Protein AF-0000000079721828 (afdb_homodimer)

Foldseek 3Di:
DAEEQEDCPLVSVLLLVLLCPDPVDDQLRYEYEYCDPVVQVVCVVPVRYHYDDDCLVPQLPHQEYEYDDEPVCVLVVLQRCQVRHDENRAYEYQYFQAFLVNSCVSNVYQWYKYKHWANQLNVLAIEIEMEIGPPQDPVNVVVVLSSSNSSHHYDYDDGCLVRLLCCLPRHCPVVVVVVVLVVQLVVVVVVPDDSVVSCVVSVVVVVVVVVVPVVDPDDPVRVLVVVDDVPDPSVVVVVVCVVVVVVVVSVVSSVVSSVVSNVSNVVD/DAEEQEDCPLVSVLLLVLLCPDPVDDQLRYEYEYCDPVVQVVCVVPVRYHYDDDCLVPQLPGQEYEYDDEPVCVLVVLQRCQVRHDENRAYEYQYFQAFLVNSCVSNVYQWYKYKHWANQLNVLAIEIEMEIGPPQDPVNVVVVLSSSNSSHHYDYDDGVLVRLLCCLPRHCPVVVVVVVLVVQLVVVVVVPDDSVVSNVVSVVVVVVVVVVPVVDPDDPVRVLVVVDDVPDPSVVVVVVCVVVVVVVVSVVSSVVSSVVSNVSNVVD

Organism: NCBI:txid616991

pLDDT: mean 94.75, std 5.67, range [59.34, 98.75]

Sequence (536 aa):
MKVLVIGAGNMGLTYAESMSKSKLLKKRNLMILDSSQEKTLSLKKILHFEVHENLEDCVPKADLIFIAVKPFHSEDLFKKMKDLVKEGQIVISIMAGVTIKSMQDQLGLQKIVRAMPNLPAQIGKGVTSYTASKEVSRIELLTIENLLDTTGKSILVSSEKFIDASTGISGSGPAYVFYFMQSMMEAALKMGFSGNDSKMLVSHTFEGAVELFNQSDLSPNSWMERVASKGGTTRAALDSMEDNNVKELIKEAAYSAFNRAVELGQDKMKVLVIGAGNMGLTYAESMSKSKLLKKRNLMILDSSQEKTLSLKKILHFEVHENLEDCVPKADLIFIAVKPFHSEDLFKKMKDLVKEGQIVISIMAGVTIKSMQDQLGLQKIVRAMPNLPAQIGKGVTSYTASKEVSRIELLTIENLLDTTGKSILVSSEKFIDASTGISGSGPAYVFYFMQSMMEAALKMGFSGNDSKMLVSHTFEGAVELFNQSDLSPNSWMERVASKGGTTRAALDSMEDNNVKELIKEAAYSAFNRAVELGQDK

Structure (mmCIF, N/CA/C/O backbone):
data_AF-0000000079721828-model_v1
#
loop_
_entity.id
_entity.type
_entity.pdbx_description
1 polymer 'Pyrroline-5-carboxylate reductase'
#
loop_
_atom_site.group_PDB
_atom_site.id
_atom_site.type_symbol
_atom_site.label_atom_id
_atom_site.label_alt_id
_atom_site.label_comp_id
_atom_site.label_asym_id
_atom_site.label_entity_id
_atom_site.label_seq_id
_atom_site.pdbx_PDB_ins_code
_atom_site.Cartn_x
_atom_site.Cartn_y
_atom_site.Cartn_z
_atom_site.occupancy
_atom_site.B_iso_or_equiv
_atom_site.auth_seq_id
_atom_site.auth_comp_id
_atom_site.auth_asym_id
_atom_site.auth_atom_id
_atom_site.pdbx_PDB_model_num
ATOM 1 N N . MET A 1 1 ? 0.093 37.688 -4.738 1 89.81 1 MET A N 1
ATOM 2 C CA . MET A 1 1 ? -0.012 36.938 -3.492 1 89.81 1 MET A CA 1
ATOM 3 C C . MET A 1 1 ? 1.359 36.469 -3.027 1 89.81 1 MET A C 1
ATOM 5 O O . MET A 1 1 ? 2.148 35.969 -3.828 1 89.81 1 MET A O 1
ATOM 9 N N . LYS A 1 2 ? 1.707 36.781 -1.762 1 93.19 2 LYS A N 1
ATOM 10 C CA . LYS A 1 2 ? 2.98 36.375 -1.188 1 93.19 2 LYS A CA 1
ATOM 11 C C . LYS A 1 2 ? 2.771 35.344 -0.079 1 93.19 2 LYS A C 1
ATOM 13 O O . LYS A 1 2 ? 1.957 35.562 0.822 1 93.19 2 LYS A O 1
ATOM 18 N N . VAL A 1 3 ? 3.541 34.219 -0.171 1 95.94 3 VAL A N 1
ATOM 19 C CA . VAL A 1 3 ? 3.434 33.125 0.812 1 95.94 3 VAL A CA 1
ATOM 20 C C . VAL A 1 3 ? 4.727 33.062 1.622 1 95.94 3 VAL A C 1
ATOM 22 O O . VAL A 1 3 ? 5.824 33.094 1.062 1 95.94 3 VAL A O 1
ATOM 25 N N . LEU A 1 4 ? 4.566 33.031 2.887 1 97.19 4 LEU A N 1
ATOM 26 C CA . LEU A 1 4 ? 5.691 32.812 3.791 1 97.19 4 LEU A CA 1
ATOM 27 C C . LEU A 1 4 ? 5.598 31.453 4.461 1 97.19 4 LEU A C 1
ATOM 29 O O . LEU A 1 4 ? 4.566 31.109 5.047 1 97.19 4 LEU A O 1
ATOM 33 N N . VAL A 1 5 ? 6.652 30.641 4.344 1 97.38 5 VAL A N 1
ATOM 34 C CA . VAL A 1 5 ? 6.762 29.391 5.074 1 97.38 5 VAL A CA 1
ATOM 35 C C . VAL A 1 5 ? 7.727 29.547 6.246 1 97.38 5 VAL A C 1
ATOM 37 O O . VAL A 1 5 ? 8.898 29.875 6.055 1 97.38 5 VAL A O 1
ATOM 40 N N . ILE A 1 6 ? 7.148 29.406 7.43 1 97.81 6 ILE A N 1
ATOM 41 C CA . ILE A 1 6 ? 7.977 29.484 8.625 1 97.81 6 ILE A CA 1
ATOM 42 C C . ILE A 1 6 ? 8.312 28.078 9.117 1 97.81 6 ILE A C 1
ATOM 44 O O . ILE A 1 6 ? 7.418 27.328 9.523 1 97.81 6 ILE A O 1
ATOM 48 N N . GLY A 1 7 ? 9.562 27.719 9.156 1 95.69 7 GLY A N 1
ATOM 49 C CA . GLY A 1 7 ? 10.023 26.359 9.422 1 95.69 7 GLY A CA 1
ATOM 50 C C . GLY A 1 7 ? 10.352 25.578 8.164 1 95.69 7 GLY A C 1
ATOM 51 O O . GLY A 1 7 ? 9.453 25.078 7.484 1 95.69 7 GLY A O 1
ATOM 52 N N . ALA A 1 8 ? 11.625 25.438 7.934 1 92.94 8 ALA A N 1
ATOM 53 C CA . ALA A 1 8 ? 12.07 24.734 6.73 1 92.94 8 ALA A CA 1
ATOM 54 C C . ALA A 1 8 ? 12.531 23.312 7.051 1 92.94 8 ALA A C 1
ATOM 56 O O . ALA A 1 8 ? 13.562 22.859 6.559 1 92.94 8 ALA A O 1
ATOM 57 N N . GLY A 1 9 ? 11.766 22.719 7.984 1 89.56 9 GLY A N 1
ATOM 58 C CA . GLY A 1 9 ? 11.969 21.281 8.18 1 89.56 9 GLY A CA 1
ATOM 59 C C . GLY A 1 9 ? 11.469 20.453 7.016 1 89.56 9 GLY A C 1
ATOM 60 O O . GLY A 1 9 ? 11.273 20.969 5.914 1 89.56 9 GLY A O 1
ATOM 61 N N . ASN A 1 10 ? 11.266 19.188 7.215 1 87.31 10 ASN A N 1
ATOM 62 C CA . ASN A 1 10 ? 10.867 18.281 6.145 1 87.31 10 ASN A CA 1
ATOM 63 C C . ASN A 1 10 ? 9.57 18.719 5.48 1 87.31 10 ASN A C 1
ATOM 65 O O . ASN A 1 10 ? 9.531 18.953 4.27 1 87.31 10 ASN A O 1
ATOM 69 N N . MET A 1 11 ? 8.57 18.953 6.262 1 92.25 11 MET A N 1
ATOM 70 C CA . MET A 1 11 ? 7.266 19.281 5.691 1 92.25 11 MET A CA 1
ATOM 71 C C . MET A 1 11 ? 7.238 20.719 5.172 1 92.25 11 MET A C 1
ATOM 73 O O . MET A 1 11 ? 6.688 20.984 4.102 1 92.25 11 MET A O 1
ATOM 77 N N . GLY A 1 12 ? 7.809 21.656 6.008 1 94.88 12 GLY A N 1
ATOM 78 C CA . GLY A 1 12 ? 7.859 23.047 5.547 1 94.88 12 GLY A CA 1
ATOM 79 C C . GLY A 1 12 ? 8.562 23.203 4.211 1 94.88 12 GLY A C 1
ATOM 80 O O . GLY A 1 12 ? 8.047 23.859 3.309 1 94.88 12 GLY A O 1
ATOM 81 N N . LEU A 1 13 ? 9.664 22.578 4.082 1 93.44 13 LEU A N 1
ATOM 82 C CA . LEU A 1 13 ? 10.422 22.656 2.836 1 93.44 13 LEU A CA 1
ATOM 83 C C . LEU A 1 13 ? 9.664 21.984 1.698 1 93.44 13 LEU A C 1
ATOM 85 O O . LEU A 1 13 ? 9.688 22.453 0.561 1 93.44 13 LEU A O 1
ATOM 89 N N . THR A 1 14 ? 8.992 20.875 1.955 1 94.81 14 THR A N 1
ATOM 90 C CA . THR A 1 14 ? 8.188 20.156 0.964 1 94.81 14 THR A CA 1
ATOM 91 C C . THR A 1 14 ? 7.109 21.078 0.391 1 94.81 14 THR A C 1
ATOM 93 O O . THR A 1 14 ? 6.957 21.172 -0.828 1 94.81 14 THR A O 1
ATOM 96 N N . TYR A 1 15 ? 6.434 21.719 1.247 1 95.06 15 TYR A N 1
ATOM 97 C CA . TYR A 1 15 ? 5.379 22.625 0.795 1 95.06 15 TYR A CA 1
ATOM 98 C C . TYR A 1 15 ? 5.961 23.828 0.056 1 95.06 15 TYR A C 1
ATOM 100 O O . TYR A 1 15 ? 5.438 24.234 -0.982 1 95.06 15 TYR A O 1
ATOM 108 N N . ALA A 1 16 ? 7.027 24.391 0.599 1 93.69 16 ALA A N 1
ATOM 109 C CA . ALA A 1 16 ? 7.668 25.531 -0.065 1 93.69 16 ALA A CA 1
ATOM 110 C C . ALA A 1 16 ? 8.078 25.172 -1.491 1 93.69 16 ALA A C 1
ATOM 112 O O . ALA A 1 16 ? 7.777 25.906 -2.434 1 93.69 16 ALA A O 1
ATOM 113 N N . GLU A 1 17 ? 8.719 24.031 -1.624 1 92.5 17 GLU A N 1
ATOM 114 C CA . GLU A 1 17 ? 9.172 23.578 -2.936 1 92.5 17 GLU A CA 1
ATOM 115 C C . GLU A 1 17 ? 8 23.344 -3.879 1 92.5 17 GLU A C 1
ATOM 117 O O . GLU A 1 17 ? 8.039 23.75 -5.039 1 92.5 17 GLU A O 1
ATOM 122 N N . SER A 1 18 ? 7.02 22.688 -3.406 1 93.88 18 SER A N 1
ATOM 123 C CA . SER A 1 18 ? 5.871 22.359 -4.242 1 93.88 18 SER A CA 1
ATOM 124 C C . SER A 1 18 ? 5.078 23.594 -4.621 1 93.88 18 SER A C 1
ATOM 126 O O . SER A 1 18 ? 4.664 23.75 -5.773 1 93.88 18 SER A O 1
ATOM 128 N N . MET A 1 19 ? 4.871 24.516 -3.672 1 91.81 19 MET A N 1
ATOM 129 C CA . MET A 1 19 ? 4.121 25.75 -3.928 1 91.81 19 MET A CA 1
ATOM 130 C C . MET A 1 19 ? 4.871 26.656 -4.898 1 91.81 19 MET A C 1
ATOM 132 O O . MET A 1 19 ? 4.254 27.375 -5.68 1 91.81 19 MET A O 1
ATOM 136 N N . SER A 1 20 ? 6.156 26.578 -4.812 1 89.12 20 SER A N 1
ATOM 137 C CA . S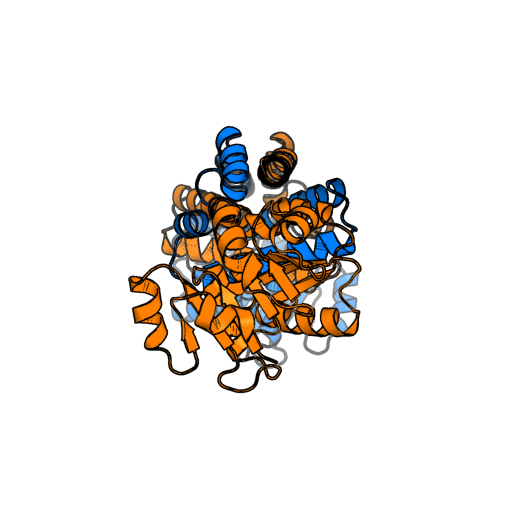ER A 1 20 ? 6.961 27.406 -5.699 1 89.12 20 SER A CA 1
ATOM 138 C C . SER A 1 20 ? 6.738 27.047 -7.16 1 89.12 20 SER A C 1
ATOM 140 O O . SER A 1 20 ? 6.957 27.859 -8.055 1 89.12 20 SER A O 1
ATOM 142 N N . LYS A 1 21 ? 6.297 25.844 -7.395 1 86.69 21 LYS A N 1
ATOM 143 C CA . LYS A 1 21 ? 6.07 25.359 -8.758 1 86.69 21 LYS A CA 1
ATOM 144 C C . LYS A 1 21 ? 4.633 25.625 -9.195 1 86.69 21 LYS A C 1
ATOM 146 O O . LYS A 1 21 ? 4.285 25.406 -10.359 1 86.69 21 LYS A O 1
ATOM 151 N N . SER A 1 22 ? 3.889 26.047 -8.258 1 84.56 22 SER A N 1
ATOM 152 C CA . SER A 1 22 ? 2.479 26.281 -8.539 1 84.56 22 SER A CA 1
ATOM 153 C C . SER A 1 22 ? 2.299 27.5 -9.438 1 84.56 22 SER A C 1
ATOM 155 O O . SER A 1 22 ? 3.033 28.484 -9.32 1 84.56 22 SER A O 1
ATOM 157 N N . LYS A 1 23 ? 1.354 27.453 -10.352 1 80.75 23 LYS A N 1
ATOM 158 C CA . LYS A 1 23 ? 1.033 28.562 -11.242 1 80.75 23 LYS A CA 1
ATOM 159 C C . LYS A 1 23 ? 0.394 29.719 -10.477 1 80.75 23 LYS A C 1
ATOM 161 O O . LYS A 1 23 ? 0.335 30.844 -10.977 1 80.75 23 LYS A O 1
ATOM 166 N N . LEU A 1 24 ? -0.032 29.391 -9.32 1 80.5 24 LEU A N 1
ATOM 167 C CA . LEU A 1 24 ? -0.723 30.391 -8.516 1 80.5 24 LEU A CA 1
ATOM 168 C C . LEU A 1 24 ? 0.261 31.422 -7.961 1 80.5 24 LEU A C 1
ATOM 170 O O . LEU A 1 24 ? -0.136 32.531 -7.574 1 80.5 24 LEU A O 1
ATOM 174 N N . LEU A 1 25 ? 1.463 30.953 -7.871 1 81.25 25 LEU A N 1
ATOM 175 C CA . LEU A 1 25 ? 2.461 31.844 -7.289 1 81.25 25 LEU A CA 1
ATOM 176 C C . LEU A 1 25 ? 3.424 32.344 -8.359 1 81.25 25 LEU A C 1
ATOM 178 O O . LEU A 1 25 ? 3.924 31.562 -9.172 1 81.25 25 LEU A O 1
ATOM 182 N N . LYS A 1 26 ? 3.428 33.656 -8.57 1 76.5 26 LYS A N 1
ATOM 183 C CA . LYS A 1 26 ? 4.449 34.219 -9.445 1 76.5 26 LYS A CA 1
ATOM 184 C C . LYS A 1 26 ? 5.848 33.969 -8.898 1 76.5 26 LYS A C 1
ATOM 186 O O . LYS A 1 26 ? 6.016 33.719 -7.703 1 76.5 26 LYS A O 1
ATOM 191 N N . LYS A 1 27 ? 6.773 34.094 -9.773 1 66.06 27 LYS A N 1
ATOM 192 C CA . LYS A 1 27 ? 8.156 33.875 -9.367 1 66.06 27 LYS A CA 1
ATOM 193 C C . LYS A 1 27 ? 8.531 34.812 -8.211 1 66.06 27 LYS A C 1
ATOM 195 O O . LYS A 1 27 ? 8.148 35.969 -8.195 1 66.06 27 LYS A O 1
ATOM 200 N N . ARG A 1 28 ? 9.18 34.406 -7.125 1 66.81 28 ARG A N 1
ATOM 201 C CA . ARG A 1 28 ? 9.727 35.125 -5.98 1 66.81 28 ARG A CA 1
ATOM 202 C C . ARG A 1 28 ? 8.625 35.5 -5.004 1 66.81 28 ARG A C 1
ATOM 204 O O . ARG A 1 28 ? 8.75 36.5 -4.277 1 66.81 28 ARG A O 1
ATOM 211 N N . ASN A 1 29 ? 7.562 34.844 -5.133 1 87.12 29 ASN A N 1
ATOM 212 C CA . ASN A 1 29 ? 6.492 35.156 -4.191 1 87.12 29 ASN A CA 1
ATOM 213 C C . ASN A 1 29 ? 6.402 34.125 -3.074 1 87.12 29 ASN A C 1
ATOM 215 O O . ASN A 1 29 ? 5.371 34 -2.416 1 87.12 29 ASN A O 1
ATOM 219 N N . LEU A 1 30 ? 7.516 33.406 -2.93 1 92.81 30 LEU A N 1
ATOM 220 C CA . LEU A 1 30 ? 7.613 32.438 -1.839 1 92.81 30 LEU A CA 1
ATOM 221 C C . LEU A 1 30 ? 8.773 32.781 -0.913 1 92.81 30 LEU A C 1
ATOM 223 O O . LEU A 1 30 ? 9.938 32.781 -1.336 1 92.81 30 LEU A O 1
ATOM 227 N N . MET A 1 31 ? 8.43 33.125 0.289 1 95 31 MET A N 1
ATOM 228 C CA . MET A 1 31 ? 9.422 33.438 1.312 1 95 31 MET A CA 1
ATOM 229 C C . MET A 1 31 ? 9.562 32.281 2.295 1 95 31 MET A C 1
ATOM 231 O O . MET A 1 31 ? 8.578 31.594 2.611 1 95 31 MET A O 1
ATOM 235 N N . ILE A 1 32 ? 10.805 32 2.713 1 96.31 32 ILE A N 1
ATOM 236 C CA . ILE A 1 32 ? 11.07 30.953 3.695 1 96.31 32 ILE A CA 1
ATOM 237 C C . ILE A 1 32 ? 11.82 31.547 4.887 1 96.31 32 ILE A C 1
ATOM 239 O O . ILE A 1 32 ? 12.75 32.344 4.711 1 96.31 32 ILE A O 1
ATOM 243 N N . LEU A 1 33 ? 11.352 31.266 6.039 1 96.75 33 LEU A N 1
ATOM 244 C CA . LEU A 1 33 ? 12.047 31.656 7.262 1 96.75 33 LEU A CA 1
ATOM 245 C C . LEU A 1 33 ? 12.375 30.422 8.109 1 96.75 33 LEU A C 1
ATOM 247 O O . LEU A 1 33 ? 11.523 29.562 8.312 1 96.75 33 LEU A O 1
ATOM 251 N N . ASP A 1 34 ? 13.578 30.281 8.523 1 95 34 ASP A N 1
ATOM 252 C CA . ASP A 1 34 ? 14.016 29.266 9.469 1 95 34 ASP A CA 1
ATOM 253 C C . ASP A 1 34 ? 15.023 29.844 10.469 1 95 34 ASP A C 1
ATOM 255 O O . ASP A 1 34 ? 15.82 30.719 10.117 1 95 34 ASP A O 1
ATOM 259 N N . SER A 1 35 ? 14.953 29.297 11.664 1 89.5 35 SER A N 1
ATOM 260 C CA . SER A 1 35 ? 15.836 29.812 12.703 1 89.5 35 SER A CA 1
ATOM 261 C C . SER A 1 35 ? 17.219 29.203 12.609 1 89.5 35 SER A C 1
ATOM 263 O O . SER A 1 35 ? 18.188 29.734 13.18 1 89.5 35 SER A O 1
ATOM 265 N N . SER A 1 36 ? 17.312 28.047 11.969 1 89.88 36 SER A N 1
ATOM 266 C CA . SER A 1 36 ? 18.594 27.359 11.82 1 89.88 36 SER A CA 1
ATOM 267 C C . SER A 1 36 ? 19.469 28.047 10.773 1 89.88 36 SER A C 1
ATOM 269 O O . SER A 1 36 ? 19.109 28.078 9.586 1 89.88 36 SER A O 1
ATOM 271 N N . GLN A 1 37 ? 20.609 28.453 11.195 1 88.81 37 GLN A N 1
ATOM 272 C CA . GLN A 1 37 ? 21.531 29.109 10.289 1 88.81 37 GLN A CA 1
ATOM 273 C C . GLN A 1 37 ? 22.016 28.172 9.203 1 88.81 37 GLN A C 1
ATOM 275 O O . GLN A 1 37 ? 22.156 28.562 8.039 1 88.81 37 GLN A O 1
ATOM 280 N N . GLU A 1 38 ? 22.25 27 9.672 1 90.38 38 GLU A N 1
ATOM 281 C CA . GLU A 1 38 ? 22.703 26 8.711 1 90.38 38 GLU A CA 1
ATOM 282 C C . GLU A 1 38 ? 21.672 25.781 7.609 1 90.38 38 GLU A C 1
ATOM 284 O O . GLU A 1 38 ? 22.016 25.719 6.426 1 90.38 38 GLU A O 1
ATOM 289 N N . LYS A 1 39 ? 20.422 25.656 7.949 1 88.88 39 LYS A N 1
ATOM 290 C CA . LYS A 1 39 ? 19.344 25.438 6.988 1 88.88 39 LYS A CA 1
ATOM 291 C C . LYS A 1 39 ? 19.172 26.641 6.066 1 88.88 39 LYS A C 1
ATOM 293 O O . LYS A 1 39 ? 19.016 26.484 4.855 1 88.88 39 LYS A O 1
ATOM 298 N N . THR A 1 40 ? 19.297 27.812 6.684 1 89.56 40 THR A N 1
ATOM 299 C CA . THR A 1 40 ? 19.094 29.016 5.895 1 89.56 40 THR A CA 1
ATOM 300 C C . THR A 1 40 ? 20.203 29.203 4.867 1 89.56 40 THR A C 1
ATOM 302 O O . THR A 1 40 ? 19.938 29.594 3.73 1 89.56 40 THR A O 1
ATOM 305 N N . LEU A 1 41 ? 21.422 28.859 5.23 1 90.06 41 LEU A N 1
ATOM 306 C CA . LEU A 1 41 ? 22.562 28.969 4.316 1 90.06 41 LEU A CA 1
ATOM 307 C C . LEU A 1 41 ? 22.406 28.016 3.139 1 90.06 41 LEU A C 1
ATOM 309 O O . LEU A 1 41 ? 22.703 28.375 1.997 1 90.06 41 LEU A O 1
ATOM 313 N N . SER A 1 42 ? 21.953 26.875 3.461 1 91.19 42 SER A N 1
ATOM 314 C CA . SER A 1 42 ? 21.766 25.891 2.408 1 91.19 42 SER A CA 1
ATOM 315 C C . SER A 1 42 ? 20.641 26.281 1.468 1 91.19 42 SER A C 1
ATOM 317 O O . SER A 1 42 ? 20.734 26.109 0.252 1 91.19 42 SER A O 1
ATOM 319 N N . LEU A 1 43 ? 19.625 26.875 1.989 1 91 43 LEU A N 1
ATOM 320 C CA . LEU A 1 43 ? 18.453 27.234 1.206 1 91 43 LEU A CA 1
ATOM 321 C C . LEU A 1 43 ? 18.703 28.469 0.357 1 91 43 LEU A C 1
ATOM 323 O O . LEU A 1 43 ? 18.094 28.625 -0.707 1 91 43 LEU A O 1
ATOM 327 N N . LYS A 1 44 ? 19.562 29.328 0.844 1 90.44 44 LYS A N 1
ATOM 328 C CA . LYS A 1 44 ? 19.891 30.547 0.113 1 90.44 44 LYS A CA 1
ATOM 329 C C . LYS A 1 44 ? 20.547 30.219 -1.224 1 90.44 44 LYS A C 1
ATOM 331 O O . LYS A 1 44 ? 20.562 31.062 -2.133 1 90.44 44 LYS A O 1
ATOM 336 N N . LYS A 1 45 ? 21.016 28.984 -1.282 1 89.38 45 LYS A N 1
ATOM 337 C CA . LYS A 1 45 ? 21.672 28.562 -2.518 1 89.38 45 LYS A CA 1
ATOM 338 C C . LYS A 1 45 ? 20.641 28.219 -3.592 1 89.38 45 LYS A C 1
ATOM 340 O O . LYS A 1 45 ? 20.984 28.109 -4.77 1 89.38 45 LYS A O 1
ATOM 345 N N . ILE A 1 46 ? 19.453 28.141 -3.152 1 83.44 46 ILE A N 1
ATOM 346 C CA . ILE A 1 46 ? 18.391 27.812 -4.094 1 83.44 46 ILE A CA 1
ATOM 347 C C . ILE A 1 46 ? 17.781 29.109 -4.629 1 83.44 46 ILE A C 1
ATOM 349 O O . ILE A 1 46 ? 17.203 29.891 -3.871 1 83.44 46 ILE A O 1
ATOM 353 N N . LEU A 1 47 ? 17.781 29.344 -5.844 1 78 47 LEU A N 1
ATOM 354 C CA . LEU A 1 47 ? 17.547 30.625 -6.488 1 78 47 LEU A CA 1
ATOM 355 C C . LEU A 1 47 ? 16.078 31.031 -6.359 1 78 47 LEU A C 1
ATOM 357 O O . LEU A 1 47 ? 15.758 32.219 -6.281 1 78 47 LEU A O 1
ATOM 361 N N . HIS A 1 48 ? 15.234 30.094 -6.324 1 80.19 48 HIS A N 1
ATOM 362 C CA . HIS A 1 48 ? 13.836 30.484 -6.387 1 80.19 48 HIS A CA 1
ATOM 363 C C . HIS A 1 48 ? 13.258 30.688 -4.988 1 80.19 48 HIS A C 1
ATOM 365 O O . HIS A 1 48 ? 12.062 30.969 -4.836 1 80.19 48 HIS A O 1
ATOM 371 N N . PHE A 1 49 ? 14.086 30.594 -4.016 1 85.88 49 PHE A N 1
ATOM 372 C CA . PHE A 1 49 ? 13.648 30.844 -2.646 1 85.88 49 PHE A CA 1
ATOM 373 C C . PHE A 1 49 ? 14.141 32.188 -2.146 1 85.88 49 PHE A C 1
ATOM 375 O O . PHE A 1 49 ? 15.281 32.562 -2.412 1 85.88 49 PHE A O 1
ATOM 382 N N . GLU A 1 50 ? 13.258 33 -1.619 1 92.56 50 GLU A N 1
ATOM 383 C CA . GLU A 1 50 ? 13.648 34.156 -0.801 1 92.56 50 GLU A CA 1
ATOM 384 C C . GLU A 1 50 ? 13.742 33.781 0.673 1 92.56 50 GLU A C 1
ATOM 386 O O . GLU A 1 50 ? 12.719 33.594 1.34 1 92.56 50 GLU A O 1
ATOM 391 N N . VAL A 1 51 ? 14.961 33.688 1.209 1 94.62 51 VAL A N 1
ATOM 392 C CA . VAL A 1 51 ? 15.172 33.125 2.535 1 94.62 51 VAL A CA 1
ATOM 393 C C . VAL A 1 51 ? 15.438 34.25 3.539 1 94.62 51 VAL A C 1
ATOM 395 O O . VAL A 1 51 ? 16.234 35.156 3.275 1 94.62 51 VAL A O 1
ATOM 398 N N . HIS A 1 52 ? 14.727 34.25 4.613 1 94 52 HIS A N 1
ATOM 399 C CA . HIS A 1 52 ? 14.852 35.25 5.668 1 94 52 HIS A CA 1
ATOM 400 C C . HIS A 1 52 ? 15.266 34.594 6.988 1 94 52 HIS A C 1
ATOM 402 O O . HIS A 1 52 ? 15.055 33.406 7.195 1 94 52 HIS A O 1
ATOM 408 N N . GLU A 1 53 ? 15.812 35.406 7.879 1 92.69 53 GLU A N 1
ATOM 409 C CA . GLU A 1 53 ? 16.219 34.938 9.195 1 92.69 53 GLU A CA 1
ATOM 410 C C . GLU A 1 53 ? 15.461 35.688 10.305 1 92.69 53 GLU A C 1
ATOM 412 O O . GLU A 1 53 ? 15.469 35.25 11.453 1 92.69 53 GLU A O 1
ATOM 417 N N . ASN A 1 54 ? 14.844 36.75 9.875 1 94.44 54 ASN A N 1
ATOM 418 C CA . ASN A 1 54 ? 14.109 37.562 10.852 1 94.44 54 ASN A CA 1
ATOM 419 C C . ASN A 1 54 ? 12.648 37.719 10.461 1 94.44 54 ASN A C 1
ATOM 421 O O . ASN A 1 54 ? 12.328 37.938 9.289 1 94.44 54 ASN A O 1
ATOM 425 N N . LEU A 1 55 ? 11.805 37.625 11.445 1 97.38 55 LEU A N 1
ATOM 426 C CA . LEU A 1 55 ? 10.367 37.688 11.242 1 97.38 55 LEU A CA 1
ATOM 427 C C . LEU A 1 55 ? 9.953 39.062 10.695 1 97.38 55 LEU A C 1
ATOM 429 O O . LEU A 1 55 ? 9.062 39.125 9.844 1 97.38 55 LEU A O 1
ATOM 433 N N . GLU A 1 56 ? 10.648 40.094 11.102 1 97.12 56 GLU A N 1
ATOM 434 C CA . GLU A 1 56 ? 10.305 41.469 10.75 1 97.12 56 GLU A CA 1
ATOM 435 C C . GLU A 1 56 ? 10.43 41.688 9.25 1 97.12 56 GLU A C 1
ATOM 437 O O . GLU A 1 56 ? 9.719 42.531 8.68 1 97.12 56 GLU A O 1
ATOM 442 N N . ASP A 1 57 ? 11.211 40.906 8.633 1 96 57 ASP A N 1
ATOM 443 C CA . ASP A 1 57 ? 11.547 41.125 7.234 1 96 57 ASP A CA 1
ATOM 444 C C . ASP A 1 57 ? 10.539 40.438 6.312 1 96 57 ASP A C 1
ATOM 446 O O . ASP A 1 57 ? 10.484 40.719 5.117 1 96 57 ASP A O 1
ATOM 450 N N . CYS A 1 58 ? 9.711 39.562 6.844 1 96.81 58 CYS A N 1
ATOM 451 C CA . CYS A 1 58 ? 8.914 38.75 5.93 1 96.81 58 CYS A CA 1
ATOM 452 C C . CYS A 1 58 ? 7.477 38.625 6.41 1 96.81 58 CYS A C 1
ATOM 454 O O . CYS A 1 58 ? 6.543 38.656 5.602 1 96.81 58 CYS A O 1
ATOM 456 N N . VAL A 1 59 ? 7.176 38.562 7.699 1 98.19 59 VAL A N 1
ATOM 457 C CA . VAL A 1 59 ? 5.832 38.344 8.234 1 98.19 59 VAL A CA 1
ATOM 458 C C . VAL A 1 59 ? 4.895 39.438 7.738 1 98.19 59 VAL A C 1
ATOM 460 O O . VAL A 1 59 ? 3.828 39.156 7.188 1 98.19 59 VAL A O 1
ATOM 463 N N . PRO A 1 60 ? 5.32 40.75 7.789 1 97.94 60 PRO A N 1
ATOM 464 C CA . PRO A 1 60 ? 4.395 41.812 7.371 1 97.94 60 PRO A CA 1
ATOM 465 C C . PRO A 1 60 ? 4.125 41.812 5.867 1 97.94 60 PRO A C 1
ATOM 467 O O . PRO A 1 60 ? 3.148 42.406 5.41 1 97.94 60 PRO A O 1
ATOM 470 N N . LYS A 1 61 ? 4.922 41.125 5.129 1 96 61 LYS A N 1
ATOM 471 C CA . LYS A 1 61 ? 4.844 41.188 3.672 1 96 61 LYS A CA 1
ATOM 472 C C . LYS A 1 61 ? 3.994 40.031 3.137 1 96 61 LYS A C 1
ATOM 474 O O . LYS A 1 61 ? 3.59 40.031 1.971 1 96 61 LYS A O 1
ATOM 479 N N . ALA A 1 62 ? 3.699 39.094 3.967 1 97.19 62 ALA A N 1
ATOM 480 C CA . ALA A 1 62 ? 3.059 37.844 3.504 1 97.19 62 ALA A CA 1
ATOM 481 C C . ALA A 1 62 ? 1.54 38 3.498 1 97.19 62 ALA A C 1
ATOM 483 O O . ALA A 1 62 ? 0.963 38.594 4.402 1 97.19 62 ALA A O 1
ATOM 484 N N . ASP A 1 63 ? 0.929 37.469 2.465 1 96.75 63 ASP A N 1
ATOM 485 C CA . ASP A 1 63 ? -0.523 37.312 2.465 1 96.75 63 ASP A CA 1
ATOM 486 C C . ASP A 1 63 ? -0.945 36.031 3.207 1 96.75 63 ASP A C 1
ATOM 488 O O . ASP A 1 63 ? -1.927 36.062 3.953 1 96.75 63 ASP A O 1
ATOM 492 N N . LEU A 1 64 ? -0.236 34.969 2.926 1 97.38 64 LEU A N 1
ATOM 493 C CA . LEU A 1 64 ? -0.409 33.688 3.578 1 97.38 64 LEU A CA 1
ATOM 494 C C . LEU A 1 64 ? 0.831 33.312 4.383 1 97.38 64 LEU A C 1
ATOM 496 O O . LEU A 1 64 ? 1.955 33.438 3.889 1 97.38 64 LEU A O 1
ATOM 500 N N . ILE A 1 65 ? 0.613 32.938 5.582 1 98.31 65 ILE A N 1
ATOM 501 C CA . ILE A 1 65 ? 1.707 32.5 6.449 1 98.31 65 ILE A CA 1
ATOM 502 C C . ILE A 1 65 ? 1.543 31.031 6.801 1 98.31 65 ILE A C 1
ATOM 504 O O . ILE A 1 65 ? 0.651 30.672 7.57 1 98.31 65 ILE A O 1
ATOM 508 N N . PHE A 1 66 ? 2.404 30.219 6.25 1 98.12 66 PHE A N 1
ATOM 509 C CA . PHE A 1 66 ? 2.42 28.781 6.48 1 98.12 66 PHE A CA 1
ATOM 510 C C . PHE A 1 66 ? 3.352 28.422 7.637 1 98.12 66 PHE A C 1
ATOM 512 O O . PHE A 1 66 ? 4.57 28.562 7.523 1 98.12 66 PHE A O 1
ATOM 519 N N . ILE A 1 67 ? 2.795 27.938 8.688 1 98.06 67 ILE A N 1
ATOM 520 C CA . ILE A 1 67 ? 3.588 27.641 9.883 1 98.06 67 ILE A CA 1
ATOM 521 C C . ILE A 1 67 ? 3.865 26.156 9.969 1 98.06 67 ILE A C 1
ATOM 523 O O . ILE A 1 67 ? 2.949 25.359 10.188 1 98.06 67 ILE A O 1
ATOM 527 N N . ALA A 1 68 ? 5.113 25.781 9.844 1 96.56 68 ALA A N 1
ATOM 528 C CA . ALA A 1 68 ? 5.555 24.375 9.844 1 96.56 68 ALA A CA 1
ATOM 529 C C . ALA A 1 68 ? 6.668 24.156 10.859 1 96.56 68 ALA A C 1
ATOM 531 O O . ALA A 1 68 ? 7.699 23.562 10.539 1 96.56 68 ALA A O 1
ATOM 532 N N . VAL A 1 69 ? 6.504 24.609 12.078 1 94.19 69 VAL A N 1
ATOM 533 C CA . VAL A 1 69 ? 7.453 24.375 13.164 1 94.19 69 VAL A CA 1
ATOM 534 C C . VAL A 1 69 ? 6.902 23.312 14.117 1 94.19 69 VAL A C 1
ATOM 536 O O . VAL A 1 69 ? 5.75 22.906 13.992 1 94.19 69 VAL A O 1
ATOM 539 N N . LYS A 1 70 ? 7.695 22.875 15.016 1 88.56 70 LYS A N 1
ATOM 540 C CA . LYS A 1 70 ? 7.207 21.969 16.047 1 88.56 70 LYS A CA 1
ATOM 541 C C . LYS A 1 70 ? 6.23 22.672 16.984 1 88.56 70 LYS A C 1
ATOM 543 O O . LYS A 1 70 ? 6.426 23.828 17.328 1 88.56 70 LYS A O 1
ATOM 548 N N . PRO A 1 71 ? 5.27 21.938 17.469 1 89.81 71 PRO A N 1
ATOM 549 C CA . PRO A 1 71 ? 4.246 22.547 18.312 1 89.81 71 PRO A CA 1
ATOM 550 C C . PRO A 1 71 ? 4.832 23.219 19.562 1 89.81 71 PRO A C 1
ATOM 552 O O . PRO A 1 71 ? 4.359 24.281 19.969 1 89.81 71 PRO A O 1
ATOM 555 N N . PHE A 1 72 ? 5.871 22.656 20.094 1 87.5 72 PHE A N 1
ATOM 556 C CA . PHE A 1 72 ? 6.41 23.188 21.344 1 87.5 72 PHE A CA 1
ATOM 557 C C . PHE A 1 72 ? 7.102 24.516 21.109 1 87.5 72 PHE A C 1
ATOM 559 O O . PHE A 1 72 ? 7.352 25.266 22.062 1 87.5 72 PHE A O 1
ATOM 566 N N . HIS A 1 73 ? 7.32 24.906 19.859 1 91.31 73 HIS A N 1
ATOM 567 C CA . HIS A 1 73 ? 7.941 26.188 19.531 1 91.31 73 HIS A CA 1
ATOM 568 C C . HIS A 1 73 ? 6.887 27.25 19.219 1 91.31 73 HIS A C 1
ATOM 570 O O . HIS A 1 73 ? 7.219 28.406 18.984 1 91.31 73 HIS A O 1
ATOM 576 N N . SER A 1 74 ? 5.641 26.891 19.172 1 93.5 74 SER A N 1
ATOM 577 C CA . SER A 1 74 ? 4.598 27.75 18.609 1 93.5 74 SER A CA 1
ATOM 578 C C . SER A 1 74 ? 4.363 28.969 19.5 1 93.5 74 SER A C 1
ATOM 580 O O . SER A 1 74 ? 4.227 30.078 19 1 93.5 74 SER A O 1
ATOM 582 N N . GLU A 1 75 ? 4.379 28.781 20.812 1 93.81 75 GLU A N 1
ATOM 583 C CA . GLU A 1 75 ? 4.09 29.891 21.719 1 93.81 75 GLU A CA 1
ATOM 584 C C . GLU A 1 75 ? 5.113 31.016 21.562 1 93.81 75 GLU A C 1
ATOM 586 O O . GLU A 1 75 ? 4.742 32.188 21.438 1 93.81 75 GLU A O 1
ATOM 591 N N . ASP A 1 76 ? 6.367 30.641 21.625 1 95.88 76 ASP A N 1
ATOM 592 C CA . ASP A 1 76 ? 7.43 31.625 21.453 1 95.88 76 ASP A CA 1
ATOM 593 C C . ASP A 1 76 ? 7.344 32.312 20.094 1 95.88 76 ASP A C 1
ATOM 595 O O . ASP A 1 76 ? 7.52 33.531 19.984 1 95.88 76 ASP A O 1
ATOM 599 N N . LEU A 1 77 ? 7.066 31.562 19.078 1 97.19 77 LEU A N 1
ATOM 600 C CA . LEU A 1 77 ? 6.93 32.094 17.734 1 97.19 77 LEU A CA 1
ATOM 601 C C . LEU A 1 77 ? 5.777 33.062 17.641 1 97.19 77 LEU A C 1
ATOM 603 O O . LEU A 1 77 ? 5.93 34.156 17.078 1 97.19 77 LEU A O 1
ATOM 607 N N . PHE A 1 78 ? 4.629 32.75 18.188 1 97.88 78 PHE A N 1
ATOM 608 C CA . PHE A 1 78 ? 3.443 33.594 18.125 1 97.88 78 PHE A CA 1
ATOM 609 C C . PHE A 1 78 ? 3.654 34.906 18.891 1 97.88 78 PHE A C 1
ATOM 611 O O . PHE A 1 78 ? 3.211 35.969 18.438 1 97.88 78 PHE A O 1
ATOM 618 N N . LYS A 1 79 ? 4.379 34.781 20.016 1 97.06 79 LYS A N 1
ATOM 619 C CA . LYS A 1 79 ? 4.699 35.969 20.781 1 97.06 79 LYS A CA 1
ATOM 620 C C . LYS A 1 79 ? 5.5 36.969 19.953 1 97.06 79 LYS A C 1
ATOM 622 O O . LYS A 1 79 ? 5.23 38.156 19.969 1 97.06 79 LYS A O 1
ATOM 627 N N . LYS A 1 80 ? 6.414 36.438 19.234 1 97.19 80 LYS A N 1
ATOM 628 C CA . LYS A 1 80 ? 7.277 37.281 18.406 1 97.19 80 LYS A CA 1
ATOM 629 C C . LYS A 1 80 ? 6.527 37.812 17.188 1 97.19 80 LYS A C 1
ATOM 631 O O . LYS A 1 80 ? 6.816 38.906 16.688 1 97.19 80 LYS A O 1
ATOM 636 N N . MET A 1 81 ? 5.52 37.125 16.719 1 98.06 81 MET A N 1
ATOM 637 C CA . MET A 1 81 ? 4.797 37.438 15.492 1 98.06 81 MET A CA 1
ATOM 638 C C . MET A 1 81 ? 3.656 38.406 15.766 1 98.06 81 MET A C 1
ATOM 640 O O . MET A 1 81 ? 3.191 39.094 14.852 1 98.06 81 MET A O 1
ATOM 644 N N . LYS A 1 82 ? 3.197 38.406 16.969 1 97.44 82 LYS A N 1
ATOM 645 C CA . LYS A 1 82 ? 1.941 39.062 17.344 1 97.44 82 LYS A CA 1
ATOM 646 C C . LYS A 1 82 ? 1.896 40.5 16.844 1 97.44 82 LYS A C 1
ATOM 648 O O . LYS A 1 82 ? 0.876 40.938 16.328 1 97.44 82 LYS A O 1
ATOM 653 N N . ASP A 1 83 ? 3.029 41.219 16.984 1 97 83 ASP A N 1
ATOM 654 C CA . ASP A 1 83 ? 3.041 42.625 16.641 1 97 83 ASP A CA 1
ATOM 655 C C . ASP A 1 83 ? 3.416 42.844 15.172 1 97 83 ASP A C 1
ATOM 657 O O . ASP A 1 83 ? 3.436 43.969 14.688 1 97 83 ASP A O 1
ATOM 661 N N . LEU A 1 84 ? 3.713 41.781 14.484 1 98.31 84 LEU A N 1
ATOM 662 C CA . LEU A 1 84 ? 4.188 41.875 13.109 1 98.31 84 LEU A CA 1
ATOM 663 C C . LEU A 1 84 ? 3.08 41.531 12.125 1 98.31 84 LEU A C 1
ATOM 665 O O . LEU A 1 84 ? 3.152 41.906 10.945 1 98.31 84 LEU A O 1
ATOM 669 N N . VAL A 1 85 ? 2.086 40.781 12.562 1 98.25 85 VAL A N 1
ATOM 670 C CA . VAL A 1 85 ? 1.022 40.312 11.68 1 98.25 85 VAL A CA 1
ATOM 671 C C . VAL A 1 85 ? 0.051 41.469 11.406 1 98.25 85 VAL A C 1
ATOM 673 O O . VAL A 1 85 ? -0.052 42.406 12.195 1 98.25 85 VAL A O 1
ATOM 676 N N . LYS A 1 86 ? -0.588 41.375 10.281 1 97.25 86 LYS A N 1
ATOM 677 C CA . LYS A 1 86 ? -1.556 42.375 9.852 1 97.25 86 LYS A CA 1
ATOM 678 C C . LYS A 1 86 ? -2.922 41.75 9.586 1 97.25 86 LYS A C 1
ATOM 680 O O . LYS A 1 86 ? -3.012 40.594 9.188 1 97.25 86 LYS A O 1
ATOM 685 N N . GLU A 1 87 ? -3.928 42.625 9.75 1 94.62 87 GLU A N 1
ATOM 686 C CA . GLU A 1 87 ? -5.289 42.156 9.477 1 94.62 87 GLU A CA 1
ATOM 687 C C . GLU A 1 87 ? -5.438 41.688 8.031 1 94.62 87 GLU A C 1
ATOM 689 O O . GLU A 1 87 ? -4.906 42.312 7.113 1 94.62 87 GLU A O 1
ATOM 694 N N . GLY A 1 88 ? -6.133 40.625 7.863 1 95 88 GLY A N 1
ATOM 695 C CA . GLY A 1 88 ? -6.363 40.094 6.527 1 95 88 GLY A CA 1
ATOM 696 C C . GLY A 1 88 ? -5.465 38.938 6.184 1 95 88 GLY A C 1
ATOM 697 O O . GLY A 1 88 ? -5.773 38.125 5.281 1 95 88 GLY A O 1
ATOM 698 N N . GLN A 1 89 ? -4.285 38.844 6.855 1 98.19 89 GLN A N 1
ATOM 699 C CA . GLN A 1 89 ? -3.395 37.688 6.621 1 98.19 89 GLN A CA 1
ATOM 700 C C . GLN A 1 89 ? -4.035 36.406 7.074 1 98.19 89 GLN A C 1
ATOM 702 O O . GLN A 1 89 ? -4.832 36.375 8.016 1 98.19 89 GLN A O 1
ATOM 707 N N . ILE A 1 90 ? -3.752 35.375 6.367 1 98.62 90 ILE A N 1
ATOM 708 C CA . ILE A 1 90 ? -4.242 34.031 6.715 1 98.62 90 ILE A CA 1
ATOM 709 C C . ILE A 1 90 ? -3.084 33.156 7.207 1 98.62 90 ILE A C 1
ATOM 711 O O . ILE A 1 90 ? -2.035 33.094 6.562 1 98.62 90 ILE A O 1
ATOM 715 N N . VAL A 1 91 ? -3.27 32.562 8.344 1 98.75 91 VAL A N 1
ATOM 716 C CA . VAL A 1 91 ? -2.285 31.641 8.883 1 98.75 91 VAL A CA 1
ATOM 717 C C . VAL A 1 91 ? -2.721 30.203 8.586 1 98.75 91 VAL A C 1
ATOM 719 O O . VAL A 1 91 ? -3.873 29.828 8.82 1 98.75 91 VAL A O 1
ATOM 722 N N . ILE A 1 92 ? -1.847 29.422 7.973 1 98.62 92 ILE A N 1
ATOM 723 C CA . ILE A 1 92 ? -2.039 28 7.742 1 98.62 92 ILE A CA 1
ATOM 724 C C . ILE A 1 92 ? -1.058 27.188 8.594 1 98.62 92 ILE A C 1
ATOM 726 O O . ILE A 1 92 ? 0.158 27.312 8.43 1 98.62 92 ILE A O 1
ATOM 730 N N . SER A 1 93 ? -1.573 26.438 9.43 1 98 93 SER A N 1
ATOM 731 C CA . SER A 1 93 ? -0.711 25.688 10.344 1 98 93 SER A CA 1
ATOM 732 C C . SER A 1 93 ? -0.798 24.188 10.086 1 98 93 SER A C 1
ATOM 734 O O . SER A 1 93 ? -1.894 23.641 9.938 1 98 93 SER A O 1
ATOM 736 N N . ILE A 1 94 ? 0.366 23.5 10.07 1 95.62 94 ILE A N 1
ATOM 737 C CA . ILE A 1 94 ? 0.379 22.047 9.977 1 95.62 94 ILE A CA 1
ATOM 738 C C . ILE A 1 94 ? 0.907 21.453 11.289 1 95.62 94 ILE A C 1
ATOM 740 O O . ILE A 1 94 ? 1.423 20.344 11.305 1 95.62 94 ILE A O 1
ATOM 744 N N . MET A 1 95 ? 0.853 22.281 12.383 1 91.69 95 MET A N 1
ATOM 745 C CA . MET A 1 95 ? 1.303 21.812 13.688 1 91.69 95 MET A CA 1
ATOM 746 C C . MET A 1 95 ? 0.241 20.938 14.352 1 91.69 95 MET A C 1
ATOM 748 O O . MET A 1 95 ? -0.922 21.344 14.453 1 91.69 95 MET A O 1
ATOM 752 N N . ALA A 1 96 ? 0.699 19.812 14.883 1 88.25 96 ALA A N 1
ATOM 753 C CA . ALA A 1 96 ? -0.211 18.922 15.594 1 88.25 96 ALA A CA 1
ATOM 754 C C . ALA A 1 96 ? -0.644 19.547 16.922 1 88.25 96 ALA A C 1
ATOM 756 O O . ALA A 1 96 ? 0.183 20.062 17.672 1 88.25 96 ALA A O 1
ATOM 757 N N . GLY A 1 97 ? -1.942 19.594 17.141 1 89.12 97 GLY A N 1
ATOM 758 C CA . GLY A 1 97 ? -2.473 19.891 18.453 1 89.12 97 GLY A CA 1
ATOM 759 C C . GLY A 1 97 ? -2.668 21.375 18.703 1 89.12 97 GLY A C 1
ATOM 760 O O . GLY A 1 97 ? -3.209 21.781 19.734 1 89.12 97 GLY A O 1
ATOM 761 N N . VAL A 1 98 ? -2.184 22.312 17.844 1 93.31 98 VAL A N 1
ATOM 762 C CA . VAL A 1 98 ? -2.361 23.75 18.016 1 93.31 98 VAL A CA 1
ATOM 763 C C . VAL A 1 98 ? -3.676 24.188 17.375 1 93.31 98 VAL A C 1
ATOM 765 O O . VAL A 1 98 ? -3.805 24.203 16.156 1 93.31 98 VAL A O 1
ATOM 768 N N . THR A 1 99 ? -4.586 24.594 18.141 1 95.06 99 THR A N 1
ATOM 769 C CA . THR A 1 99 ? -5.961 24.781 17.688 1 95.06 99 THR A CA 1
ATOM 770 C C . THR A 1 99 ? -6.117 26.141 17.016 1 95.06 99 THR A C 1
ATOM 772 O O . THR A 1 99 ? -5.27 27.031 17.172 1 95.06 99 THR A O 1
ATOM 775 N N . ILE A 1 100 ? -7.172 26.266 16.297 1 97.31 100 ILE A N 1
ATOM 776 C CA . ILE A 1 100 ? -7.52 27.531 15.648 1 97.31 100 ILE A CA 1
ATOM 777 C C . ILE A 1 100 ? -7.695 28.625 16.703 1 97.31 100 ILE A C 1
ATOM 779 O O . ILE A 1 100 ? -7.105 29.703 16.594 1 97.31 100 ILE A O 1
ATOM 783 N N . LYS A 1 101 ? -8.43 28.312 17.75 1 96.69 101 LYS A N 1
ATOM 784 C CA . LYS A 1 101 ? -8.688 29.281 18.812 1 96.69 101 LYS A CA 1
ATOM 785 C C . LYS A 1 101 ? -7.391 29.734 19.469 1 96.69 101 LYS A C 1
ATOM 787 O O . LYS A 1 101 ? -7.191 30.922 19.703 1 96.69 101 LYS A O 1
ATOM 792 N N . SER A 1 102 ? -6.547 28.797 19.719 1 95.31 102 SER A N 1
ATOM 793 C CA . SER A 1 102 ? -5.266 29.125 20.328 1 95.31 102 SER A CA 1
ATOM 794 C C . SER A 1 102 ? -4.469 30.078 19.453 1 95.31 102 SER A C 1
ATOM 796 O O . SER A 1 102 ? -3.904 31.062 19.953 1 95.31 102 SER A O 1
ATOM 798 N N . MET A 1 103 ? -4.434 29.859 18.156 1 97.44 103 MET A N 1
ATOM 799 C CA . MET A 1 103 ? -3.686 30.719 17.25 1 97.44 103 MET A CA 1
ATOM 800 C C . MET A 1 103 ? -4.344 32.094 17.109 1 97.44 103 MET A C 1
ATOM 802 O O . MET A 1 103 ? -3.656 33.094 17.078 1 97.44 103 MET A O 1
ATOM 806 N N . GLN A 1 104 ? -5.68 32.062 17.094 1 97.69 104 GLN A N 1
ATOM 807 C CA . GLN A 1 104 ? -6.398 33.312 17.062 1 97.69 104 GLN A CA 1
ATOM 808 C C . GLN A 1 104 ? -6.09 34.156 18.297 1 97.69 104 GLN A C 1
ATOM 810 O O . GLN A 1 104 ? -5.809 35.375 18.188 1 97.69 104 GLN A O 1
ATOM 815 N N . ASP A 1 105 ? -6.098 33.531 19.438 1 96.94 105 ASP A N 1
ATOM 816 C CA . ASP A 1 105 ? -5.879 34.25 20.703 1 96.94 105 ASP A CA 1
ATOM 817 C C . ASP A 1 105 ? -4.453 34.781 20.781 1 96.94 105 ASP A C 1
ATOM 819 O O . ASP A 1 105 ? -4.234 35.906 21.25 1 96.94 105 ASP A O 1
ATOM 823 N N . GLN A 1 106 ? -3.523 34.031 20.328 1 96.88 106 GLN A N 1
ATOM 824 C CA . GLN A 1 106 ? -2.119 34.375 20.516 1 96.88 106 GLN A CA 1
ATOM 825 C C . GLN A 1 106 ? -1.642 35.344 19.438 1 96.88 106 GLN A C 1
ATOM 827 O O . GLN A 1 106 ? -0.768 36.188 19.688 1 96.88 106 GLN A O 1
ATOM 832 N N . LEU A 1 107 ? -2.215 35.25 18.234 1 97.69 107 LEU A N 1
ATOM 833 C CA . LEU A 1 107 ? -1.742 36.094 17.109 1 97.69 107 LEU A CA 1
ATOM 834 C C . LEU A 1 107 ? -2.631 37.312 16.922 1 97.69 107 LEU A C 1
ATOM 836 O O . LEU A 1 107 ? -2.223 38.281 16.281 1 97.69 107 LEU A O 1
ATOM 840 N N . GLY A 1 108 ? -3.844 37.219 17.422 1 96.56 108 GLY A N 1
ATOM 841 C CA . GLY A 1 108 ? -4.801 38.281 17.188 1 96.56 108 GLY A CA 1
ATOM 842 C C . GLY A 1 108 ? -5.352 38.312 15.781 1 96.56 108 GLY A C 1
ATOM 843 O O . GLY A 1 108 ? -5.871 39.344 15.328 1 96.56 108 GLY A O 1
ATOM 844 N N . LEU A 1 109 ? -5.117 37.25 15 1 97.38 109 LEU A N 1
ATOM 845 C CA . LEU A 1 109 ? -5.664 37.062 13.656 1 97.38 109 LEU A CA 1
ATOM 846 C C . LEU A 1 109 ? -6.875 36.156 13.68 1 97.38 109 LEU A C 1
ATOM 848 O O . LEU A 1 109 ? -6.93 35.219 14.477 1 97.38 109 LEU A O 1
ATOM 852 N N . GLN A 1 110 ? -7.797 36.406 12.75 1 97.75 110 GLN A N 1
ATOM 853 C CA . GLN A 1 110 ? -9.047 35.625 12.789 1 97.75 110 GLN A CA 1
ATOM 854 C C . GLN A 1 110 ? -9.047 34.531 11.734 1 97.75 110 GLN A C 1
ATOM 856 O O . GLN A 1 110 ? -9.719 33.5 11.891 1 97.75 110 GLN A O 1
ATOM 861 N N . LYS A 1 111 ? -8.328 34.781 10.656 1 98.62 111 LYS A N 1
ATOM 862 C CA . LYS A 1 111 ? -8.32 33.844 9.562 1 98.62 111 LYS A CA 1
ATOM 863 C C . LYS A 1 111 ? -7.23 32.781 9.758 1 98.62 111 LYS A C 1
ATOM 865 O O . LYS A 1 111 ? -6.055 33.031 9.5 1 98.62 111 LYS A O 1
ATOM 870 N N . ILE A 1 112 ? -7.645 31.609 10.227 1 98.69 112 ILE A N 1
ATOM 871 C CA . ILE A 1 112 ? -6.727 30.531 10.547 1 98.69 112 ILE A CA 1
ATOM 872 C C . ILE A 1 112 ? -7.184 29.25 9.844 1 98.69 112 ILE A C 1
ATOM 874 O O . ILE A 1 112 ? -8.375 28.938 9.828 1 98.69 112 ILE A O 1
ATOM 878 N N . VAL A 1 113 ? -6.266 28.594 9.227 1 98.75 113 VAL A N 1
ATOM 879 C CA . VAL A 1 113 ? -6.477 27.266 8.656 1 98.75 113 VAL A CA 1
ATOM 880 C C . VAL A 1 113 ? -5.578 26.25 9.367 1 98.75 113 VAL A C 1
ATOM 882 O O . VAL A 1 113 ? -4.387 26.5 9.562 1 98.75 113 VAL A O 1
ATOM 885 N N . ARG A 1 114 ? -6.145 25.219 9.82 1 98.12 114 ARG A N 1
ATOM 886 C CA . ARG A 1 114 ? -5.387 24.094 10.352 1 98.12 114 ARG A CA 1
ATOM 887 C C . ARG A 1 114 ? -5.34 22.938 9.352 1 98.12 114 ARG A C 1
ATOM 889 O O . ARG A 1 114 ? -6.367 22.562 8.781 1 98.12 114 ARG A O 1
ATOM 896 N N . ALA A 1 115 ? -4.176 22.422 9.109 1 97.88 115 ALA A N 1
ATOM 897 C CA . ALA A 1 115 ? -3.986 21.344 8.156 1 97.88 115 ALA A CA 1
ATOM 898 C C . ALA A 1 115 ? -3.094 20.25 8.734 1 97.88 115 ALA A C 1
ATOM 900 O O . ALA A 1 115 ? -2.264 20.516 9.609 1 97.88 115 ALA A O 1
ATOM 901 N N . MET A 1 116 ? -3.346 19.047 8.312 1 96.88 116 MET A N 1
ATOM 902 C CA . MET A 1 116 ? -2.549 17.891 8.727 1 96.88 116 MET A CA 1
ATOM 903 C C . MET A 1 116 ? -2.072 17.094 7.52 1 96.88 116 MET A C 1
ATOM 905 O O . MET A 1 116 ? -2.801 16.25 7.004 1 96.88 116 MET A O 1
ATOM 909 N N . PRO A 1 117 ? -0.866 17.359 7.113 1 96.94 117 PRO A N 1
ATOM 910 C CA . PRO A 1 117 ? -0.302 16.594 6 1 96.94 117 PRO A CA 1
ATOM 911 C C . PRO A 1 117 ? 0.362 15.297 6.453 1 96.94 117 PRO A C 1
ATOM 913 O O . PRO A 1 117 ? 0.346 14.977 7.641 1 96.94 117 PRO A O 1
ATOM 916 N N . ASN A 1 118 ? 0.809 14.516 5.453 1 96.81 118 ASN A N 1
ATOM 917 C CA . ASN A 1 118 ? 1.591 13.32 5.75 1 96.81 118 ASN A CA 1
ATOM 918 C C . ASN A 1 118 ? 2.832 13.227 4.867 1 96.81 118 ASN A C 1
ATOM 920 O O . ASN A 1 118 ? 2.979 13.992 3.912 1 96.81 118 ASN A O 1
ATOM 924 N N . LEU A 1 119 ? 3.744 12.398 5.184 1 96.06 119 LEU A N 1
ATOM 925 C CA . LEU A 1 119 ? 5.105 12.328 4.672 1 96.06 119 LEU A CA 1
ATOM 926 C C . LEU A 1 119 ? 5.109 12.172 3.154 1 96.06 119 LEU A C 1
ATOM 928 O O . LEU A 1 119 ? 5.934 12.781 2.465 1 96.06 119 LEU A O 1
ATOM 932 N N . PRO A 1 120 ? 4.203 11.453 2.541 1 97.81 120 PRO A N 1
ATOM 933 C CA . PRO A 1 120 ? 4.25 11.258 1.089 1 97.81 120 PRO A CA 1
ATOM 934 C C . PRO A 1 120 ? 4.047 12.562 0.317 1 97.81 120 PRO A C 1
ATOM 936 O O . PRO A 1 120 ? 4.23 12.602 -0.902 1 97.81 120 PRO A O 1
ATOM 939 N N . ALA A 1 121 ? 3.688 13.641 1.013 1 97.5 121 ALA A N 1
ATOM 940 C CA . ALA A 1 121 ? 3.65 14.961 0.392 1 97.5 121 ALA A CA 1
ATOM 941 C C . ALA A 1 121 ? 4.977 15.289 -0.287 1 97.5 121 ALA A C 1
ATOM 943 O O . ALA A 1 121 ? 5.012 16 -1.289 1 97.5 121 ALA A O 1
ATOM 944 N N . GLN A 1 122 ? 6.035 14.688 0.136 1 95.88 122 GLN A N 1
ATOM 945 C CA . GLN A 1 122 ? 7.383 14.938 -0.358 1 95.88 122 GLN A CA 1
ATOM 946 C C . GLN A 1 122 ? 7.516 14.547 -1.826 1 95.88 122 GLN A C 1
ATOM 948 O O . GLN A 1 122 ? 8.398 15.031 -2.529 1 95.88 122 GLN A O 1
ATOM 953 N N . ILE A 1 123 ? 6.605 13.641 -2.264 1 96.19 123 ILE A N 1
ATOM 954 C CA . ILE A 1 123 ? 6.707 13.172 -3.643 1 96.19 123 ILE A CA 1
ATOM 955 C C . ILE A 1 123 ? 5.402 13.461 -4.383 1 96.19 123 ILE A C 1
ATOM 957 O O . ILE A 1 123 ? 5.078 12.797 -5.367 1 96.19 123 ILE A O 1
ATOM 961 N N . GLY A 1 124 ? 4.648 14.352 -3.787 1 96.5 124 GLY A N 1
ATOM 962 C CA . GLY A 1 124 ? 3.426 14.781 -4.445 1 96.5 124 GLY A CA 1
ATOM 963 C C . GLY A 1 124 ? 2.283 13.797 -4.297 1 96.5 124 GLY A C 1
ATOM 964 O O . GLY A 1 124 ? 1.299 13.867 -5.035 1 96.5 124 GLY A O 1
ATOM 965 N N . LYS A 1 125 ? 2.389 12.82 -3.357 1 97.56 125 LYS A N 1
ATOM 966 C CA . LYS A 1 125 ? 1.356 11.812 -3.119 1 97.56 125 LYS A CA 1
ATOM 967 C C . LYS A 1 125 ? 0.823 11.898 -1.692 1 97.56 125 LYS A C 1
ATOM 969 O O . LYS A 1 125 ? 0.49 10.875 -1.086 1 97.56 125 LYS A O 1
ATOM 974 N N . GLY A 1 126 ? 0.812 13.07 -1.17 1 97.75 126 GLY A N 1
ATOM 975 C CA . GLY A 1 126 ? 0.375 13.281 0.2 1 97.75 126 GLY A CA 1
ATOM 976 C C . GLY A 1 126 ? -1.133 13.391 0.335 1 97.75 126 GLY A C 1
ATOM 977 O O . GLY A 1 126 ? -1.842 13.531 -0.663 1 97.75 126 GLY A O 1
ATOM 978 N N . VAL A 1 127 ? -1.576 13.195 1.546 1 98 127 VAL A N 1
ATOM 979 C CA . VAL A 1 127 ? -2.936 13.5 1.979 1 98 127 VAL A CA 1
ATOM 980 C C . VAL A 1 127 ? -2.904 14.586 3.051 1 98 127 VAL A C 1
ATOM 982 O O . VAL A 1 127 ? -2.172 14.477 4.035 1 98 127 VAL A O 1
ATOM 985 N N . THR A 1 128 ? -3.666 15.656 2.781 1 98.12 128 THR A N 1
ATOM 986 C CA . THR A 1 128 ? -3.725 16.734 3.752 1 98.12 128 THR A CA 1
ATOM 987 C C . THR A 1 128 ? -5.168 17.047 4.145 1 98.12 128 THR A C 1
ATOM 989 O O . THR A 1 128 ? -5.961 17.484 3.314 1 98.12 128 THR A O 1
ATOM 992 N N . SER A 1 129 ? -5.527 16.719 5.387 1 98.31 129 SER A N 1
ATOM 993 C CA . SER A 1 129 ? -6.805 17.188 5.914 1 98.31 129 SER A CA 1
ATOM 994 C C . SER A 1 129 ? -6.695 18.625 6.426 1 98.31 129 SER A C 1
ATOM 996 O O . SER A 1 129 ? -5.68 19 7.016 1 98.31 129 SER A O 1
ATOM 998 N N . TYR A 1 130 ? -7.754 19.453 6.176 1 98.5 130 TYR A N 1
ATOM 999 C CA . TYR A 1 130 ? -7.676 20.812 6.68 1 98.5 130 TYR A CA 1
ATOM 1000 C C . TYR A 1 130 ? -9.062 21.344 7.02 1 98.5 130 TYR A C 1
ATOM 1002 O O . TYR A 1 130 ? -10.07 20.812 6.566 1 98.5 130 TYR A O 1
ATOM 1010 N N . THR A 1 131 ? -9.117 22.25 7.859 1 98.5 131 THR A N 1
ATOM 1011 C CA . THR A 1 131 ? -10.305 23.031 8.227 1 98.5 131 THR A CA 1
ATOM 1012 C C . THR A 1 131 ? -9.945 24.469 8.516 1 98.5 131 THR A C 1
ATOM 1014 O O . THR A 1 131 ? -8.758 24.828 8.578 1 98.5 131 THR A O 1
ATOM 1017 N N . ALA A 1 132 ? -10.93 25.344 8.562 1 98.69 132 ALA A N 1
ATOM 1018 C CA . ALA A 1 132 ? -10.633 26.766 8.664 1 98.69 132 ALA A CA 1
ATOM 1019 C C . ALA A 1 132 ? -11.586 27.469 9.633 1 98.69 132 ALA A C 1
ATOM 1021 O O . ALA A 1 132 ? -12.672 26.953 9.914 1 98.69 132 ALA A O 1
ATOM 1022 N N . SER A 1 133 ? -11.078 28.594 10.188 1 98.44 133 SER A N 1
ATOM 1023 C CA . SER A 1 133 ? -11.969 29.469 10.945 1 98.44 133 SER A CA 1
ATOM 1024 C C . SER A 1 133 ? -13.062 30.047 10.062 1 98.44 133 SER A C 1
ATOM 1026 O O . SER A 1 133 ? -12.93 30.078 8.836 1 98.44 133 SER A O 1
ATOM 1028 N N . LYS A 1 134 ? -14.172 30.422 10.68 1 97.38 134 LYS A N 1
ATOM 1029 C CA . LYS A 1 134 ? -15.352 30.891 9.961 1 97.38 134 LYS A CA 1
ATOM 1030 C C . LYS A 1 134 ? -15.047 32.156 9.164 1 97.38 134 LYS A C 1
ATOM 1032 O O . LYS A 1 134 ? -15.742 32.5 8.203 1 97.38 134 LYS A O 1
ATOM 1037 N N . GLU A 1 135 ? -13.977 32.844 9.516 1 97.94 135 GLU A N 1
ATOM 1038 C CA . GLU A 1 135 ? -13.633 34.125 8.914 1 97.94 135 GLU A CA 1
ATOM 1039 C C . GLU A 1 135 ? -12.938 33.969 7.574 1 97.94 135 GLU A C 1
ATOM 1041 O O . GLU A 1 135 ? -12.789 34.906 6.812 1 97.94 135 GLU A O 1
ATOM 1046 N N . VAL A 1 136 ? -12.477 32.781 7.277 1 98.44 136 VAL A N 1
ATOM 1047 C CA . VAL A 1 136 ? -11.859 32.5 5.98 1 98.44 136 VAL A CA 1
ATOM 1048 C C . VAL A 1 136 ? -12.945 32.375 4.914 1 98.44 136 VAL A C 1
ATOM 1050 O O . VAL A 1 136 ? -13.836 31.547 5.031 1 98.44 136 VAL A O 1
ATOM 1053 N N . SER A 1 137 ? -12.82 33.156 3.855 1 97.94 137 SER A N 1
ATOM 1054 C CA . SER A 1 137 ? -13.836 33.125 2.811 1 97.94 137 SER A CA 1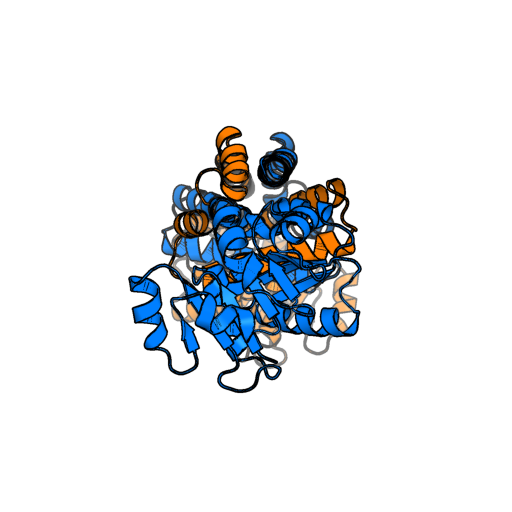
ATOM 1055 C C . SER A 1 137 ? -13.703 31.906 1.915 1 97.94 137 SER A C 1
ATOM 1057 O O . SER A 1 137 ? -12.672 31.219 1.938 1 97.94 137 SER A O 1
ATOM 1059 N N . ARG A 1 138 ? -14.781 31.656 1.174 1 96.06 138 ARG A N 1
ATOM 1060 C CA . ARG A 1 138 ? -14.789 30.516 0.259 1 96.06 138 ARG A CA 1
ATOM 1061 C C . ARG A 1 138 ? -13.68 30.641 -0.775 1 96.06 138 ARG A C 1
ATOM 1063 O O . ARG A 1 138 ? -13.023 29.641 -1.111 1 96.06 138 ARG A O 1
ATOM 1070 N N . ILE A 1 139 ? -13.508 31.828 -1.276 1 96.94 139 ILE A N 1
ATOM 1071 C CA . ILE A 1 139 ? -12.5 32.062 -2.303 1 96.94 139 ILE A CA 1
ATOM 1072 C C . ILE A 1 139 ? -11.102 31.859 -1.716 1 96.94 139 ILE A C 1
ATOM 1074 O O . ILE A 1 139 ? -10.227 31.281 -2.369 1 96.94 139 ILE A O 1
ATOM 1078 N N . GLU A 1 140 ? -10.914 32.406 -0.501 1 97.12 140 GLU A N 1
ATOM 1079 C CA . GLU A 1 140 ? -9.641 32.188 0.176 1 97.12 140 GLU A CA 1
ATOM 1080 C C . GLU A 1 140 ? -9.383 30.688 0.412 1 97.12 140 GLU A C 1
ATOM 1082 O O . GLU A 1 140 ? -8.266 30.219 0.234 1 97.12 140 GLU A O 1
ATOM 1087 N N . LEU A 1 141 ? -10.461 30.047 0.75 1 97.69 141 LEU A N 1
ATOM 1088 C CA . LEU A 1 141 ? -10.352 28.609 1.019 1 97.69 141 LEU A CA 1
ATOM 1089 C C . LEU A 1 141 ? -9.984 27.844 -0.249 1 97.69 141 LEU A C 1
ATOM 1091 O O . LEU A 1 141 ? -9.211 26.891 -0.197 1 97.69 141 LEU A O 1
ATOM 1095 N N . LEU A 1 142 ? -10.492 28.203 -1.375 1 96.56 142 LEU A N 1
ATOM 1096 C CA . LEU A 1 142 ? -10.164 27.578 -2.654 1 96.56 142 LEU A CA 1
ATOM 1097 C C . LEU A 1 142 ? -8.688 27.781 -2.998 1 96.56 142 LEU A C 1
ATOM 1099 O O . LEU A 1 142 ? -8.031 26.875 -3.506 1 96.56 142 LEU A O 1
ATOM 1103 N N . THR A 1 143 ? -8.25 28.984 -2.73 1 95.06 143 THR A N 1
ATOM 1104 C CA . THR A 1 143 ? -6.844 29.281 -2.969 1 95.06 143 THR A CA 1
ATOM 1105 C C . THR A 1 143 ? -5.945 28.406 -2.105 1 95.06 143 THR A C 1
ATOM 1107 O O . THR A 1 143 ? -4.949 27.859 -2.59 1 95.06 143 THR A O 1
ATOM 1110 N N . ILE A 1 144 ? -6.336 28.219 -0.84 1 96.69 144 ILE A N 1
ATOM 1111 C CA . ILE A 1 144 ? -5.57 27.406 0.096 1 96.69 144 ILE A CA 1
ATOM 1112 C C . ILE A 1 144 ? -5.609 25.953 -0.342 1 96.69 144 ILE A C 1
ATOM 1114 O O . ILE A 1 144 ? -4.582 25.266 -0.332 1 96.69 144 ILE A O 1
ATOM 1118 N N . GLU A 1 145 ? -6.762 25.484 -0.737 1 97.25 145 GLU A N 1
ATOM 1119 C CA . GLU A 1 145 ? -6.898 24.125 -1.242 1 97.25 145 GLU A CA 1
ATOM 1120 C C . GLU A 1 145 ? -5.961 23.875 -2.42 1 97.25 145 GLU A C 1
ATOM 1122 O O . GLU A 1 145 ? -5.301 22.828 -2.482 1 97.25 145 GLU A O 1
ATOM 1127 N N . ASN A 1 146 ? -5.898 24.781 -3.326 1 96.06 146 ASN A N 1
ATOM 1128 C CA . ASN A 1 146 ? -5.027 24.656 -4.492 1 96.06 146 ASN A CA 1
ATOM 1129 C C . ASN A 1 146 ? -3.559 24.578 -4.086 1 96.06 146 ASN A C 1
ATOM 1131 O O . ASN A 1 146 ? -2.785 23.828 -4.684 1 96.06 146 ASN A O 1
ATOM 1135 N N . LEU A 1 147 ? -3.221 25.328 -3.096 1 94.94 147 LEU A N 1
ATOM 1136 C CA . LEU A 1 147 ? -1.844 25.297 -2.613 1 94.94 147 LEU A CA 1
ATOM 1137 C C . LEU A 1 147 ? -1.531 23.969 -1.93 1 94.94 147 LEU A C 1
ATOM 1139 O O . LEU A 1 147 ? -0.472 23.375 -2.16 1 94.94 147 LEU A O 1
ATOM 1143 N N . LEU A 1 148 ? -2.508 23.484 -1.103 1 97.19 148 LEU A N 1
ATOM 1144 C CA . LEU A 1 148 ? -2.318 22.219 -0.411 1 97.19 148 LEU A CA 1
ATOM 1145 C C . LEU A 1 148 ? -2.24 21.062 -1.405 1 97.19 148 LEU A C 1
ATOM 1147 O O . LEU A 1 148 ? -1.455 20.141 -1.22 1 97.19 148 LEU A O 1
ATOM 1151 N N . ASP A 1 149 ? -2.949 21.203 -2.5 1 96.81 149 ASP A N 1
ATOM 1152 C CA . ASP A 1 149 ? -3.051 20.156 -3.498 1 96.81 149 ASP A CA 1
ATOM 1153 C C . ASP A 1 149 ? -1.758 20.031 -4.301 1 96.81 149 ASP A C 1
ATOM 1155 O O . ASP A 1 149 ? -1.561 19.047 -5.027 1 96.81 149 ASP A O 1
ATOM 1159 N N . THR A 1 150 ? -0.852 20.984 -4.137 1 96.06 150 THR A N 1
ATOM 1160 C CA . THR A 1 150 ? 0.428 20.891 -4.828 1 96.06 150 THR A CA 1
ATOM 1161 C C . THR A 1 150 ? 1.233 19.703 -4.309 1 96.06 150 THR A C 1
ATOM 1163 O O . THR A 1 150 ? 2.174 19.25 -4.961 1 96.06 150 THR A O 1
ATOM 1166 N N . THR A 1 151 ? 0.884 19.141 -3.152 1 97.25 151 THR A N 1
ATOM 1167 C CA . THR A 1 151 ? 1.652 18.062 -2.541 1 97.25 151 THR A CA 1
ATOM 1168 C C . THR A 1 151 ? 0.829 16.781 -2.482 1 97.25 151 THR A C 1
ATOM 1170 O O . THR A 1 151 ? 1.218 15.812 -1.819 1 97.25 151 THR A O 1
ATOM 1173 N N . GLY A 1 152 ? -0.259 16.75 -3.102 1 97.12 152 GLY A N 1
ATOM 1174 C CA . GLY A 1 152 ? -1.155 15.609 -3.072 1 97.12 152 GLY A CA 1
ATOM 1175 C C . GLY A 1 152 ? -2.619 16 -3.01 1 97.12 152 GLY A C 1
ATOM 1176 O O . GLY A 1 152 ? -3.023 17.016 -3.59 1 97.12 152 GLY A O 1
ATOM 1177 N N . LYS A 1 153 ? -3.381 15.141 -2.295 1 97.19 153 LYS A N 1
ATOM 1178 C CA . LYS A 1 153 ? -4.82 15.375 -2.193 1 97.19 153 LYS A CA 1
ATOM 1179 C C . LYS A 1 153 ? -5.18 16.016 -0.862 1 97.19 153 LYS A C 1
ATOM 1181 O O . LYS A 1 153 ? -4.656 15.633 0.185 1 97.19 153 LYS A O 1
ATOM 1186 N N . SER A 1 154 ? -6.008 17.062 -0.943 1 97.75 154 SER A N 1
ATOM 1187 C CA . SER A 1 154 ? -6.492 17.656 0.296 1 97.75 154 SER A CA 1
ATOM 1188 C C . SER A 1 154 ? -7.973 17.359 0.515 1 97.75 154 SER A C 1
ATOM 1190 O O . SER A 1 154 ? -8.703 17.078 -0.439 1 97.75 154 SER A O 1
ATOM 1192 N N . ILE A 1 155 ? -8.352 17.297 1.771 1 97.38 155 ILE A N 1
ATOM 1193 C CA . ILE A 1 155 ? -9.75 17.078 2.121 1 97.38 155 ILE A CA 1
ATOM 1194 C C . ILE A 1 155 ? -10.188 18.078 3.178 1 97.38 155 ILE A C 1
ATOM 1196 O O . ILE A 1 155 ? -9.547 18.219 4.227 1 97.38 155 ILE A O 1
ATOM 1200 N N . LEU A 1 156 ? -11.25 18.828 2.852 1 98 156 LEU A N 1
ATOM 1201 C CA . LEU A 1 156 ? -11.852 19.734 3.82 1 98 156 LEU A CA 1
ATOM 1202 C C . LEU A 1 156 ? -12.719 18.969 4.816 1 98 156 LEU A C 1
ATOM 1204 O O . LEU A 1 156 ? -13.641 18.266 4.426 1 98 156 LEU A O 1
ATOM 1208 N N . VAL A 1 157 ? -12.375 19.094 6.07 1 97.75 157 VAL A N 1
ATOM 1209 C CA . VAL A 1 157 ? -13.156 18.422 7.105 1 97.75 157 VAL A CA 1
ATOM 1210 C C . VAL A 1 157 ? -13.945 19.453 7.902 1 97.75 157 VAL A C 1
ATOM 1212 O O . VAL A 1 157 ? -13.641 20.656 7.863 1 97.75 157 VAL A O 1
ATOM 1215 N N . SER A 1 158 ? -14.953 18.984 8.648 1 96.56 158 SER A N 1
ATOM 1216 C CA . SER A 1 158 ? -15.977 19.875 9.188 1 96.56 158 SER A CA 1
ATOM 1217 C C . SER A 1 158 ? -15.5 20.562 10.469 1 96.56 158 SER A C 1
ATOM 1219 O O . SER A 1 158 ? -16.047 21.594 10.859 1 96.56 158 SER A O 1
ATOM 1221 N N . SER A 1 159 ? -14.547 19.953 11.172 1 96.44 159 SER A N 1
ATOM 1222 C CA . SER A 1 159 ? -14.094 20.516 12.438 1 96.44 159 SER A CA 1
ATOM 1223 C C . SER A 1 159 ? -12.664 20.094 12.758 1 96.44 159 SER A C 1
ATOM 1225 O O . SER A 1 159 ? -12.117 19.203 12.102 1 96.44 159 SER A O 1
ATOM 1227 N N . GLU A 1 160 ? -12.117 20.703 13.773 1 96.12 160 GLU A N 1
ATOM 1228 C CA . GLU A 1 160 ? -10.75 20.406 14.188 1 96.12 160 GLU A CA 1
ATOM 1229 C C . GLU A 1 160 ? -10.641 18.984 14.75 1 96.12 160 GLU A C 1
ATOM 1231 O O . GLU A 1 160 ? -9.562 18.406 14.773 1 96.12 160 GLU A O 1
ATOM 1236 N N . LYS A 1 161 ? -11.758 18.484 15.25 1 94.88 161 LYS A N 1
ATOM 1237 C CA . LYS A 1 161 ? -11.75 17.094 15.719 1 94.88 161 LYS A CA 1
ATOM 1238 C C . LYS A 1 161 ? -11.281 16.141 14.617 1 94.88 161 LYS A C 1
ATOM 1240 O O . LYS A 1 161 ? -10.562 15.18 14.883 1 94.88 161 LYS A O 1
ATOM 1245 N N . PHE A 1 162 ? -11.695 16.438 13.414 1 97.12 162 PHE A N 1
ATOM 1246 C CA . PHE A 1 162 ? -11.352 15.578 12.289 1 97.12 162 PHE A CA 1
ATOM 1247 C C . PHE A 1 162 ? -9.906 15.789 11.859 1 97.12 162 PHE A C 1
ATOM 1249 O O . PHE A 1 162 ? -9.32 14.945 11.188 1 97.12 162 PHE A O 1
ATOM 1256 N N . ILE A 1 163 ? -9.328 16.969 12.203 1 96.62 163 ILE A N 1
ATOM 1257 C CA . ILE A 1 163 ? -7.895 17.156 11.992 1 96.62 163 ILE A CA 1
ATOM 1258 C C . ILE A 1 163 ? -7.113 16.203 12.906 1 96.62 163 ILE A C 1
ATOM 1260 O O . ILE A 1 163 ? -6.219 15.492 12.453 1 96.62 163 ILE A O 1
ATOM 1264 N N . ASP A 1 164 ? -7.527 16.172 14.141 1 95.12 164 ASP A N 1
ATOM 1265 C CA . ASP A 1 164 ? -6.879 15.273 15.102 1 95.12 164 ASP A CA 1
ATOM 1266 C C . ASP A 1 164 ? -7.105 13.805 14.719 1 95.12 164 ASP A C 1
ATOM 1268 O O . ASP A 1 164 ? -6.184 12.992 14.805 1 95.12 164 ASP A O 1
ATOM 1272 N N . ALA A 1 165 ? -8.336 13.492 14.32 1 96.62 165 ALA A N 1
ATOM 1273 C CA . ALA A 1 165 ? -8.648 12.133 13.891 1 96.62 165 ALA A CA 1
ATOM 1274 C C . ALA A 1 165 ? -7.812 11.727 12.68 1 96.62 165 ALA A C 1
ATOM 1276 O O . ALA A 1 165 ? -7.324 10.602 12.602 1 96.62 165 ALA A O 1
ATOM 1277 N N . SER A 1 166 ? -7.617 12.656 11.734 1 97.38 166 SER A N 1
ATOM 1278 C CA . SER A 1 166 ? -6.844 12.375 10.531 1 97.38 166 SER A CA 1
ATOM 1279 C C . SER A 1 166 ? -5.379 12.094 10.859 1 97.38 166 SER A C 1
ATOM 1281 O O . SER A 1 166 ? -4.703 11.359 10.148 1 97.38 166 SER A O 1
ATOM 1283 N N . THR A 1 167 ? -4.918 12.711 11.922 1 94.19 167 THR A N 1
ATOM 1284 C CA . THR A 1 167 ? -3.564 12.414 12.375 1 94.19 167 THR A CA 1
ATOM 1285 C C . THR A 1 167 ? -3.389 10.922 12.625 1 94.19 167 THR A C 1
ATOM 1287 O O . THR A 1 167 ? -2.352 10.344 12.289 1 94.19 167 THR A O 1
ATOM 1290 N N . GLY A 1 168 ? -4.395 10.289 13.117 1 96.12 168 GLY A N 1
ATOM 1291 C CA . GLY A 1 168 ? -4.359 8.867 13.422 1 96.12 168 GLY A CA 1
ATOM 1292 C C . 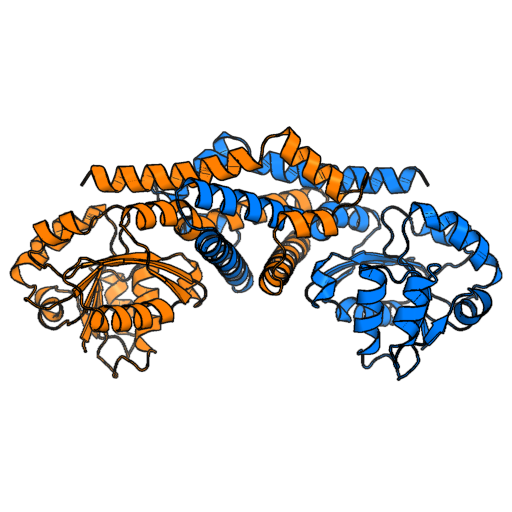GLY A 1 168 ? -4.535 7.992 12.203 1 96.12 168 GLY A C 1
ATOM 1293 O O . GLY A 1 168 ? -4.238 6.793 12.234 1 96.12 168 GLY A O 1
ATOM 1294 N N . ILE A 1 169 ? -5.027 8.5 11.109 1 97.81 169 ILE A N 1
ATOM 1295 C CA . ILE A 1 169 ? -5.332 7.707 9.922 1 97.81 169 ILE A CA 1
ATOM 1296 C C . ILE A 1 169 ? -4.316 8 8.82 1 97.81 169 ILE A C 1
ATOM 1298 O O . ILE A 1 169 ? -3.49 7.152 8.492 1 97.81 169 ILE A O 1
ATOM 1302 N N . SER A 1 170 ? -4.25 9.258 8.422 1 98 170 SER A N 1
ATOM 1303 C CA . SER A 1 170 ? -3.398 9.594 7.285 1 98 170 SER A CA 1
ATOM 1304 C C . SER A 1 170 ? -2.092 10.234 7.746 1 98 170 SER A C 1
ATOM 1306 O O . SER A 1 170 ? -1.059 10.094 7.09 1 98 170 SER A O 1
ATOM 1308 N N . GLY A 1 171 ? -2.133 10.969 8.82 1 96.25 171 GLY A N 1
ATOM 1309 C CA . GLY A 1 171 ? -0.926 11.617 9.312 1 96.25 171 GLY A CA 1
ATOM 1310 C C . GLY A 1 171 ? 0.159 10.625 9.703 1 96.25 171 GLY A C 1
ATOM 1311 O O . GLY A 1 171 ? 1.286 10.711 9.211 1 96.25 171 GLY A O 1
ATOM 1312 N N . SER A 1 172 ? -0.212 9.688 10.555 1 96.62 172 SER A N 1
ATOM 1313 C CA . SER A 1 172 ? 0.708 8.656 11.023 1 96.62 172 SER A CA 1
ATOM 1314 C C . SER A 1 172 ? 0.644 7.41 10.148 1 96.62 172 SER A C 1
ATOM 1316 O O . SER A 1 172 ? 1.499 6.527 10.25 1 96.62 172 SER A O 1
ATOM 1318 N N . GLY A 1 173 ? -0.317 7.352 9.297 1 97.88 173 GLY A N 1
ATOM 1319 C CA . GLY A 1 173 ? -0.676 6.195 8.492 1 97.88 173 GLY A CA 1
ATOM 1320 C C . GLY A 1 173 ? 0.495 5.621 7.715 1 97.88 173 GLY A C 1
ATOM 1321 O O . GLY A 1 173 ? 0.697 4.406 7.695 1 97.88 173 GLY A O 1
ATOM 1322 N N . PRO A 1 174 ? 1.29 6.477 7.047 1 98.5 174 PRO A N 1
ATOM 1323 C CA . PRO A 1 174 ? 2.445 5.957 6.312 1 98.5 174 PRO A CA 1
ATOM 1324 C C . PRO A 1 174 ? 3.342 5.074 7.176 1 98.5 174 PRO A C 1
ATOM 1326 O O . PRO A 1 174 ? 3.855 4.055 6.699 1 98.5 174 PRO A O 1
ATOM 1329 N N . ALA A 1 175 ? 3.51 5.422 8.414 1 98.31 175 ALA A N 1
ATOM 1330 C CA . ALA A 1 175 ? 4.34 4.629 9.312 1 98.31 175 ALA A CA 1
ATOM 1331 C C . ALA A 1 175 ? 3.76 3.23 9.508 1 98.31 175 ALA A C 1
ATOM 1333 O O . ALA A 1 175 ? 4.5 2.256 9.641 1 98.31 175 ALA A O 1
ATOM 1334 N N . TYR A 1 176 ? 2.389 3.123 9.562 1 98.5 176 TYR A N 1
ATOM 1335 C CA . TYR A 1 176 ? 1.743 1.822 9.695 1 98.5 176 TYR A CA 1
ATOM 1336 C C . TYR A 1 176 ? 2.047 0.936 8.5 1 98.5 176 TYR A C 1
ATOM 1338 O O . TYR A 1 176 ? 2.307 -0.26 8.648 1 98.5 176 TYR A O 1
ATOM 1346 N N . VAL A 1 177 ? 1.98 1.549 7.371 1 98.69 177 VAL A N 1
ATOM 1347 C CA . VAL A 1 177 ? 2.262 0.825 6.137 1 98.69 177 VAL A CA 1
ATOM 1348 C C . VAL A 1 177 ? 3.697 0.304 6.16 1 98.69 177 VAL A C 1
ATOM 1350 O O . VAL A 1 177 ? 3.943 -0.868 5.863 1 98.69 177 VAL A O 1
ATOM 1353 N N . PHE A 1 178 ? 4.676 1.164 6.516 1 98.75 178 PHE A N 1
ATOM 1354 C CA . PHE A 1 178 ? 6.074 0.752 6.586 1 98.75 178 PHE A CA 1
ATOM 1355 C C . PHE A 1 178 ? 6.262 -0.348 7.625 1 98.75 178 PHE A C 1
ATOM 1357 O O . PHE A 1 178 ? 7.047 -1.274 7.418 1 98.75 178 PHE A O 1
ATOM 1364 N N . TYR A 1 179 ? 5.535 -0.188 8.727 1 98.75 179 TYR A N 1
ATOM 1365 C CA . TYR A 1 179 ? 5.578 -1.202 9.773 1 98.75 179 TYR A CA 1
ATOM 1366 C C . TYR A 1 179 ? 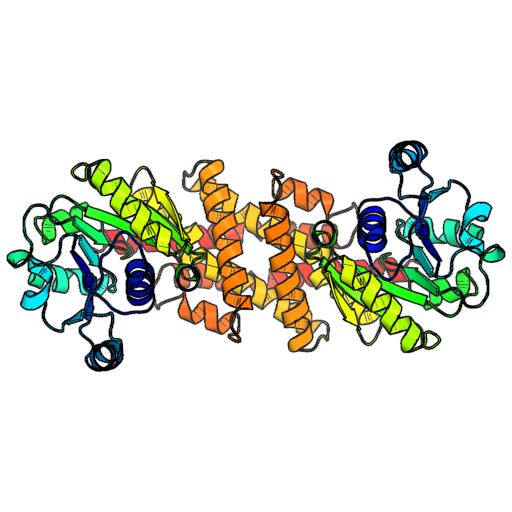5.141 -2.561 9.242 1 98.75 179 TYR A C 1
ATOM 1368 O O . TYR A 1 179 ? 5.777 -3.578 9.523 1 98.75 179 TYR A O 1
ATOM 1376 N N . PHE A 1 180 ? 4.109 -2.576 8.5 1 98.56 180 PHE A N 1
ATOM 1377 C CA . PHE A 1 180 ? 3.59 -3.797 7.898 1 98.56 180 PHE A CA 1
ATOM 1378 C C . PHE A 1 180 ? 4.574 -4.355 6.875 1 98.56 180 PHE A C 1
ATOM 1380 O O . PHE A 1 180 ? 4.855 -5.559 6.867 1 98.56 180 PHE A O 1
ATOM 1387 N N . MET A 1 181 ? 5.105 -3.521 6.008 1 98.62 181 MET A N 1
ATOM 1388 C CA . MET A 1 181 ? 6.086 -3.939 5.012 1 98.62 181 MET A CA 1
ATOM 1389 C C . MET A 1 181 ? 7.309 -4.559 5.68 1 98.62 181 MET A C 1
ATOM 1391 O O . MET A 1 181 ? 7.809 -5.594 5.234 1 98.62 181 MET A O 1
ATOM 1395 N N . GLN A 1 182 ? 7.781 -3.879 6.73 1 98.62 182 GLN A N 1
ATOM 1396 C CA . GLN A 1 182 ? 8.922 -4.398 7.473 1 98.62 182 GLN A CA 1
ATOM 1397 C C . GLN A 1 182 ? 8.641 -5.797 8.016 1 98.62 182 GLN A C 1
ATOM 1399 O O . GLN A 1 182 ? 9.492 -6.684 7.934 1 98.62 182 GLN A O 1
ATOM 1404 N N . SER A 1 183 ? 7.465 -5.98 8.594 1 98.56 183 SER A N 1
ATOM 1405 C CA . SER A 1 183 ? 7.066 -7.273 9.141 1 98.56 183 SER A CA 1
ATOM 1406 C C . SER A 1 183 ? 7.07 -8.352 8.062 1 98.56 183 SER A C 1
ATOM 1408 O O . SER A 1 183 ? 7.57 -9.461 8.289 1 98.56 183 SER A O 1
ATOM 1410 N N . MET A 1 184 ? 6.562 -8.047 6.895 1 98.56 184 MET A N 1
ATOM 1411 C CA . MET A 1 184 ? 6.488 -8.992 5.789 1 98.56 184 MET A CA 1
ATOM 1412 C C . MET A 1 184 ? 7.875 -9.305 5.242 1 98.56 184 MET A C 1
ATOM 1414 O O . MET A 1 184 ? 8.164 -10.445 4.871 1 98.56 184 MET A O 1
ATOM 1418 N N . MET A 1 185 ? 8.719 -8.289 5.129 1 98.44 185 MET A N 1
ATOM 1419 C CA . MET A 1 185 ? 10.078 -8.508 4.652 1 98.44 185 MET A CA 1
ATOM 1420 C C . MET A 1 185 ? 10.852 -9.414 5.605 1 98.44 185 MET A C 1
ATOM 1422 O O . MET A 1 185 ? 11.602 -10.281 5.168 1 98.44 185 MET A O 1
ATOM 1426 N N . GLU A 1 186 ? 10.68 -9.203 6.895 1 98.38 186 GLU A N 1
ATOM 1427 C CA . GLU A 1 186 ? 11.312 -10.07 7.879 1 98.38 186 GLU A CA 1
ATOM 1428 C C . GLU A 1 186 ? 10.805 -11.508 7.762 1 98.38 186 GLU A C 1
ATOM 1430 O O . GLU A 1 186 ? 11.57 -12.461 7.906 1 98.38 186 GLU A O 1
ATOM 1435 N N . ALA A 1 187 ? 9.469 -11.664 7.562 1 98.38 187 ALA A N 1
ATOM 1436 C CA . ALA A 1 187 ? 8.914 -12.992 7.332 1 98.38 187 ALA A CA 1
ATOM 1437 C C . ALA A 1 187 ? 9.555 -13.656 6.117 1 98.38 187 ALA A C 1
ATOM 1439 O O . ALA A 1 187 ? 9.93 -14.828 6.168 1 98.38 187 ALA A O 1
ATOM 1440 N N . ALA A 1 188 ? 9.68 -12.898 5.012 1 98.38 188 ALA A N 1
ATOM 1441 C CA . ALA A 1 188 ? 10.297 -13.414 3.791 1 98.38 188 ALA A CA 1
ATOM 1442 C C . ALA A 1 188 ? 11.742 -13.844 4.047 1 98.38 188 ALA A C 1
ATOM 1444 O O . ALA A 1 188 ? 12.164 -14.914 3.602 1 98.38 188 ALA A O 1
ATOM 1445 N N . LEU A 1 189 ? 12.492 -13 4.754 1 98.06 189 LEU A N 1
ATOM 1446 C CA . LEU A 1 189 ? 13.875 -13.336 5.113 1 98.06 189 LEU A CA 1
ATOM 1447 C C . LEU A 1 189 ? 13.93 -14.633 5.906 1 98.06 189 LEU A C 1
ATOM 1449 O O . LEU A 1 189 ? 14.789 -15.484 5.648 1 98.06 189 LEU A O 1
ATOM 1453 N N . LYS A 1 190 ? 13.055 -14.781 6.828 1 97.31 190 LYS A N 1
ATOM 1454 C CA . LYS A 1 190 ? 13.008 -15.977 7.664 1 97.31 190 LYS A CA 1
ATOM 1455 C C . LYS A 1 190 ? 12.672 -17.219 6.836 1 97.31 190 LYS A C 1
ATOM 1457 O O . LYS A 1 190 ? 13.086 -18.328 7.172 1 97.31 190 LYS A O 1
ATOM 1462 N N . MET A 1 191 ? 11.898 -17.078 5.809 1 96.75 191 MET A N 1
ATOM 1463 C CA . MET A 1 191 ? 11.523 -18.188 4.934 1 96.75 191 MET A CA 1
ATOM 1464 C C . MET A 1 191 ? 12.672 -18.547 3.992 1 96.75 191 MET A C 1
ATOM 1466 O O . MET A 1 191 ? 12.578 -19.516 3.238 1 96.75 191 MET A O 1
ATOM 1470 N N . GLY A 1 192 ? 13.734 -17.672 3.926 1 97.12 192 GLY A N 1
ATOM 1471 C CA . GLY A 1 192 ? 14.945 -18.047 3.205 1 97.12 192 GLY A CA 1
ATOM 1472 C C . GLY A 1 192 ? 15.242 -17.125 2.035 1 97.12 192 GLY A C 1
ATOM 1473 O O . GLY A 1 192 ? 16.266 -17.281 1.366 1 97.12 192 GLY A O 1
ATOM 1474 N N . PHE A 1 193 ? 14.414 -16.172 1.76 1 98 193 PHE A N 1
ATOM 1475 C CA . PHE A 1 193 ? 14.672 -15.25 0.661 1 98 193 PHE A CA 1
ATOM 1476 C C . PHE A 1 193 ? 15.836 -14.328 0.989 1 98 193 PHE A C 1
ATOM 1478 O O . PHE A 1 193 ? 16.094 -14.039 2.16 1 98 193 PHE A O 1
ATOM 1485 N N . SER A 1 194 ? 16.547 -13.891 -0.054 1 97.5 194 SER A N 1
ATOM 1486 C CA . SER A 1 194 ? 17.531 -12.828 0.12 1 97.5 194 SER A CA 1
ATOM 1487 C C . SER A 1 194 ? 16.859 -11.5 0.449 1 97.5 194 SER A C 1
ATOM 1489 O O . SER A 1 194 ? 15.664 -11.336 0.244 1 97.5 194 SER A O 1
ATOM 1491 N N . GLY A 1 195 ? 17.672 -10.555 0.973 1 97 195 GLY A N 1
ATOM 1492 C CA . GLY A 1 195 ? 17.172 -9.211 1.224 1 97 195 GLY A CA 1
ATOM 1493 C C . GLY A 1 195 ? 16.562 -8.562 -0.007 1 97 195 GLY A C 1
ATOM 1494 O O . GLY A 1 195 ? 15.477 -7.984 0.06 1 97 195 GLY A O 1
ATOM 1495 N N . ASN A 1 196 ? 17.188 -8.727 -1.101 1 96.38 196 ASN A N 1
ATOM 1496 C CA . ASN A 1 196 ? 16.734 -8.141 -2.355 1 96.38 196 ASN A CA 1
ATOM 1497 C C . ASN A 1 196 ? 15.422 -8.773 -2.82 1 96.38 196 ASN A C 1
ATOM 1499 O O . ASN A 1 196 ? 14.492 -8.07 -3.221 1 96.38 196 ASN A O 1
ATOM 1503 N N . ASP A 1 197 ? 15.32 -10.109 -2.771 1 97.06 197 ASP A N 1
ATOM 1504 C CA . ASP A 1 197 ? 14.094 -10.797 -3.166 1 97.06 197 ASP A CA 1
ATOM 1505 C C . ASP A 1 197 ? 12.938 -10.43 -2.238 1 97.06 197 ASP A C 1
ATOM 1507 O O . ASP A 1 197 ? 11.805 -10.25 -2.693 1 97.06 197 ASP A O 1
ATOM 1511 N N . SER A 1 198 ? 13.297 -10.352 -0.942 1 97.88 198 SER A N 1
ATOM 1512 C CA . SER A 1 198 ? 12.281 -9.969 0.038 1 97.88 198 SER A CA 1
ATOM 1513 C C . SER A 1 198 ? 11.703 -8.594 -0.271 1 97.88 198 SER A C 1
ATOM 1515 O O . SER A 1 198 ? 10.484 -8.414 -0.281 1 97.88 198 SER A O 1
ATOM 1517 N N . LYS A 1 199 ? 12.594 -7.637 -0.541 1 97.56 199 LYS A N 1
ATOM 1518 C CA . LYS A 1 199 ? 12.164 -6.277 -0.869 1 97.56 199 LYS A CA 1
ATOM 1519 C C . LYS A 1 199 ? 11.32 -6.262 -2.141 1 97.56 199 LYS A C 1
ATOM 1521 O O . LYS A 1 199 ? 10.273 -5.617 -2.188 1 97.56 199 LYS A O 1
ATOM 1526 N N . MET A 1 200 ? 11.75 -6.98 -3.141 1 96.75 200 MET A N 1
ATOM 1527 C CA . MET A 1 200 ? 11.039 -7.023 -4.418 1 96.75 200 MET A CA 1
ATOM 1528 C C . MET A 1 200 ? 9.648 -7.621 -4.25 1 96.75 200 MET A C 1
ATOM 1530 O O . MET A 1 200 ? 8.664 -7.039 -4.703 1 96.75 200 MET A O 1
ATOM 1534 N N . LEU A 1 201 ? 9.555 -8.773 -3.564 1 98.25 201 LEU A N 1
ATOM 1535 C CA . LEU A 1 201 ? 8.281 -9.469 -3.373 1 98.25 201 LEU A CA 1
ATOM 1536 C C . LEU A 1 201 ? 7.297 -8.594 -2.602 1 98.25 201 LEU A C 1
ATOM 1538 O O . LEU A 1 201 ? 6.152 -8.422 -3.02 1 98.25 201 LEU A O 1
ATOM 1542 N N . VAL A 1 202 ? 7.766 -8 -1.529 1 98.5 202 VAL A N 1
ATOM 1543 C CA . VAL A 1 202 ? 6.891 -7.25 -0.636 1 98.5 202 VAL A CA 1
ATOM 1544 C C . VAL A 1 202 ? 6.484 -5.934 -1.296 1 98.5 202 VAL A C 1
ATOM 1546 O O . VAL A 1 202 ? 5.297 -5.598 -1.349 1 98.5 202 VAL A O 1
ATOM 1549 N N . SER A 1 203 ? 7.445 -5.184 -1.851 1 98.19 203 SER A N 1
ATOM 1550 C CA . SER A 1 203 ? 7.172 -3.877 -2.445 1 98.19 203 SER A CA 1
ATOM 1551 C C . SER A 1 203 ? 6.176 -3.992 -3.592 1 98.19 203 SER A C 1
ATOM 1553 O O . SER A 1 203 ? 5.191 -3.252 -3.643 1 98.19 203 SER A O 1
ATOM 1555 N N . HIS A 1 204 ? 6.344 -4.961 -4.48 1 98.19 204 HIS A N 1
ATOM 1556 C CA . HIS A 1 204 ? 5.477 -5.109 -5.645 1 98.19 204 HIS A CA 1
ATOM 1557 C C . HIS A 1 204 ? 4.109 -5.66 -5.25 1 98.19 204 HIS A C 1
ATOM 1559 O O . HIS A 1 204 ? 3.098 -5.32 -5.863 1 98.19 204 HIS A O 1
ATOM 1565 N N . THR A 1 205 ? 4.102 -6.5 -4.207 1 98.5 205 THR A N 1
ATOM 1566 C CA . THR A 1 205 ? 2.822 -6.992 -3.703 1 98.5 205 THR A CA 1
ATOM 1567 C C . THR A 1 205 ? 1.978 -5.844 -3.16 1 98.5 205 THR A C 1
ATOM 1569 O O . THR A 1 205 ? 0.793 -5.73 -3.482 1 98.5 205 THR A O 1
ATOM 1572 N N . PHE A 1 206 ? 2.576 -4.973 -2.355 1 98.75 206 PHE A N 1
ATOM 1573 C CA . PHE A 1 206 ? 1.865 -3.822 -1.817 1 98.75 206 PHE A CA 1
ATOM 1574 C C . PHE A 1 206 ? 1.414 -2.891 -2.938 1 98.75 206 PHE A C 1
ATOM 1576 O O . PHE A 1 206 ? 0.258 -2.465 -2.969 1 98.75 206 PHE A O 1
ATOM 1583 N N . GLU A 1 207 ? 2.338 -2.588 -3.83 1 98.38 207 GLU A N 1
ATOM 1584 C CA . GLU A 1 207 ? 2.025 -1.709 -4.953 1 98.38 207 GLU A CA 1
ATOM 1585 C C . GLU A 1 207 ? 0.846 -2.244 -5.762 1 98.38 207 GLU A C 1
ATOM 1587 O O . GLU A 1 207 ? -0.103 -1.512 -6.043 1 98.38 207 GLU A O 1
ATOM 1592 N N . GLY A 1 208 ? 0.893 -3.498 -6.133 1 98.38 208 GLY A N 1
ATOM 1593 C CA . GLY A 1 208 ? -0.167 -4.109 -6.918 1 98.38 208 GLY A CA 1
ATOM 1594 C C . GLY A 1 208 ? -1.501 -4.145 -6.195 1 98.38 208 GLY A C 1
ATOM 1595 O O . GLY A 1 208 ? -2.543 -3.859 -6.793 1 98.38 208 GLY A O 1
ATOM 1596 N N . ALA A 1 209 ? -1.514 -4.516 -4.895 1 98.38 209 ALA A N 1
ATOM 1597 C CA . ALA A 1 209 ? -2.746 -4.605 -4.117 1 98.38 209 ALA A CA 1
ATOM 1598 C C . ALA A 1 209 ? -3.418 -3.238 -3.996 1 98.38 209 ALA A C 1
ATOM 1600 O O . ALA A 1 209 ? -4.629 -3.117 -4.191 1 98.38 209 ALA A O 1
ATOM 1601 N N . VAL A 1 210 ? -2.611 -2.213 -3.707 1 98.5 210 VAL A N 1
ATOM 1602 C CA . VAL A 1 210 ? -3.15 -0.868 -3.539 1 98.5 210 VAL A CA 1
ATOM 1603 C C . VAL A 1 210 ? -3.711 -0.366 -4.867 1 98.5 210 VAL A C 1
ATOM 1605 O O . VAL A 1 210 ? -4.793 0.224 -4.91 1 98.5 210 VAL A O 1
ATOM 1608 N N . GLU A 1 211 ? -3 -0.609 -5.93 1 97.94 211 GLU A N 1
ATOM 1609 C CA . GLU A 1 211 ? -3.473 -0.19 -7.246 1 97.94 211 GLU A CA 1
ATOM 1610 C C . GLU A 1 211 ? -4.77 -0.906 -7.621 1 97.94 211 GLU A C 1
ATOM 1612 O O . GLU A 1 211 ? -5.688 -0.291 -8.164 1 97.94 211 GLU A O 1
ATOM 1617 N N . LEU A 1 212 ? -4.77 -2.193 -7.391 1 97 212 LEU A N 1
ATOM 1618 C CA . LEU A 1 212 ? -5.977 -2.969 -7.66 1 97 212 LEU A CA 1
ATOM 1619 C C . LEU A 1 212 ? -7.176 -2.389 -6.918 1 97 212 LEU A C 1
ATOM 1621 O O . LEU A 1 212 ? -8.25 -2.221 -7.5 1 97 212 LEU A O 1
ATOM 1625 N N . PHE A 1 213 ? -7.051 -2.064 -5.66 1 98 213 PHE A N 1
ATOM 1626 C CA . PHE A 1 213 ? -8.102 -1.467 -4.844 1 98 213 PHE A CA 1
ATOM 1627 C C . PHE A 1 213 ? -8.562 -0.139 -5.434 1 98 213 PHE A C 1
ATOM 1629 O O . PHE A 1 213 ? -9.758 0.121 -5.531 1 98 213 PHE A O 1
ATOM 1636 N N . ASN A 1 214 ? -7.586 0.698 -5.848 1 97.12 214 ASN A N 1
ATOM 1637 C CA . ASN A 1 214 ? -7.879 2.045 -6.328 1 97.12 214 ASN A CA 1
ATOM 1638 C C . ASN A 1 214 ? -8.578 2.018 -7.684 1 97.12 214 ASN A C 1
ATOM 1640 O O . ASN A 1 214 ? -9.234 2.988 -8.062 1 97.12 214 ASN A O 1
ATOM 1644 N N . GLN A 1 215 ? -8.461 0.939 -8.453 1 95.94 215 GLN A N 1
ATOM 1645 C CA . GLN A 1 215 ? -9.055 0.847 -9.781 1 95.94 215 GLN A CA 1
ATOM 1646 C C . GLN A 1 215 ? -10.445 0.227 -9.727 1 95.94 215 GLN A C 1
ATOM 1648 O O . GLN A 1 215 ? -11.102 0.067 -10.758 1 95.94 215 GLN A O 1
ATOM 1653 N N . SER A 1 216 ? -10.852 -0.091 -8.555 1 92.81 216 SER A N 1
ATOM 1654 C CA . SER A 1 216 ? -12.133 -0.779 -8.414 1 92.81 216 SER A CA 1
ATOM 1655 C C . SER A 1 216 ? -12.984 -0.146 -7.316 1 92.81 216 SER A C 1
ATOM 1657 O O . SER A 1 216 ? -12.469 0.58 -6.465 1 92.81 216 SER A O 1
ATOM 1659 N N . ASP A 1 217 ? -14.281 -0.391 -7.363 1 93.5 217 ASP A N 1
ATOM 1660 C CA . ASP A 1 217 ? -15.18 0.092 -6.32 1 93.5 217 ASP A CA 1
ATOM 1661 C C . ASP A 1 217 ? -15.406 -0.976 -5.25 1 93.5 217 ASP A C 1
ATOM 1663 O O . ASP A 1 217 ? -16.141 -0.748 -4.281 1 93.5 217 ASP A O 1
ATOM 1667 N N . LEU A 1 218 ? -14.75 -2.09 -5.426 1 95.06 218 LEU A N 1
ATOM 1668 C CA . LEU A 1 218 ? -14.914 -3.17 -4.457 1 95.06 218 LEU A CA 1
ATOM 1669 C C . LEU A 1 218 ? -14.312 -2.783 -3.111 1 95.06 218 LEU A C 1
ATOM 1671 O O . LEU A 1 218 ? -13.273 -2.119 -3.055 1 95.06 218 LEU A O 1
ATOM 1675 N N . SER A 1 219 ? -14.945 -3.211 -2.006 1 97.25 219 SER A N 1
ATOM 1676 C CA . SER A 1 219 ? -14.414 -3.02 -0.663 1 97.25 219 SER A CA 1
ATOM 1677 C C . SER A 1 219 ? -13.219 -3.934 -0.408 1 97.25 219 SER A C 1
ATOM 1679 O O . SER A 1 219 ? -13.023 -4.926 -1.114 1 97.25 219 SER A O 1
ATOM 1681 N N . PRO A 1 220 ? -12.414 -3.605 0.583 1 97.75 220 PRO A N 1
ATOM 1682 C CA . PRO A 1 220 ? -11.344 -4.531 0.95 1 97.75 220 PRO A CA 1
ATOM 1683 C C . PRO A 1 220 ? -11.852 -5.93 1.282 1 97.75 220 PRO A C 1
ATOM 1685 O O . PRO A 1 220 ? -11.242 -6.926 0.887 1 97.75 220 PRO A O 1
ATOM 1688 N N . ASN A 1 221 ? -12.977 -6.031 1.978 1 97.19 221 ASN A N 1
ATOM 1689 C CA . ASN A 1 221 ? -13.57 -7.324 2.299 1 97.19 221 ASN A CA 1
ATOM 1690 C C . ASN A 1 221 ? -13.906 -8.117 1.037 1 97.19 221 ASN A C 1
ATOM 1692 O O . ASN A 1 221 ? -13.656 -9.32 0.968 1 97.19 221 ASN A O 1
ATOM 1696 N N . SER A 1 222 ? -14.461 -7.434 0.056 1 96.88 222 SER A N 1
ATOM 1697 C CA . SER A 1 222 ? -14.781 -8.086 -1.209 1 96.88 222 SER A CA 1
ATOM 1698 C C . SER A 1 222 ? -13.516 -8.594 -1.906 1 96.88 222 SER A C 1
ATOM 1700 O O . SER A 1 222 ? -13.508 -9.688 -2.475 1 96.88 222 SER A O 1
ATOM 1702 N N . TRP A 1 223 ? -12.477 -7.836 -1.871 1 96.81 223 TRP A N 1
ATOM 1703 C CA . TRP A 1 223 ? -11.219 -8.25 -2.473 1 96.81 223 TRP A CA 1
ATOM 1704 C C . TRP A 1 223 ? -10.633 -9.453 -1.738 1 96.81 223 TRP A C 1
ATOM 1706 O O . TRP A 1 223 ? -10.117 -10.383 -2.365 1 96.81 223 TRP A O 1
ATOM 1716 N N . MET A 1 224 ? -10.688 -9.398 -0.379 1 97.19 224 MET A N 1
ATOM 1717 C CA . MET A 1 224 ? -10.195 -10.531 0.396 1 97.19 224 MET A CA 1
ATOM 1718 C C . MET A 1 224 ? -10.93 -11.812 0.017 1 97.19 224 MET A C 1
ATOM 1720 O O . MET A 1 224 ? -10.328 -12.883 -0.074 1 97.19 224 MET A O 1
ATOM 1724 N N . GLU A 1 225 ? -12.195 -11.719 -0.265 1 93.75 225 GLU A N 1
ATOM 1725 C CA . GLU A 1 225 ? -12.992 -12.867 -0.68 1 93.75 225 GLU A CA 1
ATOM 1726 C C . GLU A 1 225 ? -12.531 -13.391 -2.039 1 93.75 225 GLU A C 1
ATOM 1728 O O . GLU A 1 225 ? -12.555 -14.602 -2.285 1 93.75 225 GLU A O 1
ATOM 1733 N N . ARG A 1 226 ? -12.125 -12.531 -2.883 1 90.44 226 ARG A N 1
ATOM 1734 C CA . ARG A 1 226 ? -11.695 -12.898 -4.227 1 90.44 226 ARG A CA 1
ATOM 1735 C C . ARG A 1 226 ? -10.32 -13.57 -4.195 1 90.44 226 ARG A C 1
ATOM 1737 O O . ARG A 1 226 ? -10.016 -14.406 -5.043 1 90.44 226 ARG A O 1
ATOM 1744 N N . VAL A 1 227 ? -9.539 -13.219 -3.213 1 90.19 227 VAL A N 1
ATOM 1745 C CA . VAL A 1 227 ? -8.188 -13.758 -3.117 1 90.19 227 VAL A CA 1
ATOM 1746 C C . VAL A 1 227 ? -8.211 -15.078 -2.342 1 90.19 227 VAL A C 1
ATOM 1748 O O . VAL A 1 227 ? -7.406 -15.977 -2.607 1 90.19 227 VAL A O 1
ATOM 1751 N N . ALA A 1 228 ? -9.125 -15.141 -1.398 1 91.62 228 ALA A N 1
ATOM 1752 C CA . ALA A 1 228 ? -9.109 -16.266 -0.461 1 91.62 228 ALA A CA 1
ATOM 1753 C C . ALA A 1 228 ? -10.125 -17.328 -0.861 1 91.62 228 ALA A C 1
ATOM 1755 O O . ALA A 1 228 ? -11.305 -17.031 -1.065 1 91.62 228 ALA A O 1
ATOM 1756 N N . SER A 1 229 ? -9.711 -18.594 -1.036 1 86.25 229 SER A N 1
ATOM 1757 C CA . SER A 1 229 ? -10.594 -19.734 -1.238 1 86.25 229 SER A CA 1
ATOM 1758 C C . SER A 1 229 ? -10.688 -20.594 0.019 1 86.25 229 SER A C 1
ATOM 1760 O O . SER A 1 229 ? -9.766 -20.609 0.833 1 86.25 229 SER A O 1
ATOM 1762 N N . LYS A 1 230 ? -11.852 -21.297 0.188 1 87.06 230 LYS A N 1
ATOM 1763 C CA . LYS A 1 230 ? -12.023 -22.172 1.348 1 87.06 230 LYS A CA 1
ATOM 1764 C C . LYS A 1 230 ? -10.914 -23.219 1.425 1 87.06 230 LYS A C 1
ATOM 1766 O O . LYS A 1 230 ? -10.633 -23.906 0.443 1 87.06 230 LYS A O 1
ATOM 1771 N N . GLY A 1 231 ? -10.266 -23.219 2.633 1 87.38 231 GLY A N 1
ATOM 1772 C CA . GLY A 1 231 ? -9.227 -24.203 2.857 1 87.38 231 GLY A CA 1
ATOM 1773 C C . GLY A 1 231 ? -7.914 -23.859 2.184 1 87.38 231 GLY A C 1
ATOM 1774 O O . GLY A 1 231 ? -6.953 -24.625 2.244 1 87.38 231 GLY A O 1
ATOM 1775 N N . GLY A 1 232 ? -7.844 -22.656 1.61 1 91.12 232 GLY A N 1
ATOM 1776 C CA . GLY A 1 232 ? -6.652 -22.25 0.884 1 91.12 232 GLY A CA 1
ATOM 1777 C C . GLY A 1 232 ? -5.613 -21.578 1.767 1 91.12 232 GLY A C 1
ATOM 1778 O O . GLY A 1 232 ? -5.789 -21.5 2.984 1 91.12 232 GLY A O 1
ATOM 1779 N N . THR A 1 233 ? -4.488 -21.188 1.156 1 93.56 233 THR A N 1
ATOM 1780 C CA . THR A 1 233 ? -3.363 -20.594 1.862 1 93.56 233 THR A CA 1
ATOM 1781 C C . THR A 1 233 ? -3.732 -19.219 2.395 1 93.56 233 THR A C 1
ATOM 1783 O O . THR A 1 233 ? -3.451 -18.891 3.551 1 93.56 233 THR A O 1
ATOM 1786 N N . THR A 1 234 ? -4.371 -18.438 1.55 1 95.5 234 THR A N 1
ATOM 1787 C CA . THR A 1 234 ? -4.762 -17.078 1.947 1 95.5 234 THR A CA 1
ATOM 1788 C C . THR A 1 234 ? -5.73 -17.125 3.125 1 95.5 234 THR A C 1
ATOM 1790 O O . THR A 1 234 ? -5.609 -16.344 4.062 1 95.5 234 THR A O 1
ATOM 1793 N N . ARG A 1 235 ? -6.715 -18.062 3.031 1 96.19 235 ARG A N 1
ATOM 1794 C CA . ARG A 1 235 ? -7.672 -18.219 4.121 1 96.19 235 ARG A CA 1
ATOM 1795 C C . ARG A 1 235 ? -6.965 -18.578 5.426 1 96.19 235 ARG A C 1
ATOM 1797 O O . ARG A 1 235 ? -7.316 -18.047 6.488 1 96.19 235 ARG A O 1
ATOM 1804 N N . ALA A 1 236 ? -5.977 -19.422 5.371 1 96.94 236 ALA A N 1
ATOM 1805 C CA . ALA A 1 236 ? -5.211 -19.781 6.559 1 96.94 236 ALA A CA 1
ATOM 1806 C C . ALA A 1 236 ? -4.574 -18.562 7.207 1 96.94 236 ALA A C 1
ATOM 1808 O O . ALA A 1 236 ? -4.59 -18.422 8.43 1 96.94 236 ALA A O 1
ATOM 1809 N N . ALA A 1 237 ? -4.008 -17.703 6.457 1 98.06 237 ALA A N 1
ATOM 1810 C CA . ALA A 1 237 ? -3.367 -16.484 6.953 1 98.06 237 ALA A CA 1
ATOM 1811 C C . ALA A 1 237 ? -4.391 -15.531 7.562 1 98.06 237 ALA A C 1
ATOM 1813 O O . ALA A 1 237 ? -4.184 -15 8.656 1 98.06 237 ALA A O 1
ATOM 1814 N N . LEU A 1 238 ? -5.504 -15.305 6.828 1 98.31 238 LEU A N 1
ATOM 1815 C CA . LEU A 1 238 ? -6.547 -14.406 7.316 1 98.31 238 LEU A CA 1
ATOM 1816 C C . LEU A 1 238 ? -7.137 -14.922 8.625 1 98.31 238 LEU A C 1
ATOM 1818 O O . LEU A 1 238 ? -7.41 -14.141 9.539 1 98.31 238 LEU A O 1
ATOM 1822 N N . ASP A 1 239 ? -7.344 -16.25 8.688 1 98 239 ASP A N 1
ATOM 1823 C CA . ASP A 1 239 ? -7.84 -16.844 9.922 1 98 239 ASP A CA 1
ATOM 1824 C C . ASP A 1 239 ? -6.867 -16.625 11.078 1 98 239 ASP A C 1
ATOM 1826 O O . ASP A 1 239 ? -7.285 -16.359 12.203 1 98 239 ASP A O 1
ATOM 1830 N N . SER A 1 240 ? -5.598 -16.797 10.789 1 98.19 240 SER A N 1
ATOM 1831 C CA . SER A 1 240 ? -4.582 -16.531 11.805 1 98.19 240 SER A CA 1
ATOM 1832 C C . SER A 1 240 ? -4.695 -15.109 12.344 1 98.19 240 SER A C 1
ATOM 1834 O O . SER A 1 240 ? -4.676 -14.898 13.562 1 98.19 240 SER A O 1
ATOM 1836 N N . MET A 1 241 ? -4.848 -14.078 11.492 1 98.19 241 MET A N 1
ATOM 1837 C CA . MET A 1 241 ? -4.957 -12.688 11.906 1 98.19 241 MET A CA 1
ATOM 1838 C C . MET A 1 241 ? -6.25 -12.453 12.688 1 98.19 241 MET A C 1
ATOM 1840 O O . MET A 1 241 ? -6.258 -11.727 13.68 1 98.19 241 MET A O 1
ATOM 1844 N N . GLU A 1 242 ? -7.328 -13.07 12.203 1 97.62 242 GLU A N 1
ATOM 1845 C CA . GLU A 1 242 ? -8.609 -12.938 12.883 1 97.62 242 GLU A CA 1
ATOM 1846 C C . GLU A 1 242 ? -8.562 -13.547 14.281 1 97.62 242 GLU A C 1
ATOM 1848 O O . GLU A 1 242 ? -9.016 -12.938 15.25 1 97.62 242 GLU A O 1
ATOM 1853 N N . ASP A 1 243 ? -7.98 -14.75 14.352 1 97.81 243 ASP A N 1
ATOM 1854 C CA . ASP A 1 243 ? -7.887 -15.461 15.617 1 97.81 243 ASP A CA 1
ATOM 1855 C C . ASP A 1 243 ? -7.043 -14.688 16.625 1 97.81 243 ASP A C 1
ATOM 1857 O O . ASP A 1 243 ? -7.27 -14.773 17.828 1 97.81 243 ASP A O 1
ATOM 1861 N N . ASN A 1 244 ? -6.121 -13.914 16.156 1 97.69 244 ASN A N 1
ATOM 1862 C CA . ASN A 1 244 ? -5.211 -13.172 17.031 1 97.69 244 ASN A CA 1
ATOM 1863 C C . ASN A 1 244 ? -5.641 -11.719 17.172 1 97.69 244 ASN A C 1
ATOM 1865 O O . ASN A 1 244 ? -4.891 -10.898 17.703 1 97.69 244 ASN A O 1
ATOM 1869 N N . ASN A 1 245 ? -6.809 -11.32 16.641 1 97.62 245 ASN A N 1
ATOM 1870 C CA . ASN A 1 245 ? -7.434 -10.008 16.766 1 97.62 245 ASN A CA 1
ATOM 1871 C C . ASN A 1 245 ? -6.535 -8.898 16.219 1 97.62 245 ASN A C 1
ATOM 1873 O O . ASN A 1 245 ? -6.43 -7.828 16.812 1 97.62 245 ASN A O 1
ATOM 1877 N N . VAL A 1 246 ? -5.84 -9.195 15.172 1 98.12 246 VAL A N 1
ATOM 1878 C CA . VAL A 1 246 ? -4.883 -8.25 14.609 1 98.12 246 VAL A CA 1
ATOM 1879 C C . VAL A 1 246 ? -5.613 -6.977 14.172 1 98.12 246 VAL A C 1
ATOM 1881 O O . VAL A 1 246 ? -5.098 -5.871 14.336 1 98.12 246 VAL A O 1
ATOM 1884 N N . LYS A 1 247 ? -6.816 -7.133 13.594 1 97.69 247 LYS A N 1
ATOM 1885 C CA . LYS A 1 247 ? -7.625 -6 13.156 1 97.69 247 LYS A CA 1
ATOM 1886 C C . LYS A 1 247 ? -7.84 -5 14.281 1 97.69 247 LYS A C 1
ATOM 1888 O O . LYS A 1 247 ? -7.664 -3.793 14.094 1 97.69 247 LYS A O 1
ATOM 1893 N N . GLU A 1 248 ? -8.188 -5.441 15.422 1 98.06 248 GLU A N 1
ATOM 1894 C CA . GLU A 1 248 ? -8.43 -4.578 16.562 1 98.06 248 GLU A CA 1
ATOM 1895 C C . GLU A 1 248 ? -7.145 -3.912 17.047 1 98.06 248 GLU A C 1
ATOM 1897 O O . GLU A 1 248 ? -7.164 -2.764 17.5 1 98.06 248 GLU A O 1
ATOM 1902 N N . LEU A 1 249 ? -6.059 -4.648 17 1 98.31 249 LEU A N 1
ATOM 1903 C CA . LEU A 1 249 ? -4.777 -4.098 17.406 1 98.31 249 LEU A CA 1
ATOM 1904 C C . LEU A 1 249 ? -4.344 -2.965 16.484 1 98.31 249 LEU A C 1
ATOM 1906 O O . LEU A 1 249 ? -3.74 -1.986 16.938 1 98.31 249 LEU A O 1
ATOM 1910 N N . ILE A 1 250 ? -4.656 -3.092 15.195 1 97.94 250 ILE A N 1
ATOM 1911 C CA . ILE A 1 250 ? -4.379 -2.031 14.234 1 97.94 250 ILE A CA 1
ATOM 1912 C C . ILE A 1 250 ? -5.23 -0.805 14.555 1 97.94 250 ILE A C 1
ATOM 1914 O O . ILE A 1 250 ? -4.723 0.32 14.57 1 97.94 250 ILE A O 1
ATOM 1918 N N . LYS A 1 251 ? -6.504 -1.005 14.828 1 98.19 251 LYS A N 1
ATOM 1919 C CA . LYS A 1 251 ? -7.387 0.094 15.203 1 98.19 251 LYS A CA 1
ATOM 1920 C C . LYS A 1 251 ? -6.883 0.792 16.469 1 98.19 251 LYS A C 1
ATOM 1922 O O . LYS A 1 251 ? -6.898 2.021 16.547 1 98.19 251 LYS A O 1
ATOM 1927 N N . GLU A 1 252 ? -6.449 -0.021 17.422 1 98 252 GLU A N 1
ATOM 1928 C CA . GLU A 1 252 ? -5.934 0.525 18.672 1 98 252 GLU A CA 1
ATOM 1929 C C . GLU A 1 252 ? -4.727 1.429 18.422 1 98 252 GLU A C 1
ATOM 1931 O O . GLU A 1 252 ? -4.578 2.465 19.078 1 98 252 GLU A O 1
ATOM 1936 N N . ALA A 1 253 ? -3.838 1.008 17.562 1 98.06 253 ALA A N 1
ATOM 1937 C CA . ALA A 1 253 ? -2.678 1.827 17.219 1 98.06 253 ALA A CA 1
ATOM 1938 C C . ALA A 1 253 ? -3.111 3.168 16.641 1 98.06 253 ALA A C 1
ATOM 1940 O O . ALA A 1 253 ? -2.607 4.219 17.031 1 98.06 253 ALA A O 1
ATOM 1941 N N . ALA A 1 254 ? -4.066 3.137 15.656 1 97.44 254 ALA A N 1
ATOM 1942 C CA . ALA A 1 254 ? -4.582 4.367 15.062 1 97.44 254 ALA A CA 1
ATOM 1943 C C . ALA A 1 254 ? -5.203 5.273 16.125 1 97.44 254 ALA A C 1
ATOM 1945 O O . ALA A 1 254 ? -5 6.488 16.109 1 97.44 254 ALA A O 1
ATOM 1946 N N . TYR A 1 255 ? -5.906 4.688 17.078 1 97.19 255 TYR A N 1
ATOM 1947 C CA . TYR A 1 255 ? -6.531 5.449 18.156 1 97.19 255 TYR A CA 1
ATOM 1948 C C . TYR A 1 255 ? -5.48 6.039 19.094 1 97.19 255 TYR A C 1
ATOM 1950 O O . TYR A 1 255 ? -5.664 7.133 19.625 1 97.19 255 TYR A O 1
ATOM 1958 N N . SER A 1 256 ? -4.457 5.277 19.344 1 97.25 256 SER A N 1
ATOM 1959 C CA . SER A 1 256 ? -3.375 5.793 20.172 1 97.25 256 SER A CA 1
ATOM 1960 C C . SER A 1 256 ? -2.791 7.074 19.578 1 97.25 256 SER A C 1
ATOM 1962 O O . SER A 1 256 ? -2.49 8.016 20.312 1 97.25 256 SER A O 1
ATOM 1964 N N . ALA A 1 257 ? -2.578 7.078 18.281 1 95.81 257 ALA A N 1
ATOM 1965 C CA . ALA A 1 257 ? -2.096 8.281 17.625 1 95.81 257 ALA A CA 1
ATOM 1966 C C . ALA A 1 257 ? -3.111 9.414 17.719 1 95.81 257 ALA A C 1
ATOM 1968 O O . ALA A 1 257 ? -2.746 10.562 18 1 95.81 257 ALA A O 1
ATOM 1969 N N . PHE A 1 258 ? -4.406 9.102 17.531 1 94.69 258 PHE A N 1
ATOM 1970 C CA . PHE A 1 258 ? -5.48 10.078 17.656 1 94.69 258 PHE A CA 1
ATOM 1971 C C . PHE A 1 258 ? -5.508 10.672 19.062 1 94.69 258 PHE A C 1
ATOM 1973 O O . PHE A 1 258 ? -5.535 11.891 19.219 1 94.69 258 PHE A O 1
ATOM 1980 N N . ASN A 1 259 ? -5.453 9.836 20.062 1 94.75 259 ASN A N 1
ATOM 1981 C CA . ASN A 1 259 ? -5.488 10.281 21.438 1 94.75 259 ASN A CA 1
ATOM 1982 C C . ASN A 1 259 ? -4.281 11.148 21.781 1 94.75 259 ASN A C 1
ATOM 1984 O O . ASN A 1 259 ? -4.41 12.148 22.5 1 94.75 259 ASN A O 1
ATOM 1988 N N . ARG A 1 260 ? -3.158 10.75 21.312 1 93.31 260 ARG A N 1
ATOM 1989 C CA . ARG A 1 260 ? -1.95 11.539 21.531 1 93.31 260 ARG A CA 1
ATOM 1990 C C . ARG A 1 260 ? -2.068 12.922 20.906 1 93.31 260 ARG A C 1
ATOM 1992 O O . ARG A 1 260 ? -1.617 13.914 21.484 1 93.31 260 ARG A O 1
ATOM 1999 N N . ALA A 1 261 ? -2.623 13.016 19.688 1 89.62 261 ALA A N 1
ATOM 2000 C CA . ALA A 1 261 ? -2.848 14.297 19.031 1 89.62 261 ALA A CA 1
ATOM 2001 C C . ALA A 1 261 ? -3.742 15.203 19.875 1 89.62 261 ALA A C 1
ATOM 2003 O O . ALA A 1 261 ? -3.477 16.391 20 1 89.62 261 ALA A O 1
ATOM 2004 N N . VAL A 1 262 ? -4.801 14.617 20.406 1 90.62 262 VAL A N 1
ATOM 2005 C CA . VAL A 1 262 ? -5.727 15.359 21.266 1 90.62 262 VAL A CA 1
ATOM 2006 C C . VAL A 1 262 ? -5 15.844 22.516 1 90.62 262 VAL A C 1
ATOM 2008 O O . VAL A 1 262 ? -5.168 17 22.922 1 90.62 262 VAL A O 1
ATOM 2011 N N . GLU A 1 263 ? -4.18 15.008 23.109 1 91 263 GLU A N 1
ATOM 2012 C CA . GLU A 1 263 ? -3.42 15.359 24.297 1 91 263 GLU A CA 1
ATOM 2013 C C . GLU A 1 263 ? -2.48 16.531 24.031 1 91 263 GLU A C 1
ATOM 2015 O O . GLU A 1 263 ? -2.33 17.422 24.875 1 91 263 GLU A O 1
ATOM 2020 N N . LEU A 1 264 ? -1.806 16.5 22.922 1 85.12 264 LEU A N 1
ATOM 2021 C CA . LEU A 1 264 ? -0.886 17.562 22.547 1 85.12 264 LEU A CA 1
ATOM 2022 C C . LEU A 1 264 ? -1.616 18.891 22.438 1 85.12 264 LEU A C 1
ATOM 2024 O O . LEU A 1 264 ? -1.033 19.953 22.703 1 85.12 264 LEU A O 1
ATOM 2028 N N . GLY A 1 265 ? -2.861 18.938 21.984 1 81.38 265 GLY A N 1
ATOM 2029 C CA . GLY A 1 265 ? -3.652 20.141 21.844 1 81.38 265 GLY A CA 1
ATOM 2030 C C . GLY A 1 265 ? -4.141 20.688 23.188 1 81.38 265 GLY A C 1
ATOM 2031 O O . GLY A 1 265 ? -4.387 21.891 23.312 1 81.38 265 GLY A O 1
ATOM 2032 N N . GLN A 1 266 ? -4.387 19.797 24.172 1 79.19 266 GLN A N 1
ATOM 2033 C CA . GLN A 1 266 ? -4.863 20.203 25.5 1 79.19 266 GLN A CA 1
ATOM 2034 C C . GLN A 1 266 ? -3.736 20.797 26.328 1 79.19 266 GLN A C 1
ATOM 2036 O O . GLN A 1 266 ? -3.979 21.625 27.219 1 79.19 266 GLN A O 1
ATOM 2041 N N . ASP A 1 267 ? -2.617 20.344 26.125 1 62.78 267 ASP A N 1
ATOM 2042 C CA . ASP A 1 267 ? -1.486 20.859 26.891 1 62.78 267 ASP A CA 1
ATOM 2043 C C . ASP A 1 267 ? -1.147 22.281 26.469 1 62.78 267 ASP A C 1
ATOM 2045 O O . ASP A 1 267 ? -0.413 22.984 27.172 1 62.78 267 ASP A O 1
ATOM 2049 N N . LYS A 1 268 ? -1.882 22.812 25.609 1 59.34 268 LYS A N 1
ATOM 2050 C CA . LYS A 1 268 ? -1.532 24.141 25.125 1 59.34 268 LYS A CA 1
ATOM 2051 C C . LYS A 1 268 ? -2.654 25.141 25.406 1 59.34 268 LYS A C 1
ATOM 2053 O O . LYS A 1 268 ? -3.824 24.75 25.484 1 59.34 268 LYS A O 1
ATOM 2058 N N . MET B 1 1 ? 4.836 -20.469 -32.125 1 89.62 1 MET B N 1
ATOM 2059 C CA . MET B 1 1 ? 4.625 -20.969 -30.766 1 89.62 1 MET B CA 1
ATOM 2060 C C . MET B 1 1 ? 3.152 -20.891 -30.375 1 89.62 1 MET B C 1
ATOM 2062 O O . MET B 1 1 ? 2.496 -19.875 -30.609 1 89.62 1 MET B O 1
ATOM 2066 N N . LYS B 1 2 ? 2.596 -22.047 -29.938 1 93.12 2 LYS B N 1
ATOM 2067 C CA . LYS B 1 2 ? 1.199 -22.109 -29.516 1 93.12 2 LYS B CA 1
ATOM 2068 C C . LYS B 1 2 ? 1.089 -22.328 -28.016 1 93.12 2 LYS B C 1
ATOM 2070 O O . LYS B 1 2 ? 1.725 -23.234 -27.469 1 93.12 2 LYS B O 1
ATOM 2075 N N . VAL B 1 3 ? 0.251 -21.469 -27.359 1 95.88 3 VAL B N 1
ATOM 2076 C CA . VAL B 1 3 ? 0.061 -21.562 -25.906 1 95.88 3 VAL B CA 1
ATOM 2077 C C . VAL B 1 3 ? -1.367 -22 -25.609 1 95.88 3 VAL B C 1
ATOM 2079 O O . VAL B 1 3 ? -2.322 -21.5 -26.203 1 95.88 3 VAL B O 1
ATOM 2082 N N . LEU B 1 4 ? -1.457 -22.984 -24.781 1 97.19 4 LEU B N 1
ATOM 2083 C CA . LEU B 1 4 ? -2.752 -23.438 -24.297 1 97.19 4 LEU B CA 1
ATOM 2084 C C . LEU B 1 4 ? -2.92 -23.094 -22.812 1 97.19 4 LEU B C 1
ATOM 2086 O O . LEU B 1 4 ? -2.061 -23.438 -22 1 97.19 4 LEU B O 1
ATOM 2090 N N . VAL B 1 5 ? -4.008 -22.406 -22.484 1 97.38 5 VAL B N 1
ATOM 2091 C CA . VAL B 1 5 ? -4.371 -22.156 -21.078 1 97.38 5 VAL B CA 1
ATOM 2092 C C . VAL B 1 5 ? -5.531 -23.078 -20.688 1 97.38 5 VAL B C 1
ATOM 2094 O O . VAL B 1 5 ? -6.605 -23.016 -21.281 1 97.38 5 VAL B O 1
ATOM 2097 N N . ILE B 1 6 ? -5.211 -23.953 -19.75 1 97.81 6 ILE B N 1
ATOM 2098 C CA . ILE B 1 6 ? -6.246 -24.844 -19.25 1 97.81 6 ILE B CA 1
ATOM 2099 C C . ILE B 1 6 ? -6.801 -24.297 -17.922 1 97.81 6 ILE B C 1
ATOM 2101 O O . ILE B 1 6 ? -6.082 -24.219 -16.922 1 97.81 6 ILE B O 1
ATOM 2105 N N . GLY B 1 7 ? -8.062 -23.969 -17.875 1 95.69 7 GLY B N 1
ATOM 2106 C CA . GLY B 1 7 ? -8.695 -23.281 -16.766 1 95.69 7 GLY B CA 1
ATOM 2107 C C . GLY B 1 7 ? -8.836 -21.781 -16.984 1 95.69 7 GLY B C 1
ATOM 2108 O O . GLY B 1 7 ? -7.867 -21.031 -16.828 1 95.69 7 GLY B O 1
ATOM 2109 N N . ALA B 1 8 ? -10.039 -21.391 -17.25 1 93 8 ALA B N 1
ATOM 2110 C CA . ALA B 1 8 ? -10.297 -19.984 -17.531 1 93 8 ALA B CA 1
ATOM 2111 C C . ALA B 1 8 ? -10.938 -19.281 -16.328 1 93 8 ALA B C 1
ATOM 2113 O O . ALA B 1 8 ? -11.883 -18.516 -16.484 1 93 8 ALA B O 1
ATOM 2114 N N . GLY B 1 9 ? -10.445 -19.703 -15.148 1 89.69 9 GLY B N 1
ATOM 2115 C CA . GLY B 1 9 ? -10.805 -18.938 -13.969 1 89.69 9 GLY B CA 1
ATOM 2116 C C . GLY B 1 9 ? -10.164 -17.562 -13.938 1 89.69 9 GLY B C 1
ATOM 2117 O O . GLY B 1 9 ? -9.719 -17.047 -14.961 1 89.69 9 GLY B O 1
ATOM 2118 N N . ASN B 1 10 ? -10.109 -16.938 -12.797 1 87.5 10 ASN B N 1
ATOM 2119 C CA . ASN B 1 10 ? -9.594 -15.578 -12.664 1 87.5 10 ASN B CA 1
ATOM 2120 C C . ASN B 1 10 ? -8.148 -15.477 -13.164 1 87.5 10 ASN B C 1
ATOM 2122 O O . ASN B 1 10 ? -7.855 -14.695 -14.062 1 87.5 10 ASN B O 1
ATOM 2126 N N . MET B 1 11 ? -7.309 -16.328 -12.672 1 92.5 11 MET B N 1
ATOM 2127 C CA . MET B 1 11 ? -5.891 -16.234 -13.016 1 92.5 11 MET B CA 1
ATOM 2128 C C . MET B 1 11 ? -5.633 -16.734 -14.43 1 92.5 11 MET B C 1
ATOM 2130 O O . MET B 1 11 ? -4.859 -16.125 -15.18 1 92.5 11 MET B O 1
ATOM 2134 N N . GLY B 1 12 ? -6.27 -17.906 -14.773 1 94.94 12 GLY B N 1
ATOM 2135 C CA . GLY B 1 12 ? -6.102 -18.422 -16.125 1 94.94 12 GLY B CA 1
ATOM 2136 C C . GLY B 1 12 ? -6.508 -17.422 -17.188 1 94.94 12 GLY B C 1
ATOM 2137 O O . GLY B 1 12 ? -5.773 -17.188 -18.156 1 94.94 12 GLY B O 1
ATOM 2138 N N . LEU B 1 13 ? -7.617 -16.828 -17.016 1 93.44 13 LEU B N 1
ATOM 2139 C CA . LEU B 1 13 ? -8.102 -15.836 -17.953 1 93.44 13 LEU B CA 1
ATOM 2140 C C . LEU B 1 13 ? -7.195 -14.609 -17.984 1 93.44 13 LEU B C 1
ATOM 2142 O O . LEU B 1 13 ? -6.953 -14.031 -19.047 1 93.44 13 LEU B O 1
ATOM 2146 N N . THR B 1 14 ? -6.699 -14.18 -16.844 1 94.81 14 THR B N 1
ATOM 2147 C CA . THR B 1 14 ? -5.785 -13.047 -16.734 1 94.81 14 THR B CA 1
ATOM 2148 C C . THR B 1 14 ? -4.531 -13.281 -17.578 1 94.81 14 THR B C 1
ATOM 2150 O O . THR B 1 14 ? -4.133 -12.422 -18.375 1 94.81 14 THR B O 1
ATOM 2153 N N . TYR B 1 15 ? -3.98 -14.422 -17.438 1 95.06 15 TYR B N 1
ATOM 2154 C CA . TYR B 1 15 ? -2.777 -14.742 -18.188 1 95.06 15 TYR B CA 1
ATOM 2155 C C . TYR B 1 15 ? -3.092 -14.867 -19.688 1 95.06 15 TYR B C 1
ATOM 2157 O O . TYR B 1 15 ? -2.338 -14.375 -20.531 1 95.06 15 TYR B O 1
ATOM 2165 N N . ALA B 1 16 ? -4.188 -15.539 -20 1 93.69 16 ALA B N 1
ATOM 2166 C CA . ALA B 1 16 ? -4.578 -15.68 -21.406 1 93.69 16 ALA B CA 1
ATOM 2167 C C . ALA B 1 16 ? -4.727 -14.312 -22.062 1 93.69 16 ALA B C 1
ATOM 2169 O O . ALA B 1 16 ? -4.18 -14.078 -23.141 1 93.69 16 ALA B O 1
ATOM 2170 N N . GLU B 1 17 ? -5.426 -13.438 -21.391 1 92.5 17 GLU B N 1
ATOM 2171 C CA . GLU B 1 17 ? -5.656 -12.094 -21.938 1 92.5 17 GLU B CA 1
ATOM 2172 C C . GLU B 1 17 ? -4.344 -11.336 -22.094 1 92.5 17 GLU B C 1
ATOM 2174 O O . GLU B 1 17 ? -4.109 -10.695 -23.125 1 92.5 17 GLU B O 1
ATOM 2179 N N . SER B 1 18 ? -3.545 -11.383 -21.109 1 93.88 18 SER B N 1
ATOM 2180 C CA . SER B 1 18 ? -2.291 -10.641 -21.125 1 93.88 18 SER B CA 1
ATOM 2181 C C . SER B 1 18 ? -1.328 -11.203 -22.172 1 93.88 18 SER B C 1
ATOM 2183 O O . SER B 1 18 ? -0.688 -10.445 -22.906 1 93.88 18 SER B O 1
ATOM 2185 N N . MET B 1 19 ? -1.227 -12.539 -22.266 1 91.94 19 MET B N 1
ATOM 2186 C CA . MET B 1 19 ? -0.327 -13.18 -23.219 1 91.94 19 MET B CA 1
ATOM 2187 C C . MET B 1 19 ? -0.785 -12.93 -24.641 1 91.94 19 MET B C 1
ATOM 2189 O O . MET B 1 19 ? 0.038 -12.844 -25.562 1 91.94 19 MET B O 1
ATOM 2193 N N . SER B 1 20 ? -2.066 -12.828 -24.781 1 89.06 20 SER B N 1
ATOM 2194 C CA . SER B 1 20 ? -2.6 -12.594 -26.125 1 89.06 20 SER B CA 1
ATOM 2195 C C . SER B 1 20 ? -2.123 -11.258 -26.688 1 89.06 20 SER B C 1
ATOM 2197 O O . SER B 1 20 ? -2.086 -11.07 -27.906 1 89.06 20 SER B O 1
ATOM 2199 N N . LYS B 1 21 ? -1.761 -10.359 -25.812 1 86.69 21 LYS B N 1
ATOM 2200 C CA . LYS B 1 21 ? -1.312 -9.031 -26.219 1 86.69 21 LYS B CA 1
ATOM 2201 C C . LYS B 1 21 ? 0.202 -8.992 -26.406 1 86.69 21 LYS B C 1
ATOM 2203 O O . LYS B 1 21 ? 0.751 -8 -26.875 1 86.69 21 LYS B O 1
ATOM 2208 N N . SER B 1 22 ? 0.779 -10.055 -26.016 1 84.62 22 SER B N 1
ATOM 2209 C CA . SER B 1 22 ? 2.232 -10.133 -26.094 1 84.62 22 SER B CA 1
ATOM 2210 C C . SER B 1 22 ? 2.695 -10.219 -27.547 1 84.62 22 SER B C 1
ATOM 2212 O O . SER B 1 22 ? 2.045 -10.859 -28.375 1 84.62 22 SER B O 1
ATOM 2214 N N . LYS B 1 23 ? 3.801 -9.562 -27.875 1 80.88 23 LYS B N 1
ATOM 2215 C CA . LYS B 1 23 ? 4.387 -9.609 -29.219 1 80.88 23 LYS B CA 1
ATOM 2216 C C . LYS B 1 23 ? 4.965 -10.992 -29.516 1 80.88 23 LYS B C 1
ATOM 2218 O O . LYS B 1 23 ? 5.223 -11.32 -30.672 1 80.88 23 LYS B O 1
ATOM 2223 N N . LEU B 1 24 ? 5.125 -11.719 -28.484 1 80.62 24 LEU B N 1
ATOM 2224 C CA . LEU B 1 24 ? 5.73 -13.039 -28.625 1 80.62 24 LEU B CA 1
ATOM 2225 C C . LEU B 1 24 ? 4.75 -14.016 -29.281 1 80.62 24 LEU B C 1
ATOM 2227 O O . LEU B 1 24 ? 5.164 -15.047 -29.828 1 80.62 24 LEU B O 1
ATOM 2231 N N . LEU B 1 25 ? 3.514 -13.688 -29.094 1 81.19 25 LEU B N 1
ATOM 2232 C CA . LEU B 1 25 ? 2.506 -14.594 -29.625 1 81.19 25 LEU B CA 1
ATOM 2233 C C . LEU B 1 25 ? 1.818 -13.992 -30.859 1 81.19 25 LEU B C 1
ATOM 2235 O O . LEU B 1 25 ? 1.427 -12.828 -30.844 1 81.19 25 LEU B O 1
ATOM 2239 N N . LYS B 1 26 ? 1.969 -14.641 -31.984 1 76.25 26 LYS B N 1
ATOM 2240 C CA . LYS B 1 26 ? 1.193 -14.234 -33.156 1 76.25 26 LYS B CA 1
ATOM 2241 C C . LYS B 1 26 ? -0.305 -14.359 -32.875 1 76.25 26 LYS B C 1
ATOM 2243 O O . LYS B 1 26 ? -0.723 -15.102 -31.984 1 76.25 26 LYS B O 1
ATOM 2248 N N . LYS B 1 27 ? -1.023 -13.672 -33.688 1 66 27 LYS B N 1
ATOM 2249 C CA . LYS B 1 27 ? -2.475 -13.727 -33.562 1 66 27 LYS B CA 1
ATOM 2250 C C . LYS B 1 27 ? -2.98 -15.164 -33.625 1 66 27 LYS B C 1
ATOM 2252 O O . LYS B 1 27 ? -2.498 -15.953 -34.469 1 66 27 LYS B O 1
ATOM 2257 N N . ARG B 1 28 ? -3.865 -15.688 -32.812 1 66.75 28 ARG B N 1
ATOM 2258 C CA . ARG B 1 28 ? -4.551 -16.969 -32.781 1 66.75 28 ARG B CA 1
ATOM 2259 C C . ARG B 1 28 ? -3.627 -18.078 -32.25 1 66.75 28 ARG B C 1
ATOM 2261 O O . ARG B 1 28 ? -3.811 -19.25 -32.594 1 66.75 28 ARG B O 1
ATOM 2268 N N . ASN B 1 29 ? -2.619 -17.656 -31.641 1 87.06 29 ASN B N 1
ATOM 2269 C CA . ASN B 1 29 ? -1.732 -18.688 -31.094 1 87.06 29 ASN B CA 1
ATOM 2270 C C . ASN B 1 29 ? -1.965 -18.906 -29.609 1 87.06 29 ASN B C 1
ATOM 2272 O O . ASN B 1 29 ? -1.101 -19.438 -28.906 1 87.06 29 ASN B O 1
ATOM 2276 N N . LEU B 1 30 ? -3.148 -18.438 -29.156 1 92.75 30 LEU B N 1
ATOM 2277 C CA . LEU B 1 30 ? -3.549 -18.656 -27.781 1 92.75 30 LEU B CA 1
ATOM 2278 C C . LEU B 1 30 ? -4.836 -19.484 -27.703 1 92.75 30 LEU B C 1
ATOM 2280 O O . LEU B 1 30 ? -5.879 -19.047 -28.188 1 92.75 30 LEU B O 1
ATOM 2284 N N . MET B 1 31 ? -4.699 -20.656 -27.188 1 94.94 31 MET B N 1
ATOM 2285 C CA . MET B 1 31 ? -5.844 -21.547 -27 1 94.94 31 MET B CA 1
ATOM 2286 C C . MET B 1 31 ? -6.281 -21.562 -25.547 1 94.94 31 MET B C 1
ATOM 2288 O O . MET B 1 31 ? -5.445 -21.469 -24.641 1 94.94 31 MET B O 1
ATOM 2292 N N . ILE B 1 32 ? -7.609 -21.609 -25.328 1 96.31 32 ILE B N 1
ATOM 2293 C CA . ILE B 1 32 ? -8.156 -21.688 -23.984 1 96.31 32 ILE B CA 1
ATOM 2294 C C . ILE B 1 32 ? -9.07 -22.891 -23.859 1 96.31 32 ILE B C 1
ATOM 2296 O O . ILE B 1 32 ? -9.867 -23.172 -24.766 1 96.31 32 ILE B O 1
ATOM 2300 N N . LEU B 1 33 ? -8.867 -23.641 -22.844 1 96.75 33 LEU B N 1
ATOM 2301 C CA . LEU B 1 33 ? -9.75 -24.766 -22.531 1 96.75 33 LEU B CA 1
ATOM 2302 C C . LEU B 1 33 ? -10.359 -24.609 -21.141 1 96.75 33 LEU B C 1
ATOM 2304 O O . LEU B 1 33 ? -9.648 -24.297 -20.188 1 96.75 33 LEU B O 1
ATOM 2308 N N . ASP B 1 34 ? -11.625 -24.719 -21.016 1 94.94 34 ASP B N 1
ATOM 2309 C CA . ASP B 1 34 ? -12.336 -24.766 -19.75 1 94.94 34 ASP B CA 1
ATOM 2310 C C . ASP B 1 34 ? -13.469 -25.797 -19.781 1 94.94 34 ASP B C 1
ATOM 2312 O O . ASP B 1 34 ? -14.109 -25.984 -20.812 1 94.94 34 ASP B O 1
ATOM 2316 N N . SER B 1 35 ? -13.68 -26.375 -18.625 1 89.31 35 SER B N 1
ATOM 2317 C CA . SER B 1 35 ? -14.695 -27.422 -18.578 1 89.31 35 SER B CA 1
ATOM 2318 C C . SER B 1 35 ? -16.094 -26.828 -18.422 1 89.31 35 SER B C 1
ATOM 2320 O O . SER B 1 35 ? -17.094 -27.5 -18.672 1 89.31 35 SER B O 1
ATOM 2322 N N . SER B 1 36 ? -16.156 -25.594 -17.922 1 89.69 36 SER B N 1
ATOM 2323 C CA . SER B 1 36 ? -17.438 -24.922 -17.734 1 89.69 36 SER B CA 1
ATOM 2324 C C . SER B 1 36 ? -18.016 -24.453 -19.078 1 89.69 36 SER B C 1
ATOM 2326 O O . SER B 1 36 ? -17.438 -23.609 -19.75 1 89.69 36 SER B O 1
ATOM 2328 N N . GLN B 1 37 ? -19.188 -24.922 -19.344 1 88.62 37 GLN B N 1
ATOM 2329 C CA . GLN B 1 37 ? -19.844 -24.547 -20.594 1 88.62 37 GLN B CA 1
ATOM 2330 C C . GLN B 1 37 ? -20.188 -23.062 -20.625 1 88.62 37 GLN B C 1
ATOM 2332 O O . GLN B 1 37 ? -20.047 -22.406 -21.656 1 88.62 37 GLN B O 1
ATOM 2337 N N . GLU B 1 38 ? -20.609 -22.672 -19.484 1 90.12 38 GLU B N 1
ATOM 2338 C CA . GLU B 1 38 ? -20.969 -21.266 -19.391 1 90.12 38 GLU B CA 1
ATOM 2339 C C . GLU B 1 38 ? -19.75 -20.375 -19.672 1 90.12 38 GLU B C 1
ATOM 2341 O O . GLU B 1 38 ? -19.859 -19.391 -20.422 1 90.12 38 GLU B O 1
ATOM 2346 N N . LYS B 1 39 ? -18.609 -20.688 -19.125 1 88.75 39 LYS B N 1
ATOM 2347 C CA . LYS B 1 39 ? -17.391 -19.922 -19.328 1 88.75 39 LYS B CA 1
ATOM 2348 C C . LYS B 1 39 ? -16.938 -19.984 -20.781 1 88.75 39 LYS B C 1
ATOM 2350 O O . LYS B 1 39 ? -16.547 -18.969 -21.359 1 88.75 39 LYS B O 1
ATOM 2355 N N . THR B 1 40 ? -17.062 -21.172 -21.328 1 89.38 40 THR B N 1
ATOM 2356 C CA . THR B 1 40 ? -16.594 -21.359 -22.703 1 89.38 40 THR B CA 1
ATOM 2357 C C . THR B 1 40 ? -17.453 -20.562 -23.672 1 89.38 40 THR B C 1
ATOM 2359 O O . THR B 1 40 ? -16.938 -19.953 -24.625 1 89.38 40 THR B O 1
ATOM 2362 N N . LEU B 1 41 ? -18.75 -20.5 -23.438 1 89.81 41 LEU B N 1
ATOM 2363 C CA . LEU B 1 41 ? -19.656 -19.75 -24.312 1 89.81 41 LEU B CA 1
ATOM 2364 C C . LEU B 1 41 ? -19.359 -18.266 -24.25 1 89.81 41 LEU B C 1
ATOM 2366 O O . LEU B 1 41 ? -19.391 -17.578 -25.281 1 89.81 41 LEU B O 1
ATOM 2370 N N . SER B 1 42 ? -19.094 -17.844 -23.078 1 91.06 42 SER B N 1
ATOM 2371 C CA . SER B 1 42 ? -18.797 -16.422 -22.906 1 91.06 42 SER B CA 1
ATOM 2372 C C . SER B 1 42 ? -17.469 -16.062 -23.578 1 91.06 42 SER B C 1
ATOM 2374 O O . SER B 1 42 ? -17.344 -15.008 -24.188 1 91.06 42 SER B O 1
ATOM 2376 N N . LEU B 1 43 ? -16.531 -16.953 -23.516 1 90.88 43 LEU B N 1
ATOM 2377 C CA . LEU B 1 43 ? -15.188 -16.688 -24.031 1 90.88 43 LEU B CA 1
ATOM 2378 C C . LEU B 1 43 ? -15.156 -16.797 -25.547 1 90.88 43 LEU B C 1
ATOM 2380 O O . LEU B 1 43 ? -14.344 -16.125 -26.203 1 90.88 43 LEU B O 1
ATOM 2384 N N . LYS B 1 44 ? -16.016 -17.609 -26.078 1 90.25 44 LYS B N 1
ATOM 2385 C CA . LYS B 1 44 ? -16.078 -17.797 -27.531 1 90.25 44 LYS B CA 1
ATOM 2386 C C . LYS B 1 44 ? -16.484 -16.5 -28.219 1 90.25 44 LYS B C 1
ATOM 2388 O O . LYS B 1 44 ? -16.25 -16.328 -29.422 1 90.25 44 LYS B O 1
ATOM 2393 N N . LYS B 1 45 ? -17.047 -15.625 -27.406 1 89.19 45 LYS B N 1
ATOM 2394 C CA . LYS B 1 45 ? -17.469 -14.336 -27.953 1 89.19 45 LYS B CA 1
ATOM 2395 C C . LYS B 1 45 ? -16.281 -13.398 -28.141 1 89.19 45 LYS B C 1
ATOM 2397 O O . LYS B 1 45 ? -16.391 -12.383 -28.828 1 89.19 45 LYS B O 1
ATOM 2402 N N . ILE B 1 46 ? -15.227 -13.797 -27.562 1 83.31 46 ILE B N 1
ATOM 2403 C CA . ILE B 1 46 ? -14.023 -12.984 -27.688 1 83.31 46 ILE B CA 1
ATOM 2404 C C . ILE B 1 46 ? -13.203 -13.445 -28.891 1 83.31 46 ILE B C 1
ATOM 2406 O O . ILE B 1 46 ? -12.711 -14.578 -28.922 1 83.31 46 ILE B O 1
ATOM 2410 N N . LEU B 1 47 ? -12.945 -12.656 -29.812 1 77.94 47 LEU B N 1
ATOM 2411 C CA . LEU B 1 47 ? -12.469 -13 -31.156 1 77.94 47 LEU B CA 1
ATOM 2412 C C . LEU B 1 47 ? -11.023 -13.492 -31.109 1 77.94 47 LEU B C 1
ATOM 2414 O O . LEU B 1 47 ? -10.625 -14.336 -31.906 1 77.94 47 LEU B O 1
ATOM 2418 N N . HIS B 1 48 ? -10.297 -13 -30.188 1 80.12 48 HIS B N 1
ATOM 2419 C CA . HIS B 1 48 ? -8.875 -13.336 -30.25 1 80.12 48 HIS B CA 1
ATOM 2420 C C . HIS B 1 48 ? -8.578 -14.594 -29.453 1 80.12 48 HIS B C 1
ATOM 2422 O O . HIS B 1 48 ? -7.418 -15.008 -29.344 1 80.12 48 HIS B O 1
ATOM 2428 N N . PHE B 1 49 ? -9.586 -15.219 -28.969 1 85.69 49 PHE B N 1
ATOM 2429 C CA . PHE B 1 49 ? -9.406 -16.469 -28.234 1 85.69 49 PHE B CA 1
ATOM 2430 C C . PHE B 1 49 ? -9.875 -17.656 -29.062 1 85.69 49 PHE B C 1
ATOM 2432 O O . PHE B 1 49 ? -10.898 -17.578 -29.75 1 85.69 49 PHE B O 1
ATOM 2439 N N . GLU B 1 50 ? -9.039 -18.656 -29.188 1 92.5 50 GLU B N 1
ATOM 2440 C CA . GLU B 1 50 ? -9.484 -19.969 -29.656 1 92.5 50 GLU B CA 1
ATOM 2441 C C . GLU B 1 50 ? -9.906 -20.859 -28.484 1 92.5 50 GLU B C 1
ATOM 2443 O O . GLU B 1 50 ? -9.055 -21.359 -27.75 1 92.5 50 GLU B O 1
ATOM 2448 N N . VAL B 1 51 ? -11.203 -21.094 -28.344 1 94.5 51 VAL B N 1
ATOM 2449 C CA . VAL B 1 51 ? -11.727 -21.75 -27.141 1 94.5 51 VAL B CA 1
ATOM 2450 C C . VAL B 1 51 ? -12.086 -23.188 -27.453 1 94.5 51 VAL B C 1
ATOM 2452 O O . VAL B 1 51 ? -12.734 -23.484 -28.469 1 94.5 51 VAL B O 1
ATOM 2455 N N . HIS B 1 52 ? -11.602 -24.078 -26.656 1 93.94 52 HIS B N 1
ATOM 2456 C CA . HIS B 1 52 ? -11.844 -25.516 -26.812 1 93.94 52 HIS B CA 1
ATOM 2457 C C . HIS B 1 52 ? -12.562 -26.094 -25.594 1 93.94 52 HIS B C 1
ATOM 2459 O O . HIS B 1 52 ? -12.516 -25.516 -24.5 1 93.94 52 HIS B O 1
ATOM 2465 N N . GLU B 1 53 ? -13.211 -27.234 -25.797 1 92.56 53 GLU B N 1
ATOM 2466 C CA . GLU B 1 53 ? -13.914 -27.922 -24.719 1 92.56 53 GLU B CA 1
ATOM 2467 C C . GLU B 1 53 ? -13.328 -29.297 -24.453 1 92.56 53 GLU B C 1
ATOM 2469 O O . GLU B 1 53 ? -13.609 -29.922 -23.438 1 92.56 53 GLU B O 1
ATOM 2474 N N . ASN B 1 54 ? -12.539 -29.719 -25.438 1 94.31 54 ASN B N 1
ATOM 2475 C CA . ASN B 1 54 ? -11.945 -31.031 -25.312 1 94.31 54 ASN B CA 1
ATOM 2476 C C . ASN B 1 54 ? -10.422 -30.984 -25.375 1 94.31 54 ASN B C 1
ATOM 2478 O O . ASN B 1 54 ? -9.859 -30.266 -26.203 1 94.31 54 ASN B O 1
ATOM 2482 N N . LEU B 1 55 ? -9.812 -31.781 -24.547 1 97.38 55 LEU B N 1
ATOM 2483 C CA . LEU B 1 55 ? -8.359 -31.797 -24.438 1 97.38 55 LEU B CA 1
ATOM 2484 C C . LEU B 1 55 ? -7.723 -32.281 -25.75 1 97.38 55 LEU B C 1
ATOM 2486 O O . LEU B 1 55 ? -6.68 -31.75 -26.156 1 97.38 55 LEU B O 1
ATOM 2490 N N . GLU B 1 56 ? -8.383 -33.188 -26.438 1 97.06 56 GLU B N 1
ATOM 2491 C CA . GLU B 1 56 ? -7.848 -33.812 -27.641 1 97.06 56 GLU B CA 1
ATOM 2492 C C . GLU B 1 56 ? -7.656 -32.781 -28.75 1 97.06 56 GLU B C 1
ATOM 2494 O O . GLU B 1 56 ? -6.773 -32.938 -29.594 1 97.06 56 GLU B O 1
ATOM 2499 N N . ASP B 1 57 ? -8.375 -31.719 -28.672 1 96 57 ASP B N 1
ATOM 2500 C CA . ASP B 1 57 ? -8.398 -30.75 -29.75 1 96 57 ASP B CA 1
ATOM 2501 C C . ASP B 1 57 ? -7.297 -29.703 -29.578 1 96 57 ASP B C 1
ATOM 2503 O O . ASP B 1 57 ? -6.984 -28.969 -30.516 1 96 57 ASP B O 1
ATOM 2507 N N . CYS B 1 58 ? -6.68 -29.641 -28.422 1 96.75 58 CYS B N 1
ATOM 2508 C CA . CYS B 1 58 ? -5.801 -28.5 -28.203 1 96.75 58 CYS B CA 1
ATOM 2509 C C . CYS B 1 58 ? -4.496 -28.938 -27.547 1 96.75 58 CYS B C 1
ATOM 2511 O O . CYS B 1 58 ? -3.43 -28.406 -27.859 1 96.75 58 CYS B O 1
ATOM 2513 N N . VAL B 1 59 ? -4.465 -29.938 -26.656 1 98.19 59 VAL B N 1
ATOM 2514 C CA . VAL B 1 59 ? -3.279 -30.328 -25.891 1 98.19 59 VAL B CA 1
ATOM 2515 C C . VAL B 1 59 ? -2.164 -30.734 -26.859 1 98.19 59 VAL B C 1
ATOM 2517 O O . VAL B 1 59 ? -1.042 -30.219 -26.766 1 98.19 59 VAL B O 1
ATOM 2520 N N . PRO B 1 60 ? -2.473 -31.547 -27.922 1 97.88 60 PRO B N 1
ATOM 2521 C CA . PRO B 1 60 ? -1.39 -31.984 -28.797 1 97.88 60 PRO B CA 1
ATOM 2522 C C . PRO B 1 60 ? -0.831 -30.844 -29.656 1 97.88 60 PRO B C 1
ATOM 2524 O O . PRO B 1 60 ? 0.267 -30.953 -30.203 1 97.88 60 PRO B O 1
ATOM 2527 N N . LYS B 1 61 ? -1.522 -29.781 -29.75 1 95.94 61 LYS B N 1
ATOM 2528 C CA . LYS B 1 61 ? -1.155 -28.688 -30.641 1 95.94 61 LYS B CA 1
ATOM 2529 C C . LYS B 1 61 ? -0.326 -27.625 -29.922 1 95.94 61 LYS B C 1
ATOM 2531 O O . LYS B 1 61 ? 0.293 -26.781 -30.547 1 95.94 61 LYS B O 1
ATOM 2536 N N . ALA B 1 62 ? -0.288 -27.719 -28.625 1 97.12 62 ALA B N 1
ATOM 2537 C CA . ALA B 1 62 ? 0.316 -26.641 -27.844 1 97.12 62 ALA B CA 1
ATOM 2538 C C . ALA B 1 62 ? 1.813 -26.875 -27.656 1 97.12 62 ALA B C 1
ATOM 2540 O O . ALA B 1 62 ? 2.254 -28.016 -27.469 1 97.12 62 ALA B O 1
ATOM 2541 N N . ASP B 1 63 ? 2.572 -25.797 -27.75 1 96.81 63 ASP B N 1
ATOM 2542 C CA . ASP B 1 63 ? 3.975 -25.844 -27.344 1 96.81 63 ASP B CA 1
ATOM 2543 C C . ASP B 1 63 ? 4.125 -25.656 -25.844 1 96.81 63 ASP B C 1
ATOM 2545 O O . ASP B 1 63 ? 4.934 -26.328 -25.203 1 96.81 63 ASP B O 1
ATOM 2549 N N . LEU B 1 64 ? 3.391 -24.703 -25.328 1 97.38 64 LEU B N 1
ATOM 2550 C CA . LEU B 1 64 ? 3.312 -24.406 -23.906 1 97.38 64 LEU B CA 1
ATOM 2551 C C . LEU B 1 64 ? 1.91 -24.672 -23.375 1 97.38 64 LEU B C 1
ATOM 2553 O O . LEU B 1 64 ? 0.92 -24.25 -23.969 1 97.38 64 LEU B O 1
ATOM 2557 N N . ILE B 1 65 ? 1.851 -25.375 -22.312 1 98.31 65 ILE B N 1
ATOM 2558 C CA . ILE B 1 65 ? 0.574 -25.672 -21.672 1 98.31 65 ILE B CA 1
ATOM 2559 C C . ILE B 1 65 ? 0.529 -25.031 -20.281 1 98.31 65 ILE B C 1
ATOM 2561 O O . ILE B 1 65 ? 1.216 -25.484 -19.359 1 98.31 65 ILE B O 1
ATOM 2565 N N . PHE B 1 66 ? -0.276 -24.016 -20.156 1 98.12 66 PHE B N 1
ATOM 2566 C CA . PHE B 1 66 ? -0.471 -23.281 -18.906 1 98.12 66 PHE B CA 1
ATOM 2567 C C . PHE B 1 66 ? -1.64 -23.859 -18.125 1 98.12 66 PHE B C 1
ATOM 2569 O O . PHE B 1 66 ? -2.795 -23.75 -18.531 1 98.12 66 PHE B O 1
ATOM 2576 N N . ILE B 1 67 ? -1.347 -24.422 -17 1 98.12 67 ILE B N 1
ATOM 2577 C CA . ILE B 1 67 ? -2.383 -25.078 -16.203 1 98.12 67 ILE B CA 1
ATOM 2578 C C . ILE B 1 67 ? -2.809 -24.172 -15.055 1 98.12 67 ILE B C 1
ATOM 2580 O O . ILE B 1 67 ? -2.029 -23.922 -14.133 1 98.12 67 ILE B O 1
ATOM 2584 N N . ALA B 1 68 ? -4.035 -23.734 -15.086 1 96.62 68 ALA B N 1
ATOM 2585 C CA . ALA B 1 68 ? -4.598 -22.797 -14.102 1 96.62 68 ALA B CA 1
ATOM 2586 C C . ALA B 1 68 ? -5.906 -23.344 -13.531 1 96.62 68 ALA B C 1
ATOM 2588 O O . ALA B 1 68 ? -6.906 -22.625 -13.477 1 96.62 68 ALA B O 1
ATOM 2589 N N . VAL B 1 69 ? -5.938 -24.578 -13.094 1 94.31 69 VAL B N 1
ATOM 2590 C CA . VAL B 1 69 ? -7.098 -25.172 -12.445 1 94.31 69 VAL B CA 1
ATOM 2591 C C . VAL B 1 69 ? -6.844 -25.297 -10.945 1 94.31 69 VAL B C 1
ATOM 2593 O O . VAL B 1 69 ? -5.73 -25.062 -10.477 1 94.31 69 VAL B O 1
ATOM 2596 N N . LYS B 1 70 ? -7.836 -25.625 -10.211 1 88.81 70 LYS B N 1
ATOM 2597 C CA . LYS B 1 70 ? -7.641 -25.891 -8.789 1 88.81 70 LYS B CA 1
ATOM 2598 C C . LYS B 1 70 ? -6.809 -27.156 -8.578 1 88.81 70 LYS B C 1
ATOM 2600 O O . LYS B 1 70 ? -6.965 -28.141 -9.305 1 88.81 70 LYS B O 1
ATOM 2605 N N . PRO B 1 71 ? -6.031 -27.156 -7.531 1 90.12 71 PRO B N 1
ATOM 2606 C CA . PRO B 1 71 ? -5.145 -28.297 -7.289 1 90.12 71 PRO B CA 1
ATOM 2607 C C . PRO B 1 71 ? -5.898 -29.625 -7.168 1 90.12 71 PRO B C 1
ATOM 2609 O O . PRO B 1 71 ? -5.422 -30.656 -7.645 1 90.12 71 PRO B O 1
ATOM 2612 N N . PHE B 1 72 ? -7.07 -29.578 -6.613 1 87.69 72 PHE B N 1
ATOM 2613 C CA . PHE B 1 72 ? -7.793 -30.828 -6.371 1 87.69 72 PHE B CA 1
ATOM 2614 C C . PHE B 1 72 ? -8.297 -31.422 -7.68 1 87.69 72 PHE B C 1
ATOM 2616 O O . PHE B 1 72 ? -8.656 -32.594 -7.73 1 87.69 72 PHE B O 1
ATOM 2623 N N . HIS B 1 73 ? -8.242 -30.688 -8.773 1 91.44 73 HIS B N 1
ATOM 2624 C CA . HIS B 1 73 ? -8.664 -31.172 -10.078 1 91.44 73 HIS B CA 1
ATOM 2625 C C . HIS B 1 73 ? -7.473 -31.688 -10.883 1 91.44 73 HIS B C 1
ATOM 2627 O O . HIS B 1 73 ? -7.645 -32.219 -11.977 1 91.44 73 HIS B O 1
ATOM 2633 N N . SER B 1 74 ? -6.285 -31.547 -10.383 1 93.62 74 SER B N 1
ATOM 2634 C CA . SER B 1 74 ? -5.078 -31.766 -11.172 1 93.62 74 SER B CA 1
ATOM 2635 C C . SER B 1 74 ? -4.918 -33.25 -11.539 1 93.62 74 SER B C 1
ATOM 2637 O O . SER B 1 74 ? -4.586 -33.562 -12.672 1 93.62 74 SER B O 1
ATOM 2639 N N . GLU B 1 75 ? -5.207 -34.125 -10.602 1 93.88 75 GLU B N 1
ATOM 2640 C CA . GLU B 1 75 ? -5 -35.562 -10.852 1 93.88 75 GLU B CA 1
ATOM 2641 C C . GLU B 1 75 ? -5.867 -36.031 -12.016 1 93.88 75 GLU B C 1
ATOM 2643 O O . GLU B 1 75 ? -5.375 -36.719 -12.922 1 93.88 75 GLU B O 1
ATOM 2648 N N . ASP B 1 76 ? -7.145 -35.75 -11.93 1 95.88 76 ASP B N 1
ATOM 2649 C CA . ASP B 1 76 ? -8.062 -36.125 -13 1 95.88 76 ASP B CA 1
ATOM 2650 C C . ASP B 1 76 ? -7.645 -35.531 -14.336 1 95.88 76 ASP B C 1
ATOM 2652 O O . ASP B 1 76 ? -7.684 -36.188 -15.375 1 95.88 76 ASP B O 1
ATOM 2656 N N . LEU B 1 77 ? -7.246 -34.312 -14.328 1 97.19 77 LEU B N 1
ATOM 2657 C CA . LEU B 1 77 ? -6.797 -33.594 -15.523 1 97.19 77 LEU B CA 1
ATOM 2658 C C . LEU B 1 77 ? -5.566 -34.281 -16.125 1 97.19 77 LEU B C 1
ATOM 2660 O O . LEU B 1 77 ? -5.5 -34.5 -17.328 1 97.19 77 LEU B O 1
ATOM 2664 N N . PHE B 1 78 ? -4.582 -34.594 -15.305 1 97.88 78 PHE B N 1
ATOM 2665 C CA . PHE B 1 78 ? -3.332 -35.188 -15.766 1 97.88 78 PHE B CA 1
ATOM 2666 C C . PHE B 1 78 ? -3.57 -36.594 -16.344 1 97.88 78 PHE B C 1
ATOM 2668 O O . PHE B 1 78 ? -2.955 -36.969 -17.344 1 97.88 78 PHE B O 1
ATOM 2675 N N . LYS B 1 79 ? -4.508 -37.312 -15.711 1 97 79 LYS B N 1
ATOM 2676 C CA . LYS B 1 79 ? -4.863 -38.625 -16.234 1 97 79 LYS B CA 1
ATOM 2677 C C . LYS B 1 79 ? -5.387 -38.531 -17.656 1 97 79 LYS B C 1
ATOM 2679 O O . LYS B 1 79 ? -5.02 -39.312 -18.516 1 97 79 LYS B O 1
ATOM 2684 N N . LYS B 1 80 ? -6.191 -37.562 -17.875 1 97.19 80 LYS B N 1
ATOM 2685 C CA . LYS B 1 80 ? -6.793 -37.375 -19.188 1 97.19 80 LYS B CA 1
ATOM 2686 C C . LYS B 1 80 ? -5.77 -36.844 -20.188 1 97.19 80 LYS B C 1
ATOM 2688 O O . LYS B 1 80 ? -5.852 -37.125 -21.391 1 97.19 80 LYS B O 1
ATOM 2693 N N . MET B 1 81 ? -4.758 -36.125 -19.734 1 98.06 81 MET B N 1
ATOM 2694 C CA . MET B 1 81 ? -3.785 -35.438 -20.594 1 98.06 81 MET B CA 1
ATOM 2695 C C . MET B 1 81 ? -2.635 -36.375 -20.953 1 98.06 81 MET B C 1
ATOM 2697 O O . MET B 1 81 ? -1.939 -36.156 -21.953 1 98.06 81 MET B O 1
ATOM 2701 N N . LYS B 1 82 ? -2.432 -37.375 -20.141 1 97.5 82 LYS B N 1
ATOM 2702 C CA . LYS B 1 82 ? -1.218 -38.188 -20.156 1 97.5 82 LYS B CA 1
ATOM 2703 C C . LYS B 1 82 ? -0.941 -38.719 -21.562 1 97.5 82 LYS B C 1
ATOM 2705 O O . LYS B 1 82 ? 0.2 -38.688 -22.031 1 97.5 82 LYS B O 1
ATOM 2710 N N . ASP B 1 83 ? -2.002 -39.156 -22.25 1 97 83 ASP B N 1
ATOM 2711 C CA . ASP B 1 83 ? -1.815 -39.781 -23.562 1 97 83 ASP B CA 1
ATOM 2712 C C . ASP B 1 83 ? -1.872 -38.719 -24.672 1 97 83 ASP B C 1
ATOM 2714 O O . ASP B 1 83 ? -1.692 -39.062 -25.844 1 97 83 ASP B O 1
ATOM 2718 N N . LEU B 1 84 ? -2.123 -37.5 -24.344 1 98.31 84 LEU B N 1
ATOM 2719 C CA . LEU B 1 84 ? -2.307 -36.469 -25.344 1 98.31 84 LEU B CA 1
ATOM 2720 C C . LEU B 1 84 ? -1.062 -35.594 -25.453 1 98.31 84 LEU B C 1
ATOM 2722 O O . LEU B 1 84 ? -0.874 -34.906 -26.469 1 98.31 84 LEU B O 1
ATOM 2726 N N . VAL B 1 85 ? -0.244 -35.562 -24.422 1 98.25 85 VAL B N 1
ATOM 2727 C CA . VAL B 1 85 ? 0.928 -34.688 -24.391 1 98.25 85 VAL B CA 1
ATOM 2728 C C . VAL B 1 85 ? 2.035 -35.312 -25.266 1 98.25 85 VAL B C 1
ATOM 2730 O O . VAL B 1 85 ? 2.066 -36.5 -25.484 1 98.25 85 VAL B O 1
ATOM 2733 N N . LYS B 1 86 ? 2.869 -34.438 -25.734 1 97.19 86 LYS B N 1
ATOM 2734 C CA . LYS B 1 86 ? 3.99 -34.812 -26.578 1 97.19 86 LYS B CA 1
ATOM 2735 C C . LYS B 1 86 ? 5.316 -34.375 -25.984 1 97.19 86 LYS B C 1
ATOM 2737 O O . LYS B 1 86 ? 5.375 -33.344 -25.312 1 97.19 86 LYS B O 1
ATOM 2742 N N . GLU B 1 87 ? 6.344 -35.125 -26.375 1 94.5 87 GLU B N 1
ATOM 2743 C CA . GLU B 1 87 ? 7.688 -34.781 -25.922 1 94.5 87 GLU B CA 1
ATOM 2744 C C . GLU B 1 87 ? 8.07 -33.375 -26.406 1 94.5 87 GLU B C 1
ATOM 2746 O O . GLU B 1 87 ? 7.793 -33 -27.547 1 94.5 87 GLU B O 1
ATOM 2751 N N . GLY B 1 88 ? 8.695 -32.656 -25.547 1 94.94 88 GLY B N 1
ATOM 2752 C CA . GLY B 1 88 ? 9.141 -31.297 -25.906 1 94.94 88 GLY B CA 1
ATOM 2753 C C . GLY B 1 88 ? 8.219 -30.219 -25.391 1 94.94 88 GLY B C 1
ATOM 2754 O O . GLY B 1 88 ? 8.625 -29.047 -25.281 1 94.94 88 GLY B O 1
ATOM 2755 N N . GLN B 1 89 ? 6.93 -30.547 -25.141 1 98.19 89 GLN B N 1
ATOM 2756 C CA . GLN B 1 89 ? 6.004 -29.562 -24.578 1 98.19 89 GLN B CA 1
ATOM 2757 C C . GLN B 1 89 ? 6.422 -29.156 -23.172 1 98.19 89 GLN B C 1
ATOM 2759 O O . GLN B 1 89 ? 7.02 -29.953 -22.438 1 98.19 89 GLN B O 1
ATOM 2764 N N . ILE B 1 90 ? 6.18 -27.938 -22.859 1 98.62 90 ILE B N 1
ATOM 2765 C CA . ILE B 1 90 ? 6.469 -27.422 -21.531 1 98.62 90 ILE B CA 1
ATOM 2766 C C . ILE B 1 90 ? 5.164 -27.141 -20.781 1 98.62 90 ILE B C 1
ATOM 2768 O O . ILE B 1 90 ? 4.258 -26.5 -21.328 1 98.62 90 ILE B O 1
ATOM 2772 N N . VAL B 1 91 ? 5.066 -27.656 -19.594 1 98.75 91 VAL B N 1
ATOM 2773 C CA . VAL B 1 91 ? 3.914 -27.391 -18.734 1 98.75 91 VAL B CA 1
ATOM 2774 C C . VAL B 1 91 ? 4.266 -26.297 -17.734 1 98.75 91 VAL B C 1
ATOM 2776 O O . VAL B 1 91 ? 5.316 -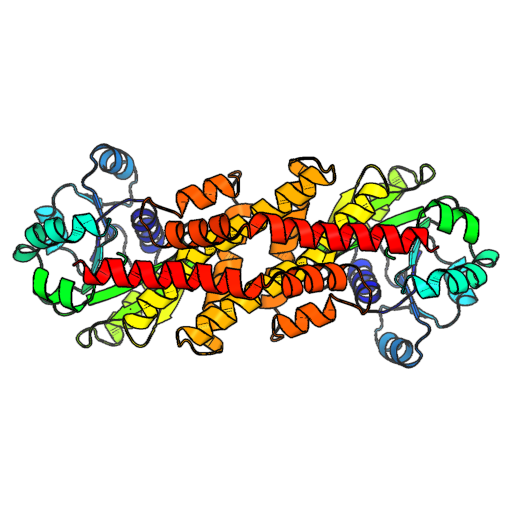26.359 -17.078 1 98.75 91 VAL B O 1
ATOM 2779 N N . ILE B 1 92 ? 3.467 -25.25 -17.672 1 98.62 92 ILE B N 1
ATOM 2780 C CA . ILE B 1 92 ? 3.57 -24.188 -16.672 1 98.62 92 ILE B CA 1
ATOM 2781 C C . ILE B 1 92 ? 2.369 -24.25 -15.734 1 98.62 92 ILE B C 1
ATOM 2783 O O . ILE B 1 92 ? 1.227 -24.078 -16.172 1 98.62 92 ILE B O 1
ATOM 2787 N N . SER B 1 93 ? 2.643 -24.469 -14.539 1 98.06 93 SER B N 1
ATOM 2788 C CA . SER B 1 93 ? 1.553 -24.625 -13.578 1 98.06 93 SER B CA 1
ATOM 2789 C C . SER B 1 93 ? 1.548 -23.484 -12.562 1 98.06 93 SER B C 1
ATOM 2791 O O . SER B 1 93 ? 2.594 -23.141 -12.008 1 98.06 93 SER B O 1
ATOM 2793 N N . ILE B 1 94 ? 0.349 -22.938 -12.281 1 95.81 94 ILE B N 1
ATOM 2794 C CA . ILE B 1 94 ? 0.218 -21.938 -11.211 1 95.81 94 ILE B CA 1
ATOM 2795 C C . ILE B 1 94 ? -0.61 -22.531 -10.07 1 95.81 94 ILE B C 1
ATOM 2797 O O . ILE B 1 94 ? -1.223 -21.781 -9.297 1 95.81 94 ILE B O 1
ATOM 2801 N N . MET B 1 95 ? -0.696 -23.891 -10.031 1 92 95 MET B N 1
ATOM 2802 C CA . MET B 1 95 ? -1.438 -24.562 -8.969 1 92 95 MET B CA 1
ATOM 2803 C C . MET B 1 95 ? -0.616 -24.625 -7.684 1 92 95 MET B C 1
ATOM 2805 O O . MET B 1 95 ? 0.541 -25.047 -7.699 1 92 95 MET B O 1
ATOM 2809 N N . ALA B 1 96 ? -1.284 -24.281 -6.594 1 88.75 96 ALA B N 1
ATOM 2810 C CA . ALA B 1 96 ? -0.623 -24.359 -5.293 1 88.75 96 ALA B CA 1
ATOM 2811 C C . ALA B 1 96 ? -0.4 -25.812 -4.871 1 88.75 96 ALA B C 1
ATOM 2813 O O . ALA B 1 96 ? -1.305 -26.641 -4.98 1 88.75 96 ALA B O 1
ATOM 2814 N N . GLY B 1 97 ? 0.837 -26.125 -4.531 1 89.56 97 GLY B N 1
ATOM 2815 C CA . GLY B 1 97 ? 1.128 -27.375 -3.857 1 89.56 97 GLY B CA 1
ATOM 2816 C C . GLY B 1 97 ? 1.406 -28.516 -4.816 1 89.56 97 GLY B C 1
ATOM 2817 O O . GLY B 1 97 ? 1.771 -29.625 -4.395 1 89.56 97 GLY B O 1
ATOM 2818 N N . VAL B 1 98 ? 1.188 -28.406 -6.141 1 93.62 98 VAL B N 1
ATOM 2819 C CA . VAL B 1 98 ? 1.46 -29.469 -7.105 1 93.62 98 VAL B CA 1
ATOM 2820 C C . VAL B 1 98 ? 2.91 -29.375 -7.574 1 93.62 98 VAL B C 1
ATOM 2822 O O . VAL B 1 98 ? 3.279 -28.453 -8.297 1 93.62 98 VAL B O 1
ATOM 2825 N N . THR B 1 99 ? 3.68 -30.312 -7.238 1 95.19 99 THR B N 1
ATOM 2826 C CA . THR B 1 99 ? 5.129 -30.219 -7.398 1 95.19 99 THR B CA 1
ATOM 2827 C C . THR B 1 99 ? 5.539 -30.562 -8.828 1 95.19 99 THR B C 1
ATOM 2829 O O . THR B 1 99 ? 4.762 -31.156 -9.57 1 95.19 99 THR B O 1
ATOM 2832 N N . ILE B 1 100 ? 6.727 -30.188 -9.156 1 97.38 100 ILE B N 1
ATOM 2833 C CA . ILE B 1 100 ? 7.309 -30.516 -10.453 1 97.38 100 ILE B CA 1
ATOM 2834 C C . ILE B 1 100 ? 7.375 -32.031 -10.625 1 97.38 100 ILE B C 1
ATOM 2836 O O . ILE B 1 100 ? 6.918 -32.562 -11.641 1 97.38 100 ILE B O 1
ATOM 2840 N N . LYS B 1 101 ? 7.848 -32.719 -9.602 1 96.75 101 LYS B N 1
ATOM 2841 C CA . LYS B 1 101 ? 7.98 -34.156 -9.656 1 96.75 101 LYS B CA 1
ATOM 2842 C C . LYS B 1 101 ? 6.625 -34.844 -9.859 1 96.75 101 LYS B C 1
ATOM 2844 O O . LYS B 1 101 ? 6.492 -35.75 -10.68 1 96.75 101 LYS B O 1
ATOM 2849 N N . SER B 1 102 ? 5.672 -34.344 -9.148 1 95.44 102 SER B N 1
ATOM 2850 C CA . SER B 1 102 ? 4.328 -34.906 -9.281 1 95.44 102 SER B CA 1
ATOM 2851 C C . SER B 1 102 ? 3.811 -34.781 -10.711 1 95.44 102 SER B C 1
ATOM 2853 O O . SER B 1 102 ? 3.252 -35.719 -11.273 1 95.44 102 SER B O 1
ATOM 2855 N N . MET B 1 103 ? 4.008 -33.625 -11.336 1 97.5 103 MET B N 1
ATOM 2856 C CA . MET B 1 103 ? 3.541 -33.375 -12.695 1 97.5 103 MET B CA 1
ATOM 2857 C C . MET B 1 103 ? 4.336 -34.219 -13.703 1 97.5 103 MET B C 1
ATOM 2859 O O . MET B 1 103 ? 3.768 -34.781 -14.648 1 97.5 103 MET B O 1
ATOM 2863 N N . GLN B 1 104 ? 5.648 -34.312 -13.422 1 97.69 104 GLN B N 1
ATOM 2864 C CA . GLN B 1 104 ? 6.477 -35.156 -14.281 1 97.69 104 GLN B CA 1
ATOM 2865 C C . GLN B 1 104 ? 6.004 -36.594 -14.25 1 97.69 104 GLN B C 1
ATOM 2867 O O . GLN B 1 104 ? 5.859 -37.25 -15.297 1 97.69 104 GLN B O 1
ATOM 2872 N N . ASP B 1 105 ? 5.727 -37.094 -13.07 1 96.94 105 ASP B N 1
ATOM 2873 C CA . ASP B 1 105 ? 5.328 -38.5 -12.891 1 96.94 105 ASP B CA 1
ATOM 2874 C C . ASP B 1 105 ? 3.967 -38.75 -13.539 1 96.94 105 ASP B C 1
ATOM 2876 O O . ASP B 1 105 ? 3.768 -39.812 -14.172 1 96.94 105 ASP B O 1
ATOM 2880 N N . GLN B 1 106 ? 3.08 -37.844 -13.414 1 96.88 106 GLN B N 1
ATOM 2881 C CA . GLN B 1 106 ? 1.702 -38.062 -13.836 1 96.88 106 GLN B CA 1
ATOM 2882 C C . GLN B 1 106 ? 1.536 -37.812 -15.328 1 96.88 106 GLN B C 1
ATOM 2884 O O . GLN B 1 106 ? 0.708 -38.438 -15.992 1 96.88 106 GLN B O 1
ATOM 2889 N N . LEU B 1 107 ? 2.316 -36.875 -15.898 1 97.75 107 LEU B N 1
ATOM 2890 C CA . LEU B 1 107 ? 2.148 -36.469 -17.297 1 97.75 107 LEU B CA 1
ATOM 2891 C C . LEU B 1 107 ? 3.166 -37.188 -18.188 1 97.75 107 LEU B C 1
ATOM 2893 O O . LEU B 1 107 ? 2.984 -37.281 -19.391 1 97.75 107 LEU B O 1
ATOM 2897 N N . GLY B 1 108 ? 4.254 -37.625 -17.578 1 96.5 108 GLY B N 1
ATOM 2898 C CA . GLY B 1 108 ? 5.332 -38.219 -18.344 1 96.5 108 GLY B CA 1
ATOM 2899 C C . GLY B 1 108 ? 6.148 -37.188 -19.109 1 96.5 108 GLY B C 1
ATOM 2900 O O . GLY B 1 108 ? 6.836 -37.531 -20.078 1 96.5 108 GLY B O 1
ATOM 2901 N N . LEU B 1 109 ? 5.969 -35.906 -18.828 1 97.38 109 LEU B N 1
ATOM 2902 C CA . LEU B 1 109 ? 6.75 -34.812 -19.391 1 97.38 109 LEU B CA 1
ATOM 2903 C C . LEU B 1 109 ? 7.848 -34.375 -18.422 1 97.38 109 LEU B C 1
ATOM 2905 O O . LEU B 1 109 ? 7.66 -34.406 -17.203 1 97.38 109 LEU B O 1
ATOM 2909 N N . GLN B 1 110 ? 8.953 -33.906 -19 1 97.75 110 GLN B N 1
ATOM 2910 C CA . GLN B 1 110 ? 10.094 -33.562 -18.141 1 97.75 110 GLN B CA 1
ATOM 2911 C C . GLN B 1 110 ? 10.203 -32.062 -17.938 1 97.75 110 GLN B C 1
ATOM 2913 O O . GLN B 1 110 ? 10.75 -31.609 -16.922 1 97.75 110 GLN B O 1
ATOM 2918 N N . LYS B 1 111 ? 9.75 -31.328 -18.938 1 98.62 111 LYS B N 1
ATOM 2919 C CA . LYS B 1 111 ? 9.867 -29.875 -18.859 1 98.62 111 LYS B CA 1
ATOM 2920 C C . LYS B 1 111 ? 8.672 -29.266 -18.141 1 98.62 111 LYS B C 1
ATOM 2922 O O . LYS B 1 111 ? 7.602 -29.109 -18.719 1 98.62 111 LYS B O 1
ATOM 2927 N N . ILE B 1 112 ? 8.875 -28.922 -16.875 1 98.69 112 ILE B N 1
ATOM 2928 C CA . ILE B 1 112 ? 7.824 -28.391 -16.016 1 98.69 112 ILE B CA 1
ATOM 2929 C C . ILE B 1 112 ? 8.289 -27.094 -15.367 1 98.69 112 ILE B C 1
ATOM 2931 O O . ILE B 1 112 ? 9.43 -27 -14.898 1 98.69 112 ILE B O 1
ATOM 2935 N N . VAL B 1 113 ? 7.457 -26.125 -15.422 1 98.75 113 VAL B N 1
ATOM 2936 C CA . VAL B 1 113 ? 7.648 -24.859 -14.695 1 98.75 113 VAL B CA 1
ATOM 2937 C C . VAL B 1 113 ? 6.543 -24.688 -13.664 1 98.75 113 VAL B C 1
ATOM 2939 O O . VAL B 1 113 ? 5.363 -24.891 -13.961 1 98.75 113 VAL B O 1
ATOM 2942 N N . ARG B 1 114 ? 6.91 -24.453 -12.477 1 98.19 114 ARG B N 1
ATOM 2943 C CA . ARG B 1 114 ? 5.961 -24.078 -11.43 1 98.19 114 ARG B CA 1
ATOM 2944 C C . ARG B 1 114 ? 6.012 -22.578 -11.164 1 98.19 114 ARG B C 1
ATOM 2946 O O . ARG B 1 114 ? 7.094 -22 -11.023 1 98.19 114 ARG B O 1
ATOM 2953 N N . ALA B 1 115 ? 4.875 -21.938 -11.141 1 98 115 ALA B N 1
ATOM 2954 C CA . ALA B 1 115 ? 4.777 -20.5 -10.922 1 98 115 ALA B CA 1
ATOM 2955 C C . ALA B 1 115 ? 3.689 -20.172 -9.906 1 98 115 ALA B C 1
ATOM 2957 O O . ALA B 1 115 ? 2.727 -20.922 -9.75 1 98 115 ALA B O 1
ATOM 2958 N N . MET B 1 116 ? 3.912 -19.109 -9.172 1 97.06 116 MET B N 1
ATOM 2959 C CA . MET B 1 116 ? 2.947 -18.641 -8.188 1 97.06 116 MET B CA 1
ATOM 2960 C C . MET B 1 116 ? 2.645 -17.156 -8.398 1 97.06 116 MET B C 1
ATOM 2962 O O . MET B 1 116 ? 3.377 -16.297 -7.91 1 97.06 116 MET B O 1
ATOM 2966 N N . PRO B 1 117 ? 1.578 -16.891 -9.094 1 97.06 117 PRO B N 1
ATOM 2967 C CA . PRO B 1 117 ? 1.175 -15.5 -9.281 1 97.06 117 PRO B CA 1
ATOM 2968 C C . PRO B 1 117 ? 0.315 -14.969 -8.141 1 97.06 117 PRO B C 1
ATOM 2970 O O . PRO B 1 117 ? 0.063 -15.688 -7.168 1 97.06 117 PRO B O 1
ATOM 2973 N N . ASN B 1 118 ? -0.004 -13.672 -8.227 1 96.88 118 ASN B N 1
ATOM 2974 C CA . ASN B 1 118 ? -0.937 -13.07 -7.281 1 96.88 118 ASN B CA 1
ATOM 2975 C C . ASN B 1 118 ? -1.981 -12.211 -7.984 1 96.88 118 ASN B C 1
ATOM 2977 O O . ASN B 1 118 ? -1.862 -11.938 -9.18 1 96.88 118 ASN B O 1
ATOM 2981 N N . LEU B 1 119 ? -3.006 -11.836 -7.324 1 96.12 119 LEU B N 1
ATOM 2982 C CA . LEU B 1 119 ? -4.242 -11.266 -7.852 1 96.12 119 LEU B CA 1
ATOM 2983 C C . LEU B 1 119 ? -3.957 -10 -8.648 1 96.12 119 LEU B C 1
ATOM 2985 O O . LEU B 1 119 ? -4.562 -9.773 -9.703 1 96.12 119 LEU B O 1
ATOM 2989 N N . PRO B 1 120 ? -3.02 -9.164 -8.281 1 97.81 120 PRO B N 1
ATOM 2990 C CA . PRO B 1 120 ? -2.793 -7.918 -9.023 1 97.81 120 PRO B CA 1
ATOM 2991 C C . PRO B 1 120 ? -2.318 -8.156 -10.453 1 97.81 120 PRO B C 1
ATOM 2993 O O . PRO B 1 120 ? -2.252 -7.223 -11.25 1 97.81 120 PRO B O 1
ATOM 2996 N N . ALA B 1 121 ? -2.012 -9.406 -10.797 1 97.5 121 ALA B N 1
ATOM 2997 C CA . ALA B 1 121 ? -1.729 -9.766 -12.188 1 97.5 121 ALA B CA 1
ATOM 2998 C C . ALA B 1 121 ? -2.859 -9.312 -13.109 1 97.5 121 ALA B C 1
ATOM 3000 O O . ALA B 1 121 ? -2.625 -8.992 -14.273 1 97.5 121 ALA B O 1
ATOM 3001 N N . GLN B 1 122 ? -4.031 -9.164 -12.594 1 95.94 122 GLN B N 1
ATOM 3002 C CA . GLN B 1 122 ? -5.227 -8.812 -13.359 1 95.94 122 GLN B CA 1
ATOM 3003 C C . GLN B 1 122 ? -5.094 -7.422 -13.969 1 95.94 122 GLN B C 1
ATOM 3005 O O . GLN B 1 122 ? -5.773 -7.105 -14.945 1 95.94 122 GLN B O 1
ATOM 3010 N N . ILE B 1 123 ? -4.207 -6.602 -13.359 1 96.25 123 ILE B N 1
ATOM 3011 C CA . ILE B 1 123 ? -4.074 -5.234 -13.859 1 96.25 123 ILE B CA 1
ATOM 3012 C C . ILE B 1 123 ? -2.627 -4.977 -14.273 1 96.25 123 ILE B C 1
ATOM 3014 O O . ILE B 1 123 ? -2.18 -3.826 -14.297 1 96.25 123 ILE B O 1
ATOM 3018 N N . GLY B 1 124 ? -1.928 -6.059 -14.438 1 96.56 124 GLY B N 1
ATOM 3019 C CA . GLY B 1 124 ? -0.564 -5.941 -14.93 1 96.56 124 GLY B CA 1
ATOM 3020 C C . GLY B 1 124 ? 0.428 -5.547 -13.852 1 96.56 124 GLY B C 1
ATOM 3021 O O . GLY B 1 124 ? 1.54 -5.109 -14.156 1 96.56 124 GLY B O 1
ATOM 3022 N N . LYS B 1 125 ? 0.049 -5.641 -12.547 1 97.62 125 LYS B N 1
ATOM 3023 C CA . LYS B 1 125 ? 0.915 -5.293 -11.43 1 97.62 125 LYS B CA 1
ATOM 3024 C C . LYS B 1 125 ? 1.156 -6.5 -10.523 1 97.62 125 LYS B C 1
ATOM 3026 O O . LYS B 1 125 ? 1.266 -6.359 -9.305 1 97.62 125 LYS B O 1
ATOM 3031 N N . GLY B 1 126 ? 1.171 -7.641 -11.109 1 97.81 126 GLY B N 1
ATOM 3032 C CA . GLY B 1 126 ? 1.345 -8.875 -10.359 1 97.81 126 GLY B CA 1
ATOM 3033 C C . GLY B 1 126 ? 2.797 -9.195 -10.062 1 97.81 126 GLY B C 1
ATOM 3034 O O . GLY B 1 126 ? 3.701 -8.586 -10.641 1 97.81 126 GLY B O 1
ATOM 3035 N N . VAL B 1 127 ? 2.977 -10.047 -9.102 1 98.06 127 VAL B N 1
ATOM 3036 C CA . VAL B 1 127 ? 4.246 -10.703 -8.805 1 98.06 127 VAL B CA 1
ATOM 3037 C C . VAL B 1 127 ? 4.109 -12.211 -9.008 1 98.06 127 VAL B C 1
ATOM 3039 O O . VAL B 1 127 ? 3.189 -12.836 -8.469 1 98.06 127 VAL B O 1
ATOM 3042 N N . THR B 1 128 ? 5 -12.75 -9.836 1 98.19 128 THR B N 1
ATOM 3043 C CA . THR B 1 128 ? 4.969 -14.188 -10.078 1 98.19 128 THR B CA 1
ATOM 3044 C C . THR B 1 128 ? 6.328 -14.812 -9.781 1 98.19 128 THR B C 1
ATOM 3046 O O . THR B 1 128 ? 7.312 -14.531 -10.477 1 98.19 128 THR B O 1
ATOM 3049 N N . SER B 1 129 ? 6.398 -15.609 -8.727 1 98.38 129 SER B N 1
ATOM 3050 C CA . SER B 1 129 ? 7.586 -16.438 -8.516 1 98.38 129 SER B CA 1
ATOM 3051 C C . SER B 1 129 ? 7.508 -17.719 -9.336 1 98.38 129 SER B C 1
ATOM 3053 O O . SER B 1 129 ? 6.438 -18.328 -9.469 1 98.38 129 SER B O 1
ATOM 3055 N N . TYR B 1 130 ? 8.672 -18.141 -9.914 1 98.56 130 TYR B N 1
ATOM 3056 C CA . TYR B 1 130 ? 8.625 -19.391 -10.68 1 98.56 130 TYR B CA 1
ATOM 3057 C C . TYR B 1 130 ? 9.953 -20.125 -10.609 1 98.56 130 TYR B C 1
ATOM 3059 O O . TYR B 1 130 ? 10.984 -19.531 -10.273 1 98.56 130 TYR B O 1
ATOM 3067 N N . THR B 1 131 ? 9.93 -21.359 -10.797 1 98.5 131 THR B N 1
ATOM 3068 C CA . THR B 1 131 ? 11.086 -22.234 -10.938 1 98.5 131 THR B CA 1
ATOM 3069 C C . THR B 1 131 ? 10.805 -23.344 -11.945 1 98.5 131 THR B C 1
ATOM 3071 O O . THR B 1 131 ? 9.672 -23.5 -12.406 1 98.5 131 THR B O 1
ATOM 3074 N N . ALA B 1 132 ? 11.844 -24.016 -12.398 1 98.69 132 ALA B N 1
ATOM 3075 C CA . ALA B 1 132 ? 11.664 -24.969 -13.492 1 98.69 132 ALA B CA 1
ATOM 3076 C C . ALA B 1 132 ? 12.461 -26.25 -13.25 1 98.69 132 ALA B C 1
ATOM 3078 O O . ALA B 1 132 ? 13.414 -26.25 -12.461 1 98.69 132 ALA B O 1
ATOM 3079 N N . SER B 1 133 ? 11.953 -27.344 -13.883 1 98.5 133 SER B N 1
ATOM 3080 C CA . SER B 1 133 ? 12.75 -28.562 -13.922 1 98.5 133 SER B CA 1
ATOM 3081 C C . SER B 1 133 ? 14.055 -28.344 -14.68 1 98.5 133 SER B C 1
ATOM 3083 O O . SER B 1 133 ? 14.164 -27.406 -15.477 1 98.5 133 SER B O 1
ATOM 3085 N N . LYS B 1 134 ? 15.047 -29.172 -14.398 1 97.38 134 LYS B N 1
ATOM 3086 C CA . LYS B 1 134 ? 16.375 -29.031 -14.961 1 97.38 134 LYS B CA 1
ATOM 3087 C C . LYS B 1 134 ? 16.359 -29.188 -16.484 1 97.38 134 LYS B C 1
ATOM 3089 O O . LYS B 1 134 ? 17.266 -28.734 -17.172 1 97.38 134 LYS B O 1
ATOM 3094 N N . GLU B 1 135 ? 15.297 -29.781 -17.016 1 97.94 135 GLU B N 1
ATOM 3095 C CA . GLU B 1 135 ? 15.203 -30.109 -18.438 1 97.94 135 GLU B CA 1
ATOM 3096 C C . GLU B 1 135 ? 14.773 -28.891 -19.25 1 97.94 135 GLU B C 1
ATOM 3098 O O . GLU B 1 135 ? 14.867 -28.891 -20.469 1 97.94 135 GLU B O 1
ATOM 3103 N N . VAL B 1 136 ? 14.266 -27.875 -18.609 1 98.38 136 VAL B N 1
ATOM 3104 C CA . VAL B 1 136 ? 13.898 -26.641 -19.312 1 98.38 136 VAL B CA 1
ATOM 3105 C C . VAL B 1 136 ? 15.156 -25.844 -19.641 1 98.38 136 VAL B C 1
ATOM 3107 O O . VAL B 1 136 ? 15.93 -25.5 -18.75 1 98.38 136 VAL B O 1
ATOM 3110 N N . SER B 1 137 ? 15.32 -25.484 -20.891 1 97.94 137 SER B N 1
ATOM 3111 C CA . SER B 1 137 ? 16.516 -24.781 -21.312 1 97.94 137 SER B CA 1
ATOM 3112 C C . SER B 1 137 ? 16.453 -23.297 -20.938 1 97.94 137 SER B C 1
ATOM 3114 O O . SER B 1 137 ? 15.383 -22.781 -20.609 1 97.94 137 SER B O 1
ATOM 3116 N N . ARG B 1 138 ? 17.641 -22.688 -20.984 1 96.12 138 ARG B N 1
ATOM 3117 C CA . ARG B 1 138 ? 17.719 -21.266 -20.656 1 96.12 138 ARG B CA 1
ATOM 3118 C C . ARG B 1 138 ? 16.859 -20.438 -21.594 1 96.12 138 ARG B C 1
ATOM 3120 O O . ARG B 1 138 ? 16.188 -19.484 -21.172 1 96.12 138 ARG B O 1
ATOM 3127 N N . ILE B 1 139 ? 16.891 -20.781 -22.859 1 96.88 139 ILE B N 1
ATOM 3128 C CA . ILE B 1 139 ? 16.141 -20.047 -23.859 1 96.88 139 ILE B CA 1
ATOM 3129 C C . ILE B 1 139 ? 14.641 -20.219 -23.609 1 96.88 139 ILE B C 1
ATOM 3131 O O . ILE B 1 139 ? 13.867 -19.266 -23.734 1 96.88 139 ILE B O 1
ATOM 3135 N N . GLU B 1 140 ? 14.266 -21.484 -23.328 1 97.12 140 GLU B N 1
ATOM 3136 C CA . GLU B 1 140 ? 12.867 -21.734 -23 1 97.12 140 GLU B CA 1
ATOM 3137 C C . GLU B 1 140 ? 12.438 -20.969 -21.766 1 97.12 140 GLU B C 1
ATOM 3139 O O . GLU B 1 140 ? 11.336 -20.406 -21.719 1 97.12 140 GLU B O 1
ATOM 3144 N N . LEU B 1 141 ? 13.359 -20.922 -20.844 1 97.69 141 LEU B N 1
ATOM 3145 C CA . LEU B 1 141 ? 13.07 -20.219 -19.594 1 97.69 141 LEU B CA 1
ATOM 3146 C C . LEU B 1 141 ? 12.891 -18.734 -19.844 1 97.69 141 LEU B C 1
ATOM 3148 O O . LEU B 1 141 ? 12.039 -18.094 -19.219 1 97.69 141 LEU B O 1
ATOM 3152 N N . LEU B 1 142 ? 13.641 -18.125 -20.703 1 96.56 142 LEU B N 1
ATOM 3153 C CA . LEU B 1 142 ? 13.523 -16.719 -21.062 1 96.56 142 LEU B CA 1
ATOM 3154 C C . LEU B 1 142 ? 12.18 -16.438 -21.719 1 96.56 142 LEU B C 1
ATOM 3156 O O . LEU B 1 142 ? 11.547 -15.406 -21.453 1 96.56 142 LEU B O 1
ATOM 3160 N N . THR B 1 143 ? 11.805 -17.344 -22.562 1 95 143 THR B N 1
ATOM 3161 C CA . THR B 1 143 ? 10.508 -17.219 -23.219 1 95 143 THR B CA 1
ATOM 3162 C C . THR B 1 143 ? 9.375 -17.234 -22.203 1 95 143 THR B C 1
ATOM 3164 O O . THR B 1 143 ? 8.453 -16.422 -22.266 1 95 143 THR B O 1
ATOM 3167 N N . ILE B 1 144 ? 9.484 -18.141 -21.219 1 96.69 144 ILE B N 1
ATOM 3168 C CA . ILE B 1 144 ? 8.469 -18.281 -20.172 1 96.69 144 ILE B CA 1
ATOM 3169 C C . ILE B 1 144 ? 8.461 -17.016 -19.297 1 96.69 144 ILE B C 1
ATOM 3171 O O . ILE B 1 144 ? 7.398 -16.5 -18.969 1 96.69 144 ILE B O 1
ATOM 3175 N N . GLU B 1 145 ? 9.625 -16.547 -18.953 1 97.31 145 GLU B N 1
ATOM 3176 C CA . GLU B 1 145 ? 9.734 -15.312 -18.188 1 97.31 145 GLU B CA 1
ATOM 3177 C C . GLU B 1 145 ? 9.039 -14.148 -18.891 1 97.31 145 GLU B C 1
ATOM 3179 O O . GLU B 1 145 ? 8.312 -13.383 -18.25 1 97.31 145 GLU B O 1
ATOM 3184 N N . ASN B 1 146 ? 9.234 -14.016 -20.156 1 96.12 146 ASN B N 1
ATOM 3185 C CA . ASN B 1 146 ? 8.609 -12.953 -20.938 1 96.12 146 ASN B CA 1
ATOM 3186 C C . ASN B 1 146 ? 7.086 -13.07 -20.906 1 96.12 146 ASN B C 1
ATOM 3188 O O . ASN B 1 146 ? 6.383 -12.055 -20.844 1 96.12 146 ASN B O 1
ATOM 3192 N N . LEU B 1 147 ? 6.629 -14.266 -20.953 1 95 147 LEU B N 1
ATOM 3193 C CA . LEU B 1 147 ? 5.188 -14.484 -20.906 1 95 147 LEU B CA 1
ATOM 3194 C C . LEU B 1 147 ? 4.625 -14.148 -19.531 1 95 147 LEU B C 1
ATOM 3196 O O . LEU B 1 147 ? 3.586 -13.492 -19.422 1 95 147 LEU B O 1
ATOM 3200 N N . LEU B 1 148 ? 5.363 -14.578 -18.469 1 97.19 148 LEU B N 1
ATOM 3201 C CA . LEU B 1 148 ? 4.926 -14.297 -17.109 1 97.19 148 LEU B CA 1
ATOM 3202 C C . LEU B 1 148 ? 4.945 -12.797 -16.844 1 97.19 148 LEU B C 1
ATOM 3204 O O . LEU B 1 148 ? 4.055 -12.273 -16.156 1 97.19 148 LEU B O 1
ATOM 3208 N N . ASP B 1 149 ? 5.871 -12.109 -17.469 1 96.81 149 ASP B N 1
ATOM 3209 C CA . ASP B 1 149 ? 6.07 -10.68 -17.234 1 96.81 149 ASP B CA 1
ATOM 3210 C C . ASP B 1 149 ? 4.953 -9.859 -17.875 1 96.81 149 ASP B C 1
ATOM 3212 O O . ASP B 1 149 ? 4.816 -8.664 -17.594 1 96.81 149 ASP B O 1
ATOM 3216 N N . THR B 1 150 ? 4.125 -10.5 -18.703 1 96.06 150 THR B N 1
ATOM 3217 C CA . THR B 1 150 ? 3.004 -9.781 -19.297 1 96.06 150 THR B CA 1
ATOM 3218 C C . THR B 1 150 ? 2.006 -9.359 -18.219 1 96.06 150 THR B C 1
ATOM 3220 O O . THR B 1 150 ? 1.176 -8.477 -18.438 1 96.06 150 THR B O 1
ATOM 3223 N N . THR B 1 151 ? 2.066 -9.93 -17.016 1 97.25 151 THR B N 1
ATOM 3224 C CA . THR B 1 151 ? 1.096 -9.648 -15.961 1 97.25 151 THR B CA 1
ATOM 3225 C C . THR B 1 151 ? 1.768 -8.969 -14.773 1 97.25 151 THR B C 1
ATOM 3227 O O . THR B 1 151 ? 1.165 -8.836 -13.703 1 97.25 151 THR B O 1
ATOM 3230 N N . GLY B 1 152 ? 2.949 -8.586 -14.914 1 97.12 152 GLY B N 1
ATOM 3231 C CA . GLY B 1 152 ? 3.711 -7.984 -13.836 1 97.12 152 GLY B CA 1
ATOM 3232 C C . GLY B 1 152 ? 5.16 -8.422 -13.805 1 97.12 152 GLY B C 1
ATOM 3233 O O . GLY B 1 152 ? 5.762 -8.664 -14.859 1 97.12 152 GLY B O 1
ATOM 3234 N N . LYS B 1 153 ? 5.684 -8.484 -12.562 1 97.25 153 LYS B N 1
ATOM 3235 C CA . LYS B 1 153 ? 7.086 -8.844 -12.398 1 97.25 153 LYS B CA 1
ATOM 3236 C C . LYS B 1 153 ? 7.234 -10.32 -12.031 1 97.25 153 LYS B C 1
ATOM 3238 O O . LYS B 1 153 ? 6.473 -10.836 -11.211 1 97.25 153 LYS B O 1
ATOM 3243 N N . SER B 1 154 ? 8.164 -10.984 -12.711 1 97.81 154 SER B N 1
ATOM 3244 C CA . SER B 1 154 ? 8.445 -12.367 -12.336 1 97.81 154 SER B CA 1
ATOM 3245 C C . SER B 1 154 ? 9.82 -12.492 -11.68 1 97.81 154 SER B C 1
ATOM 3247 O O . SER B 1 154 ? 10.695 -11.648 -11.898 1 97.81 154 SER B O 1
ATOM 3249 N N . ILE B 1 155 ? 9.93 -13.453 -10.805 1 97.44 155 ILE B N 1
ATOM 3250 C CA . ILE B 1 155 ? 11.203 -13.719 -10.148 1 97.44 155 ILE B CA 1
ATOM 3251 C C . ILE B 1 155 ? 11.516 -15.211 -10.203 1 97.44 155 ILE B C 1
ATOM 3253 O O . ILE B 1 155 ? 10.695 -16.031 -9.789 1 97.44 155 ILE B O 1
ATOM 3257 N N . LEU B 1 156 ? 12.688 -15.531 -10.758 1 98.06 156 LEU B N 1
ATOM 3258 C CA . LEU B 1 156 ? 13.164 -16.906 -10.758 1 98.06 156 LEU B CA 1
ATOM 3259 C C . LEU B 1 156 ? 13.742 -17.281 -9.398 1 98.06 156 LEU B C 1
ATOM 3261 O O . LEU B 1 156 ? 14.656 -16.625 -8.906 1 98.06 156 LEU B O 1
ATOM 3265 N N . VAL B 1 157 ? 13.172 -18.297 -8.797 1 97.88 157 VAL B N 1
ATOM 3266 C CA . VAL B 1 157 ? 13.664 -18.75 -7.504 1 97.88 157 VAL B CA 1
ATOM 3267 C C . VAL B 1 157 ? 14.375 -20.094 -7.66 1 97.88 157 VAL B C 1
ATOM 3269 O O . VAL B 1 157 ? 14.188 -20.781 -8.664 1 97.88 157 VAL B O 1
ATOM 3272 N N . SER B 1 158 ? 15.164 -20.469 -6.637 1 96.69 158 SER B N 1
ATOM 3273 C CA . SER B 1 158 ? 16.141 -21.531 -6.801 1 96.69 158 SER B CA 1
ATOM 3274 C C . SER B 1 158 ? 15.484 -22.906 -6.641 1 96.69 158 SER B C 1
ATOM 3276 O O . SER B 1 158 ? 16.031 -23.922 -7.078 1 96.69 158 SER B O 1
ATOM 3278 N N . SER B 1 159 ? 14.352 -22.984 -5.941 1 96.56 159 SER B N 1
ATOM 3279 C CA . SER B 1 159 ? 13.711 -24.281 -5.699 1 96.56 159 SER B CA 1
ATOM 3280 C C . SER B 1 159 ? 12.211 -24.109 -5.461 1 96.56 159 SER B C 1
ATOM 3282 O O . SER B 1 159 ? 11.719 -23 -5.289 1 96.56 159 SER B O 1
ATOM 3284 N N . GLU B 1 160 ? 11.539 -25.234 -5.426 1 96.31 160 GLU B N 1
ATOM 3285 C CA . GLU B 1 160 ? 10.094 -25.234 -5.211 1 96.31 160 GLU B CA 1
ATOM 3286 C C . GLU B 1 160 ? 9.75 -24.766 -3.801 1 96.31 160 GLU B C 1
ATOM 3288 O O . GLU B 1 160 ? 8.633 -24.312 -3.549 1 96.31 160 GLU B O 1
ATOM 3293 N N . LYS B 1 161 ? 10.68 -24.938 -2.879 1 95.06 161 LYS B N 1
ATOM 3294 C CA . LYS B 1 161 ? 10.453 -24.422 -1.531 1 95.06 161 LYS B CA 1
ATOM 3295 C C . LYS B 1 161 ? 10.133 -22.922 -1.558 1 95.06 161 LYS B C 1
ATOM 3297 O O . LYS B 1 161 ? 9.289 -22.453 -0.794 1 95.06 161 LYS B O 1
ATOM 3302 N N . PHE B 1 162 ? 10.805 -22.219 -2.438 1 97.25 162 PHE B N 1
ATOM 3303 C CA . PHE B 1 162 ? 10.609 -20.781 -2.521 1 97.25 162 PHE B CA 1
ATOM 3304 C C . PHE B 1 162 ? 9.305 -20.438 -3.234 1 97.25 162 PHE B C 1
ATOM 3306 O O . PHE B 1 162 ? 8.781 -19.328 -3.102 1 97.25 162 PHE B O 1
ATOM 3313 N N . ILE B 1 163 ? 8.781 -21.391 -4.043 1 96.81 163 ILE B N 1
ATOM 3314 C CA . ILE B 1 163 ? 7.445 -21.203 -4.594 1 96.81 163 ILE B CA 1
ATOM 3315 C C . ILE B 1 163 ? 6.414 -21.25 -3.467 1 96.81 163 ILE B C 1
ATOM 3317 O O . ILE B 1 163 ? 5.562 -20.359 -3.367 1 96.81 163 ILE B O 1
ATOM 3321 N N . ASP B 1 164 ? 6.57 -22.219 -2.604 1 95.38 164 ASP B N 1
ATOM 3322 C CA . ASP B 1 164 ? 5.664 -22.328 -1.464 1 95.38 164 ASP B CA 1
ATOM 3323 C C . ASP B 1 164 ? 5.82 -21.141 -0.519 1 95.38 164 ASP B C 1
ATOM 3325 O O . ASP B 1 164 ? 4.828 -20.594 -0.02 1 95.38 164 ASP B O 1
ATOM 3329 N N . ALA B 1 165 ? 7.07 -20.75 -0.275 1 96.81 165 ALA B N 1
ATOM 3330 C CA . ALA B 1 165 ? 7.336 -19.594 0.578 1 96.81 165 ALA B CA 1
ATOM 3331 C C . ALA B 1 165 ? 6.723 -18.328 -0.009 1 96.81 165 ALA B C 1
ATOM 3333 O O . ALA B 1 165 ? 6.148 -17.516 0.718 1 96.81 165 ALA B O 1
ATOM 3334 N N . SER B 1 166 ? 6.809 -18.156 -1.338 1 97.5 166 SER B N 1
ATOM 3335 C CA . SER B 1 166 ? 6.262 -16.984 -2.006 1 97.5 166 SER B CA 1
ATOM 3336 C C . SER B 1 166 ? 4.742 -16.922 -1.879 1 97.5 166 SER B C 1
ATOM 3338 O O . SER B 1 166 ? 4.148 -15.844 -1.872 1 97.5 166 SER B O 1
ATOM 3340 N N . THR B 1 167 ? 4.141 -18.078 -1.799 1 94.5 167 THR B N 1
ATOM 3341 C CA . THR B 1 167 ? 2.701 -18.125 -1.567 1 94.5 167 THR B CA 1
ATOM 3342 C C . THR B 1 167 ? 2.334 -17.359 -0.295 1 94.5 167 THR B C 1
ATOM 3344 O O . THR B 1 167 ? 1.334 -16.641 -0.261 1 94.5 167 THR B O 1
ATOM 3347 N N . GLY B 1 168 ? 3.16 -17.438 0.695 1 96.38 168 GLY B N 1
ATOM 3348 C CA . GLY B 1 168 ? 2.928 -16.781 1.969 1 96.38 168 GLY B CA 1
ATOM 3349 C C . GLY B 1 168 ? 3.258 -15.297 1.942 1 96.38 168 GLY B C 1
ATOM 3350 O O . GLY B 1 168 ? 2.848 -14.547 2.83 1 96.38 168 GLY B O 1
ATOM 3351 N N . ILE B 1 169 ? 3.998 -14.82 0.981 1 97.94 169 ILE B N 1
ATOM 3352 C CA . ILE B 1 169 ? 4.457 -13.438 0.945 1 97.94 169 ILE B CA 1
ATOM 3353 C C . ILE B 1 169 ? 3.709 -12.68 -0.147 1 97.94 169 ILE B C 1
ATOM 3355 O O . ILE B 1 169 ? 2.875 -11.82 0.147 1 97.94 169 ILE B O 1
ATOM 3359 N N . SER B 1 170 ? 3.854 -13.141 -1.374 1 98.06 170 SER B N 1
ATOM 3360 C CA . SER B 1 170 ? 3.277 -12.398 -2.49 1 98.06 170 SER B CA 1
ATOM 3361 C C . SER B 1 170 ? 1.976 -13.031 -2.965 1 98.06 170 SER B C 1
ATOM 3363 O O . SER B 1 170 ? 1.085 -12.336 -3.459 1 98.06 170 SER B O 1
ATOM 3365 N N . GLY B 1 171 ? 1.866 -14.328 -2.877 1 96.38 171 GLY B N 1
ATOM 3366 C CA . GLY B 1 171 ? 0.653 -14.992 -3.314 1 96.38 171 GLY B CA 1
ATOM 3367 C C . GLY B 1 171 ? -0.577 -14.578 -2.533 1 96.38 171 GLY B C 1
ATOM 3368 O O . GLY B 1 171 ? -1.568 -14.133 -3.117 1 96.38 171 GLY B O 1
ATOM 3369 N N . SER B 1 172 ? -0.473 -14.672 -1.215 1 96.81 172 SER B N 1
ATOM 3370 C CA . SER B 1 172 ? -1.562 -14.305 -0.316 1 96.81 172 SER B CA 1
ATOM 3371 C C . SER B 1 172 ? -1.444 -12.852 0.131 1 96.81 172 SER B C 1
ATOM 3373 O O . SER B 1 172 ? -2.383 -12.297 0.703 1 96.81 172 SER B O 1
ATOM 3375 N N . GLY B 1 173 ? -0.341 -12.242 -0.157 1 97.88 173 GLY B N 1
ATOM 3376 C CA . GLY B 1 173 ? 0.056 -10.93 0.323 1 97.88 173 GLY B CA 1
ATOM 3377 C C . GLY B 1 173 ? -0.989 -9.859 0.066 1 97.88 173 GLY B C 1
ATOM 3378 O O . GLY B 1 173 ? -1.301 -9.062 0.954 1 97.88 173 GLY B O 1
ATOM 3379 N N . PRO B 1 174 ? -1.549 -9.805 -1.147 1 98.5 174 PRO B N 1
ATOM 3380 C CA . PRO B 1 174 ? -2.582 -8.805 -1.416 1 98.5 174 PRO B CA 1
ATOM 3381 C C . PRO B 1 174 ? -3.715 -8.836 -0.392 1 98.5 174 PRO B C 1
ATOM 3383 O O . PRO B 1 174 ? -4.219 -7.781 0.005 1 98.5 174 PRO B O 1
ATOM 3386 N N . ALA B 1 175 ? -4.094 -9.992 0.051 1 98.38 175 ALA B N 1
ATOM 3387 C CA . ALA B 1 175 ? -5.16 -10.117 1.042 1 98.38 175 ALA B CA 1
ATOM 3388 C C . ALA B 1 175 ? -4.766 -9.445 2.355 1 98.38 175 ALA B C 1
ATOM 3390 O O . ALA B 1 175 ? -5.613 -8.867 3.041 1 98.38 175 ALA B O 1
ATOM 3391 N N . TYR B 1 176 ? -3.449 -9.547 2.74 1 98.5 176 TYR B N 1
ATOM 3392 C CA . TYR B 1 176 ? -2.971 -8.898 3.955 1 98.5 176 TYR B CA 1
ATOM 3393 C C . TYR B 1 176 ? -3.113 -7.387 3.855 1 98.5 176 TYR B C 1
ATOM 3395 O O . TYR B 1 176 ? -3.508 -6.727 4.82 1 98.5 176 TYR B O 1
ATOM 3403 N N . VAL B 1 177 ? -2.766 -6.91 2.715 1 98.69 177 VAL B N 1
ATOM 3404 C CA . VAL B 1 177 ? -2.863 -5.473 2.473 1 98.69 177 VAL B CA 1
ATOM 3405 C C . VAL B 1 177 ? -4.316 -5.023 2.604 1 98.69 177 VAL B C 1
ATOM 3407 O O . VAL B 1 177 ? -4.609 -4.039 3.283 1 98.69 177 VAL B O 1
ATOM 3410 N N . PHE B 1 178 ? -5.262 -5.746 1.967 1 98.75 178 PHE B N 1
ATOM 3411 C CA . PHE B 1 178 ? -6.676 -5.41 2.051 1 98.75 178 PHE B CA 1
ATOM 3412 C C . PHE B 1 178 ? -7.172 -5.504 3.488 1 98.75 178 PHE B C 1
ATOM 3414 O O . PHE B 1 178 ? -7.984 -4.684 3.926 1 98.75 178 PHE B O 1
ATOM 3421 N N . TYR B 1 179 ? -6.664 -6.52 4.18 1 98.75 179 TYR B N 1
ATOM 3422 C CA . TYR B 1 179 ? -7.016 -6.691 5.586 1 98.75 179 TYR B CA 1
ATOM 3423 C C . TYR B 1 179 ? -6.609 -5.469 6.398 1 98.75 179 TYR B C 1
ATOM 3425 O O . TYR B 1 179 ? -7.383 -4.984 7.23 1 98.75 179 TYR B O 1
ATOM 3433 N N . PHE B 1 180 ? -5.457 -4.984 6.172 1 98.56 180 PHE B N 1
ATOM 3434 C CA . PHE B 1 180 ? -4.945 -3.801 6.855 1 98.56 180 PHE B CA 1
ATOM 3435 C C . PHE B 1 180 ? -5.754 -2.564 6.477 1 98.56 180 PHE B C 1
ATOM 3437 O O . PHE B 1 180 ? -6.133 -1.774 7.34 1 98.56 180 PHE B O 1
ATOM 3444 N N . MET B 1 181 ? -6.02 -2.371 5.195 1 98.62 181 MET B N 1
ATOM 3445 C CA . MET B 1 181 ? -6.82 -1.246 4.723 1 98.62 181 MET B CA 1
ATOM 3446 C C . MET B 1 181 ? -8.203 -1.255 5.363 1 98.62 181 MET B C 1
ATOM 3448 O O . MET B 1 181 ? -8.703 -0.214 5.797 1 98.62 181 MET B O 1
ATOM 3452 N N . GLN B 1 182 ? -8.805 -2.449 5.387 1 98.62 182 GLN B N 1
ATOM 3453 C CA . GLN B 1 182 ? -10.117 -2.588 6.012 1 98.62 182 GLN B CA 1
ATOM 3454 C C . GLN B 1 182 ? -10.086 -2.154 7.473 1 98.62 182 GLN B C 1
ATOM 3456 O O . GLN B 1 182 ? -10.984 -1.452 7.941 1 98.62 182 GLN B O 1
ATOM 3461 N N . SER B 1 183 ? -9.07 -2.596 8.195 1 98.56 183 SER B N 1
ATOM 3462 C CA . SER B 1 183 ? -8.906 -2.242 9.602 1 98.56 183 SER B CA 1
ATOM 3463 C C . SER B 1 183 ? -8.805 -0.732 9.781 1 98.56 183 SER B C 1
ATOM 3465 O O . SER B 1 183 ? -9.445 -0.164 10.672 1 98.56 183 SER B O 1
ATOM 3467 N N . MET B 1 184 ? -8.047 -0.079 8.945 1 98.5 184 MET B N 1
ATOM 3468 C CA . MET B 1 184 ? -7.844 1.365 9.023 1 98.5 184 MET B CA 1
ATOM 3469 C C . MET B 1 184 ? -9.117 2.115 8.656 1 98.5 184 MET B C 1
ATOM 3471 O O . MET B 1 184 ? -9.438 3.145 9.258 1 98.5 184 MET B O 1
ATOM 3475 N N . MET B 1 185 ? -9.82 1.646 7.645 1 98.38 185 MET B N 1
ATOM 3476 C CA . MET B 1 185 ? -11.078 2.281 7.254 1 98.38 185 MET B CA 1
ATOM 3477 C C . MET B 1 185 ? -12.109 2.186 8.375 1 98.38 185 MET B C 1
ATOM 3479 O O . MET B 1 185 ? -12.836 3.143 8.633 1 98.38 185 MET B O 1
ATOM 3483 N N . GLU B 1 186 ? -12.18 1.04 9.023 1 98.38 186 GLU B N 1
ATOM 3484 C CA . GLU B 1 186 ? -13.078 0.886 10.164 1 98.38 186 GLU B CA 1
ATOM 3485 C C . GLU B 1 186 ? -12.688 1.829 11.305 1 98.38 186 GLU B C 1
ATOM 3487 O O . GLU B 1 186 ? -13.562 2.387 11.977 1 98.38 186 GLU B O 1
ATOM 3492 N N . ALA B 1 187 ? -11.367 1.961 11.562 1 98.31 187 ALA B N 1
ATOM 3493 C CA . ALA B 1 187 ? -10.906 2.92 12.562 1 98.31 187 ALA B CA 1
ATOM 3494 C C . ALA B 1 187 ? -11.352 4.336 12.219 1 98.31 187 ALA B C 1
ATOM 3496 O O . ALA B 1 187 ? -11.844 5.07 13.078 1 98.31 187 ALA B O 1
ATOM 3497 N N . ALA B 1 188 ? -11.188 4.723 10.938 1 98.38 188 ALA B N 1
ATOM 3498 C CA . ALA B 1 188 ? -11.594 6.047 10.477 1 98.38 188 ALA B CA 1
ATOM 3499 C C . ALA B 1 188 ? -13.094 6.254 10.68 1 98.38 188 ALA B C 1
ATOM 3501 O O . ALA B 1 188 ? -13.523 7.309 11.148 1 98.38 188 ALA B O 1
ATOM 3502 N N . LEU B 1 189 ? -13.891 5.246 10.312 1 98.06 189 LEU B N 1
ATOM 3503 C CA . LEU B 1 189 ? -15.328 5.309 10.508 1 98.06 189 LEU B CA 1
ATOM 3504 C C . LEU B 1 189 ? -15.672 5.52 11.984 1 98.06 189 LEU B C 1
ATOM 3506 O O . LEU B 1 189 ? -16.547 6.328 12.312 1 98.06 189 LEU B O 1
ATOM 3510 N N . LYS B 1 190 ? -15.016 4.82 12.82 1 97.25 190 LYS B N 1
ATOM 3511 C CA . LYS B 1 190 ? -15.25 4.922 14.258 1 97.25 190 LYS B CA 1
ATOM 3512 C C . LYS B 1 190 ? -14.875 6.305 14.781 1 97.25 190 LYS B C 1
ATOM 3514 O O . LYS B 1 190 ? -15.453 6.785 15.758 1 97.25 190 LYS B O 1
ATOM 3519 N N . MET B 1 191 ? -13.914 6.938 14.203 1 96.62 191 MET B N 1
ATOM 3520 C CA . MET B 1 191 ? -13.477 8.273 14.602 1 96.62 191 MET B CA 1
ATOM 3521 C C . MET B 1 191 ? -14.445 9.336 14.078 1 96.62 191 MET B C 1
ATOM 3523 O O . MET B 1 191 ? -14.297 10.523 14.391 1 96.62 191 MET B O 1
ATOM 3527 N N . GLY B 1 192 ? -15.391 8.953 13.164 1 97.06 192 GLY B N 1
ATOM 3528 C CA . GLY B 1 192 ? -16.469 9.852 12.781 1 97.06 192 GLY B CA 1
ATOM 3529 C C . GLY B 1 192 ? -16.438 10.211 11.305 1 97.06 192 GLY B C 1
ATOM 3530 O O . GLY B 1 192 ? -17.312 10.93 10.82 1 97.06 192 GLY B O 1
ATOM 3531 N N . PHE B 1 193 ? -15.469 9.742 10.562 1 98 193 PHE B N 1
ATOM 3532 C CA . PHE B 1 193 ? -15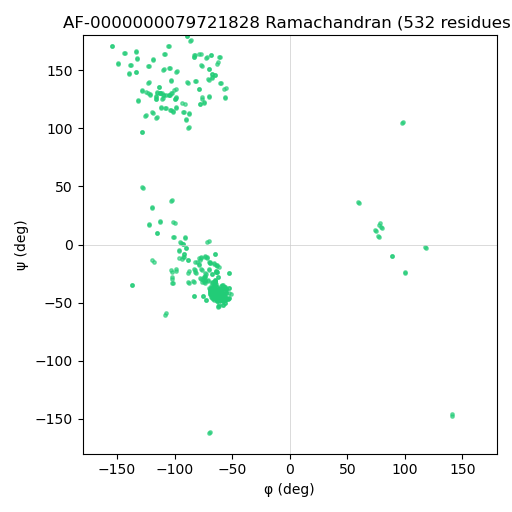.414 10.039 9.141 1 98 193 PHE B CA 1
ATOM 3533 C C . PHE B 1 193 ? -16.531 9.32 8.391 1 98 193 PHE B C 1
ATOM 3535 O O . PHE B 1 193 ? -16.984 8.258 8.82 1 98 193 PHE B O 1
ATOM 3542 N N . SER B 1 194 ? -16.969 9.922 7.285 1 97.44 194 SER B N 1
ATOM 3543 C CA . SER B 1 194 ? -17.859 9.211 6.379 1 97.44 194 SER B CA 1
ATOM 3544 C C . SER B 1 194 ? -17.156 8.062 5.684 1 97.44 194 SER B C 1
ATOM 3546 O O . SER B 1 194 ? -15.922 8 5.668 1 97.44 194 SER B O 1
ATOM 3548 N N . GLY B 1 195 ? -17.969 7.129 5.109 1 96.94 195 GLY B N 1
ATOM 3549 C CA . GLY B 1 195 ? -17.391 6.043 4.332 1 96.94 195 GLY B CA 1
ATOM 3550 C C . GLY B 1 195 ? -16.484 6.527 3.207 1 96.94 195 GLY B C 1
ATOM 3551 O O . GLY B 1 195 ? -15.391 6.004 3.014 1 96.94 195 GLY B O 1
ATOM 3552 N N . ASN B 1 196 ? -16.891 7.527 2.539 1 96.31 196 ASN B N 1
ATOM 3553 C CA . ASN B 1 196 ? -16.141 8.086 1.422 1 96.31 196 ASN B CA 1
ATOM 3554 C C . ASN B 1 196 ? -14.836 8.719 1.891 1 96.31 196 ASN B C 1
ATOM 3556 O O . ASN B 1 196 ? -13.781 8.5 1.286 1 96.31 196 ASN B O 1
ATOM 3560 N N . ASP B 1 197 ? -14.883 9.508 2.973 1 96.94 197 ASP B N 1
ATOM 3561 C CA . ASP B 1 197 ? -13.672 10.125 3.506 1 96.94 197 ASP B CA 1
ATOM 3562 C C . ASP B 1 197 ? -12.688 9.07 4.012 1 96.94 197 ASP B C 1
ATOM 3564 O O . ASP B 1 197 ? -11.477 9.203 3.824 1 96.94 197 ASP B O 1
ATOM 3568 N N . SER B 1 198 ? -13.281 8.055 4.66 1 97.88 198 SER B N 1
ATOM 3569 C CA . SER B 1 198 ? -12.453 6.969 5.16 1 97.88 198 SER B CA 1
ATOM 3570 C C . SER B 1 198 ? -11.695 6.285 4.023 1 97.88 198 SER B C 1
ATOM 3572 O O . SER B 1 198 ? -10.484 6.066 4.121 1 97.88 198 SER B O 1
ATOM 3574 N N . LYS B 1 199 ? -12.422 5.969 2.951 1 97.5 199 LYS B N 1
ATOM 3575 C CA . LYS B 1 199 ? -11.812 5.328 1.792 1 97.5 199 LYS B CA 1
ATOM 3576 C C . LYS B 1 199 ? -10.734 6.219 1.175 1 97.5 199 LYS B C 1
ATOM 3578 O O . LYS B 1 199 ? -9.641 5.75 0.859 1 97.5 199 LYS B O 1
ATOM 3583 N N . MET B 1 200 ? -11.016 7.484 1.032 1 96.69 200 MET B N 1
ATOM 3584 C CA . MET B 1 200 ? -10.078 8.43 0.429 1 96.69 200 MET B CA 1
ATOM 3585 C C . MET B 1 200 ? -8.812 8.547 1.268 1 96.69 200 MET B C 1
ATOM 3587 O O . MET B 1 200 ? -7.703 8.438 0.741 1 96.69 200 MET B O 1
ATOM 3591 N N . LEU B 1 201 ? -8.969 8.742 2.598 1 98.19 201 LEU B N 1
ATOM 3592 C CA . LEU B 1 201 ? -7.832 8.906 3.496 1 98.19 201 LEU B CA 1
ATOM 3593 C C . LEU B 1 201 ? -6.941 7.668 3.482 1 98.19 201 LEU B C 1
ATOM 3595 O O . LEU B 1 201 ? -5.723 7.777 3.324 1 98.19 201 LEU B O 1
ATOM 3599 N N . VAL B 1 202 ? -7.551 6.512 3.58 1 98.44 202 VAL B N 1
ATOM 3600 C CA . VAL B 1 202 ? -6.797 5.27 3.715 1 98.44 202 VAL B CA 1
ATOM 3601 C C . VAL B 1 202 ? -6.145 4.914 2.381 1 98.44 202 VAL B C 1
ATOM 3603 O O . VAL B 1 202 ? -4.945 4.633 2.324 1 98.44 202 VAL B O 1
ATOM 3606 N N . SER B 1 203 ? -6.902 4.961 1.273 1 98.19 203 SER B N 1
ATOM 3607 C CA . SER B 1 203 ? -6.395 4.574 -0.038 1 98.19 203 SER B CA 1
ATOM 3608 C C . SER B 1 203 ? -5.207 5.441 -0.446 1 98.19 203 SER B C 1
ATOM 3610 O O . SER B 1 203 ? -4.168 4.922 -0.858 1 98.19 203 SER B O 1
ATOM 3612 N N . HIS B 1 204 ? -5.281 6.754 -0.269 1 98.12 204 HIS B N 1
ATOM 3613 C CA . HIS B 1 204 ? -4.223 7.664 -0.684 1 98.12 204 HIS B CA 1
ATOM 3614 C C . HIS B 1 204 ? -3.018 7.57 0.25 1 98.12 204 HIS B C 1
ATOM 3616 O O . HIS B 1 204 ? -1.876 7.738 -0.184 1 98.12 204 HIS B O 1
ATOM 3622 N N . THR B 1 205 ? -3.303 7.297 1.535 1 98.5 205 THR B N 1
ATOM 3623 C CA . THR B 1 205 ? -2.201 7.098 2.471 1 98.5 205 THR B CA 1
ATOM 3624 C C . THR B 1 205 ? -1.376 5.875 2.078 1 98.5 205 THR B C 1
ATOM 3626 O O . THR B 1 205 ? -0.146 5.941 2.031 1 98.5 205 THR B O 1
ATOM 3629 N N . PHE B 1 206 ? -2.035 4.758 1.767 1 98.75 206 PHE B N 1
ATOM 3630 C CA . PHE B 1 206 ? -1.338 3.553 1.34 1 98.75 206 PHE B CA 1
ATOM 3631 C C . PHE B 1 206 ? -0.586 3.793 0.036 1 98.75 206 PHE B C 1
ATOM 3633 O O . PHE B 1 206 ? 0.59 3.443 -0.083 1 98.75 206 PHE B O 1
ATOM 3640 N N . GLU B 1 207 ? -1.282 4.383 -0.913 1 98.38 207 GLU B N 1
ATOM 3641 C CA . GLU B 1 207 ? -0.67 4.672 -2.207 1 98.38 207 GLU B CA 1
ATOM 3642 C C . GLU B 1 207 ? 0.587 5.523 -2.047 1 98.38 207 GLU B C 1
ATOM 3644 O O . GLU B 1 207 ? 1.64 5.191 -2.596 1 98.38 207 GLU B O 1
ATOM 3649 N N . GLY B 1 208 ? 0.498 6.598 -1.312 1 98.38 208 GLY B N 1
ATOM 3650 C CA . GLY B 1 208 ? 1.628 7.488 -1.103 1 98.38 208 GLY B CA 1
ATOM 3651 C C . GLY B 1 208 ? 2.785 6.828 -0.378 1 98.38 208 GLY B C 1
ATOM 3652 O O . GLY B 1 208 ? 3.945 7.012 -0.751 1 98.38 208 GLY B O 1
ATOM 3653 N N . ALA B 1 209 ? 2.498 6.055 0.692 1 98.38 209 ALA B N 1
ATOM 3654 C CA . ALA B 1 209 ? 3.539 5.391 1.475 1 98.38 209 ALA B CA 1
ATOM 3655 C C . ALA B 1 209 ? 4.301 4.379 0.625 1 98.38 209 ALA B C 1
ATOM 3657 O O . ALA B 1 209 ? 5.535 4.336 0.654 1 98.38 209 ALA B O 1
ATOM 3658 N N . VAL B 1 210 ? 3.559 3.59 -0.151 1 98.56 210 VAL B N 1
ATOM 3659 C CA . VAL B 1 210 ? 4.18 2.566 -0.984 1 98.56 210 VAL B CA 1
ATOM 3660 C C . VAL B 1 210 ? 5.039 3.227 -2.061 1 98.56 210 VAL B C 1
ATOM 3662 O O . VAL B 1 210 ? 6.16 2.787 -2.326 1 98.56 210 VAL B O 1
ATOM 3665 N N . GLU B 1 211 ? 4.535 4.262 -2.65 1 97.94 211 GLU B N 1
ATOM 3666 C CA . GLU B 1 211 ? 5.297 4.973 -3.672 1 97.94 211 GLU B CA 1
ATOM 3667 C C . GLU B 1 211 ? 6.566 5.586 -3.088 1 97.94 211 GLU B C 1
ATOM 3669 O O . GLU B 1 211 ? 7.629 5.535 -3.709 1 97.94 211 GLU B O 1
ATOM 3674 N N . LEU B 1 212 ? 6.402 6.215 -1.957 1 97 212 LEU B N 1
ATOM 3675 C CA . LEU B 1 212 ? 7.559 6.793 -1.278 1 97 212 LEU B CA 1
ATOM 3676 C C . LEU B 1 212 ? 8.633 5.738 -1.046 1 97 212 LEU B C 1
ATOM 3678 O O . LEU B 1 212 ? 9.812 5.98 -1.312 1 97 212 LEU B O 1
ATOM 3682 N N . PHE B 1 213 ? 8.297 4.574 -0.558 1 98.06 213 PHE B N 1
ATOM 3683 C CA . PHE B 1 213 ? 9.219 3.469 -0.322 1 98.06 213 PHE B CA 1
ATOM 3684 C C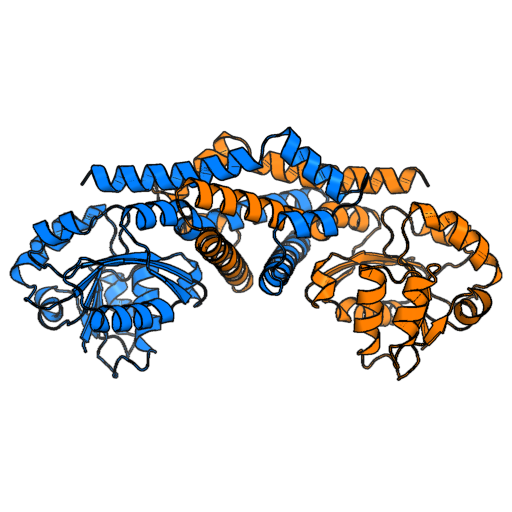 . PHE B 1 213 ? 9.906 3.051 -1.615 1 98.06 213 PHE B C 1
ATOM 3686 O O . PHE B 1 213 ? 11.125 2.85 -1.641 1 98.06 213 PHE B O 1
ATOM 3693 N N . ASN B 1 214 ? 9.117 2.936 -2.709 1 97.19 214 ASN B N 1
ATOM 3694 C CA . ASN B 1 214 ? 9.625 2.434 -3.982 1 97.19 214 ASN B CA 1
ATOM 3695 C C . ASN B 1 214 ? 10.578 3.428 -4.637 1 97.19 214 ASN B C 1
ATOM 3697 O O . ASN B 1 214 ? 11.391 3.051 -5.484 1 97.19 214 ASN B O 1
ATOM 3701 N N . GLN B 1 215 ? 10.516 4.703 -4.293 1 95.94 215 GLN B N 1
ATOM 3702 C CA . GLN B 1 215 ? 11.344 5.734 -4.91 1 95.94 215 GLN B CA 1
ATOM 3703 C C . GLN B 1 215 ? 12.625 5.953 -4.121 1 95.94 215 GLN B C 1
ATOM 3705 O O . GLN B 1 215 ? 13.453 6.793 -4.488 1 95.94 215 GLN B O 1
ATOM 3710 N N . SER B 1 216 ? 12.766 5.211 -3.086 1 92.94 216 SER B N 1
ATOM 3711 C CA . SER B 1 216 ? 13.922 5.41 -2.213 1 92.94 216 SER B CA 1
ATOM 3712 C C . SER B 1 216 ? 14.602 4.086 -1.88 1 92.94 216 SER B C 1
ATOM 3714 O O . SER B 1 216 ? 14 3.018 -2.041 1 92.94 216 SER B O 1
ATOM 3716 N N . ASP B 1 217 ? 15.852 4.156 -1.451 1 93.56 217 ASP B N 1
ATOM 3717 C CA . ASP B 1 217 ? 16.562 2.961 -1.018 1 93.56 217 ASP B CA 1
ATOM 3718 C C . ASP B 1 217 ? 16.469 2.781 0.496 1 93.56 217 ASP B C 1
ATOM 3720 O O . ASP B 1 217 ? 17.016 1.82 1.048 1 93.56 217 ASP B O 1
ATOM 3724 N N . LEU B 1 218 ? 15.75 3.68 1.122 1 95.19 218 LEU B N 1
ATOM 3725 C CA . LEU B 1 218 ? 15.609 3.592 2.572 1 95.19 218 LEU B CA 1
ATOM 3726 C C . LEU B 1 218 ? 14.797 2.365 2.965 1 95.19 218 LEU B C 1
ATOM 3728 O O . LEU B 1 218 ? 13.836 2.008 2.283 1 95.19 218 LEU B O 1
ATOM 3732 N N . SER B 1 219 ? 15.156 1.715 4.086 1 97.31 219 SER B N 1
ATOM 3733 C CA . SER B 1 219 ? 14.383 0.607 4.641 1 97.31 219 SER B CA 1
ATOM 3734 C C . SER B 1 219 ? 13.078 1.099 5.262 1 97.31 219 SER B C 1
ATOM 3736 O O . SER B 1 219 ? 12.938 2.285 5.57 1 97.31 219 SER B O 1
ATOM 3738 N N . PRO B 1 220 ? 12.133 0.207 5.449 1 97.81 220 PRO B N 1
ATOM 3739 C CA . PRO B 1 220 ? 10.922 0.605 6.172 1 97.81 220 PRO B CA 1
ATOM 3740 C C . PRO B 1 220 ? 11.219 1.177 7.555 1 97.81 220 PRO B C 1
ATOM 3742 O O . PRO B 1 220 ? 10.609 2.164 7.965 1 97.81 220 PRO B O 1
ATOM 3745 N N . ASN B 1 221 ? 12.172 0.596 8.281 1 97.25 221 ASN B N 1
ATOM 3746 C CA . ASN B 1 221 ? 12.555 1.102 9.594 1 97.25 221 ASN B CA 1
ATOM 3747 C C . ASN B 1 221 ? 13.055 2.541 9.508 1 97.25 221 ASN B C 1
ATOM 3749 O O . ASN B 1 221 ? 12.703 3.373 10.344 1 97.25 221 ASN B O 1
ATOM 3753 N N . SER B 1 222 ? 13.859 2.822 8.5 1 96.94 222 SER B N 1
ATOM 3754 C CA . SER B 1 222 ? 14.359 4.18 8.312 1 96.94 222 SER B CA 1
ATOM 3755 C C . SER B 1 222 ? 13.219 5.152 8.023 1 96.94 222 SER B C 1
ATOM 3757 O O . SER B 1 222 ? 13.219 6.281 8.523 1 96.94 222 SER B O 1
ATOM 3759 N N . TRP B 1 223 ? 12.266 4.746 7.25 1 96.88 223 TRP B N 1
ATOM 3760 C CA . TRP B 1 223 ? 11.117 5.594 6.953 1 96.88 223 TRP B CA 1
ATOM 3761 C C . TRP B 1 223 ? 10.281 5.836 8.211 1 96.88 223 TRP B C 1
ATOM 3763 O O . TRP B 1 223 ? 9.812 6.953 8.445 1 96.88 223 TRP B O 1
ATOM 3773 N N . MET B 1 224 ? 10.086 4.75 9 1 97.25 224 MET B N 1
ATOM 3774 C CA . MET B 1 224 ? 9.344 4.906 10.242 1 97.25 224 MET B CA 1
ATOM 3775 C C . MET B 1 224 ? 10.008 5.938 11.148 1 97.25 224 MET B C 1
ATOM 3777 O O . MET B 1 224 ? 9.32 6.738 11.797 1 97.25 224 MET B O 1
ATOM 3781 N N . GLU B 1 225 ? 11.289 5.984 11.148 1 93.94 225 GLU B N 1
ATOM 3782 C CA . GLU B 1 225 ? 12.031 6.953 11.953 1 93.94 225 GLU B CA 1
ATOM 3783 C C . GLU B 1 225 ? 11.812 8.375 11.438 1 93.94 225 GLU B C 1
ATOM 3785 O O . GLU B 1 225 ? 11.766 9.32 12.227 1 93.94 225 GLU B O 1
ATOM 3790 N N . ARG B 1 226 ? 11.656 8.516 10.18 1 90.5 226 ARG B N 1
ATOM 3791 C CA . ARG B 1 226 ? 11.461 9.82 9.57 1 90.5 226 ARG B CA 1
ATOM 3792 C C . ARG B 1 226 ? 10.055 10.352 9.828 1 90.5 226 ARG B C 1
ATOM 3794 O O . ARG B 1 226 ? 9.844 11.562 9.891 1 90.5 226 ARG B O 1
ATOM 3801 N N . VAL B 1 227 ? 9.133 9.438 10 1 90.38 227 VAL B N 1
ATOM 3802 C CA . VAL B 1 227 ? 7.746 9.828 10.203 1 90.38 227 VAL B CA 1
ATOM 3803 C C . VAL B 1 227 ? 7.492 10.055 11.695 1 90.38 227 VAL B C 1
ATOM 3805 O O . VAL B 1 227 ? 6.676 10.906 12.062 1 90.38 227 VAL B O 1
ATOM 3808 N N . ALA B 1 228 ? 8.203 9.289 12.5 1 91.69 228 ALA B N 1
ATOM 3809 C CA . ALA B 1 228 ? 7.895 9.273 13.93 1 91.69 228 ALA B CA 1
ATOM 3810 C C . ALA B 1 228 ? 8.859 10.164 14.703 1 91.69 228 ALA B C 1
ATOM 3812 O O . ALA B 1 228 ? 10.078 10.031 14.57 1 91.69 228 ALA B O 1
ATOM 3813 N N . SER B 1 229 ? 8.375 11.133 15.492 1 86 229 SER B N 1
ATOM 3814 C CA . SER B 1 229 ? 9.172 11.922 16.438 1 86 229 SER B CA 1
ATOM 3815 C C . SER B 1 229 ? 8.938 11.477 17.875 1 86 229 SER B C 1
ATOM 3817 O O . SER B 1 229 ? 7.875 10.938 18.203 1 86 229 SER B O 1
ATOM 3819 N N . LYS B 1 230 ? 9.969 11.68 18.734 1 86.88 230 LYS B N 1
ATOM 3820 C CA . LYS B 1 230 ? 9.836 11.305 20.141 1 86.88 230 LYS B CA 1
ATOM 3821 C C . LYS B 1 230 ? 8.633 12 20.781 1 86.88 230 LYS B C 1
ATOM 3823 O O . LYS B 1 230 ? 8.492 13.219 20.688 1 86.88 230 LYS B O 1
ATOM 3828 N N . GLY B 1 231 ? 7.77 11.117 21.406 1 87.12 231 GLY B N 1
ATOM 3829 C CA . GLY B 1 231 ? 6.613 11.656 22.109 1 87.12 231 GLY B CA 1
ATOM 3830 C C . GLY B 1 231 ? 5.496 12.086 21.172 1 87.12 231 GLY B C 1
ATOM 3831 O O . GLY B 1 231 ? 4.473 12.602 21.625 1 87.12 231 GLY B O 1
ATOM 3832 N N . GLY B 1 232 ? 5.648 11.789 19.891 1 90.69 232 GLY B N 1
ATOM 3833 C CA . GLY B 1 232 ? 4.664 12.211 18.906 1 90.69 232 GLY B CA 1
ATOM 3834 C C . GLY B 1 232 ? 3.543 11.203 18.703 1 90.69 232 GLY B C 1
ATOM 3835 O O . GLY B 1 232 ? 3.486 10.195 19.406 1 90.69 232 GLY B O 1
ATOM 3836 N N . THR B 1 233 ? 2.605 11.539 17.812 1 93.19 233 THR B N 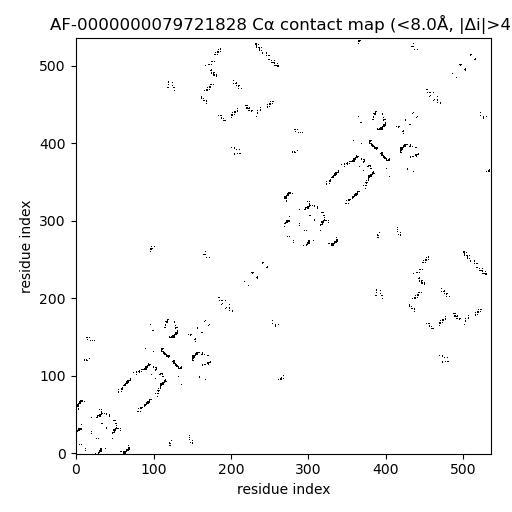1
ATOM 3837 C CA . THR B 1 233 ? 1.426 10.727 17.547 1 93.19 233 THR B CA 1
ATOM 3838 C C . THR B 1 233 ? 1.816 9.414 16.875 1 93.19 233 THR B C 1
ATOM 3840 O O . THR B 1 233 ? 1.347 8.344 17.281 1 93.19 233 THR B O 1
ATOM 3843 N N . THR B 1 234 ? 2.676 9.516 15.891 1 95.38 234 THR B N 1
ATOM 3844 C CA . THR B 1 234 ? 3.107 8.328 15.164 1 95.38 234 THR B CA 1
ATOM 3845 C C . THR B 1 234 ? 3.816 7.352 16.109 1 95.38 234 THR B C 1
ATOM 3847 O O . THR B 1 234 ? 3.59 6.141 16.031 1 95.38 234 THR B O 1
ATOM 3850 N N . ARG B 1 235 ? 4.707 7.918 16.969 1 96.12 235 ARG B N 1
ATOM 3851 C CA . ARG B 1 235 ? 5.414 7.086 17.938 1 96.12 235 ARG B CA 1
ATOM 3852 C C . ARG B 1 235 ? 4.434 6.363 18.844 1 96.12 235 ARG B C 1
ATOM 3854 O O . ARG B 1 235 ? 4.617 5.184 19.156 1 96.12 235 ARG B O 1
ATOM 3861 N N . ALA B 1 236 ? 3.398 7.035 19.281 1 96.81 236 ALA B N 1
ATOM 3862 C CA . ALA B 1 236 ? 2.383 6.418 20.141 1 96.81 236 ALA B CA 1
ATOM 3863 C C . ALA B 1 236 ? 1.751 5.211 19.453 1 96.81 236 ALA B C 1
ATOM 3865 O O . ALA B 1 236 ? 1.543 4.172 20.078 1 96.81 236 ALA B O 1
ATOM 3866 N N . ALA B 1 237 ? 1.423 5.301 18.219 1 98.06 237 ALA B N 1
ATOM 3867 C CA . ALA B 1 237 ? 0.814 4.219 17.453 1 98.06 237 ALA B CA 1
ATOM 3868 C C . ALA B 1 237 ? 1.784 3.051 17.281 1 98.06 237 ALA B C 1
ATOM 3870 O O . ALA B 1 237 ? 1.413 1.894 17.484 1 98.06 237 ALA B O 1
ATOM 3871 N N . LEU B 1 238 ? 3.041 3.373 16.891 1 98.38 238 LEU B N 1
ATOM 3872 C CA . LEU B 1 238 ? 4.047 2.334 16.688 1 98.38 238 LEU B CA 1
ATOM 3873 C C . LEU B 1 238 ? 4.312 1.585 18 1 98.38 238 LEU B C 1
ATOM 3875 O O . LEU B 1 238 ? 4.473 0.363 17.984 1 98.38 238 LEU B O 1
ATOM 3879 N N . ASP B 1 239 ? 4.383 2.348 19.094 1 98 239 ASP B N 1
ATOM 3880 C CA . ASP B 1 239 ? 4.562 1.725 20.406 1 98 239 ASP B CA 1
ATOM 3881 C C . ASP B 1 239 ? 3.408 0.782 20.734 1 98 239 ASP B C 1
ATOM 3883 O O . ASP B 1 239 ? 3.619 -0.298 21.297 1 98 239 ASP B O 1
ATOM 3887 N N . SER B 1 240 ? 2.207 1.237 20.438 1 98.19 240 SER B N 1
ATOM 3888 C CA . SER B 1 240 ? 1.043 0.385 20.656 1 98.19 240 SER B CA 1
ATOM 3889 C C . SER B 1 240 ? 1.182 -0.937 19.906 1 98.19 240 SER B C 1
ATOM 3891 O O . SER B 1 240 ? 0.942 -2.006 20.469 1 98.19 240 SER B O 1
ATOM 3893 N N . MET B 1 241 ? 1.595 -0.936 18.625 1 98.12 241 MET B N 1
ATOM 3894 C CA . MET B 1 241 ? 1.754 -2.143 17.812 1 98.12 241 MET B CA 1
ATOM 3895 C C . MET B 1 241 ? 2.883 -3.014 18.359 1 98.12 241 MET B C 1
ATOM 3897 O O . MET B 1 241 ? 2.764 -4.238 18.391 1 98.12 241 MET B O 1
ATOM 3901 N N . GLU B 1 242 ? 3.973 -2.355 18.766 1 97.62 242 GLU B N 1
ATOM 3902 C CA . GLU B 1 242 ? 5.102 -3.092 19.312 1 97.62 242 GLU B CA 1
ATOM 3903 C C . GLU B 1 242 ? 4.715 -3.781 20.625 1 97.62 242 GLU B C 1
ATOM 3905 O O . GLU B 1 242 ? 5.02 -4.961 20.828 1 97.62 242 GLU B O 1
ATOM 3910 N N . ASP B 1 243 ? 4.016 -3.023 21.484 1 97.81 243 ASP B N 1
ATOM 3911 C CA . ASP B 1 243 ? 3.604 -3.545 22.781 1 97.81 243 ASP B CA 1
ATOM 3912 C C . ASP B 1 243 ? 2.654 -4.73 22.625 1 97.81 243 ASP B C 1
ATOM 3914 O O . ASP B 1 243 ? 2.625 -5.629 23.469 1 97.81 243 ASP B O 1
ATOM 3918 N N . ASN B 1 244 ? 1.924 -4.773 21.562 1 97.69 244 ASN B N 1
ATOM 3919 C CA . ASN B 1 244 ? 0.933 -5.82 21.344 1 97.69 244 ASN B CA 1
ATOM 3920 C C . ASN B 1 244 ? 1.458 -6.891 20.375 1 97.69 244 ASN B C 1
ATOM 3922 O O . ASN B 1 244 ? 0.699 -7.746 19.922 1 97.69 244 ASN B O 1
ATOM 3926 N N . ASN B 1 245 ? 2.744 -6.824 19.969 1 97.62 245 ASN B N 1
ATOM 3927 C CA . ASN B 1 245 ? 3.453 -7.805 19.156 1 97.62 245 ASN B CA 1
ATOM 3928 C C . ASN B 1 245 ? 2.791 -7.988 17.797 1 97.62 245 ASN B C 1
ATOM 3930 O O . ASN B 1 245 ? 2.668 -9.109 17.312 1 97.62 245 ASN B O 1
ATOM 3934 N N . VAL B 1 246 ? 2.291 -6.945 17.266 1 98.19 246 VAL B N 1
ATOM 3935 C CA . VAL B 1 246 ? 1.563 -7.008 15.992 1 98.19 246 VAL B CA 1
ATOM 3936 C C . VAL B 1 246 ? 2.48 -7.539 14.898 1 98.19 246 VAL B C 1
ATOM 3938 O O . VAL B 1 246 ? 2.049 -8.312 14.039 1 98.19 246 VAL B O 1
ATOM 3941 N N . LYS B 1 247 ? 3.756 -7.109 14.906 1 97.75 247 LYS B N 1
ATOM 3942 C CA . LYS B 1 247 ? 4.738 -7.555 13.922 1 97.75 247 LYS B CA 1
ATOM 3943 C C . LYS B 1 247 ? 4.816 -9.078 13.875 1 97.75 247 LYS B C 1
ATOM 3945 O O . LYS B 1 247 ? 4.805 -9.672 12.797 1 97.75 247 LYS B O 1
ATOM 3950 N N . GLU B 1 248 ? 4.887 -9.703 14.977 1 98.12 248 GLU B N 1
ATOM 3951 C CA . GLU B 1 248 ? 4.984 -11.156 15.055 1 98.12 248 GLU B CA 1
ATOM 3952 C C . GLU B 1 248 ? 3.701 -11.828 14.57 1 98.12 248 GLU B C 1
ATOM 3954 O O . GLU B 1 248 ? 3.742 -12.891 13.953 1 98.12 248 GLU B O 1
ATOM 3959 N N . LEU B 1 249 ? 2.584 -11.227 14.891 1 98.31 249 LEU B N 1
ATOM 3960 C CA . LEU B 1 249 ? 1.301 -11.773 14.461 1 98.31 249 LEU B CA 1
ATOM 3961 C C . LEU B 1 249 ? 1.171 -11.727 12.945 1 98.31 249 LEU B C 1
ATOM 3963 O O . LEU B 1 249 ? 0.588 -12.633 12.336 1 98.31 249 LEU B O 1
ATOM 3967 N N . ILE B 1 250 ? 1.718 -10.68 12.312 1 98 250 ILE B N 1
ATOM 3968 C CA . ILE B 1 250 ? 1.74 -10.57 10.859 1 98 250 ILE B CA 1
ATOM 3969 C C . ILE B 1 250 ? 2.623 -11.672 10.281 1 98 250 ILE B C 1
ATOM 3971 O O . ILE B 1 250 ? 2.234 -12.344 9.32 1 98 250 ILE B O 1
ATOM 3975 N N . LYS B 1 251 ? 3.791 -11.875 10.844 1 98.25 251 LYS B N 1
ATOM 3976 C CA . LYS B 1 251 ? 4.684 -12.945 10.398 1 98.25 251 LYS B CA 1
ATOM 3977 C C . LYS B 1 251 ? 4.012 -14.312 10.523 1 98.25 251 LYS B C 1
ATOM 3979 O O . LYS B 1 251 ? 4.133 -15.148 9.625 1 98.25 251 LYS B O 1
ATOM 3984 N N . GLU B 1 252 ? 3.326 -14.492 11.641 1 98.06 252 GLU B N 1
ATOM 3985 C CA . GLU B 1 252 ? 2.627 -15.75 11.867 1 98.06 252 GLU B CA 1
ATOM 3986 C C . GLU B 1 252 ? 1.588 -16.016 10.781 1 98.06 252 GLU B C 1
ATOM 3988 O O . GLU B 1 252 ? 1.413 -17.156 10.344 1 98.06 252 GLU B O 1
ATOM 3993 N N . ALA B 1 253 ? 0.844 -15 10.414 1 98.12 253 ALA B N 1
ATOM 3994 C CA . ALA B 1 253 ? -0.138 -15.133 9.344 1 98.12 253 ALA B CA 1
ATOM 3995 C C . ALA B 1 253 ? 0.529 -15.562 8.039 1 98.12 253 ALA B C 1
ATOM 3997 O O . ALA B 1 253 ? 0.061 -16.484 7.371 1 98.12 253 ALA B O 1
ATOM 3998 N N . ALA B 1 254 ? 1.646 -14.883 7.66 1 97.56 254 ALA B N 1
ATOM 3999 C CA . ALA B 1 254 ? 2.387 -15.242 6.453 1 97.56 254 ALA B CA 1
ATOM 4000 C C . ALA B 1 254 ? 2.869 -16.688 6.516 1 97.56 254 ALA B C 1
ATOM 4002 O O . ALA B 1 254 ? 2.789 -17.422 5.527 1 97.56 254 ALA B O 1
ATOM 4003 N N . TYR B 1 255 ? 3.316 -17.125 7.695 1 97.31 255 TYR B N 1
ATOM 4004 C CA . TYR B 1 255 ? 3.787 -18.5 7.875 1 97.31 255 TYR B CA 1
ATOM 4005 C C . TYR B 1 255 ? 2.635 -19.484 7.777 1 97.31 255 TYR B C 1
ATOM 4007 O O . TYR B 1 255 ? 2.811 -20.609 7.293 1 97.31 255 TYR B O 1
ATOM 4015 N N . SER B 1 256 ? 1.511 -19.109 8.305 1 97.38 256 SER B N 1
ATOM 4016 C CA . SER B 1 256 ? 0.343 -19.969 8.195 1 97.38 256 SER B CA 1
ATOM 4017 C C . SER B 1 256 ? 0.011 -20.266 6.738 1 97.38 256 SER B C 1
ATOM 4019 O O . SER B 1 256 ? -0.334 -21.406 6.391 1 97.38 256 SER B O 1
ATOM 4021 N N . ALA B 1 257 ? 0.064 -19.25 5.91 1 96.06 257 ALA B N 1
ATOM 4022 C CA . ALA B 1 257 ? -0.157 -19.453 4.48 1 96.06 257 ALA B CA 1
ATOM 4023 C C . ALA B 1 257 ? 0.922 -20.344 3.873 1 96.06 257 ALA B C 1
ATOM 4025 O O . ALA B 1 257 ? 0.623 -21.234 3.082 1 96.06 257 ALA B O 1
ATOM 4026 N N . PHE B 1 258 ? 2.201 -20.094 4.246 1 94.94 258 PHE B N 1
ATOM 4027 C CA . PHE B 1 258 ? 3.318 -20.906 3.785 1 94.94 258 PHE B CA 1
ATOM 4028 C C . PHE B 1 258 ? 3.119 -22.375 4.176 1 94.94 258 PHE B C 1
ATOM 4030 O O . PHE B 1 258 ? 3.23 -23.266 3.336 1 94.94 258 PHE B O 1
ATOM 4037 N N . ASN B 1 259 ? 2.785 -22.609 5.418 1 95.06 259 ASN B N 1
ATOM 4038 C CA . ASN B 1 259 ? 2.59 -23.969 5.922 1 95.06 259 ASN B CA 1
ATOM 4039 C C . ASN B 1 259 ? 1.429 -24.672 5.215 1 95.06 259 ASN B C 1
ATOM 4041 O O . ASN B 1 259 ? 1.51 -25.859 4.902 1 95.06 259 ASN B O 1
ATOM 4045 N N . ARG B 1 260 ? 0.382 -23.953 5.012 1 93.56 260 ARG B N 1
ATOM 4046 C CA . ARG B 1 260 ? -0.766 -24.516 4.309 1 93.56 260 ARG B CA 1
ATOM 4047 C C . ARG B 1 260 ? -0.394 -24.906 2.881 1 93.56 260 ARG B C 1
ATOM 4049 O O . ARG B 1 260 ? -0.852 -25.922 2.373 1 93.56 260 ARG B O 1
ATOM 4056 N N . ALA B 1 261 ? 0.398 -24.062 2.18 1 90.19 261 ALA B N 1
ATOM 4057 C CA . ALA B 1 261 ? 0.869 -24.391 0.835 1 90.19 261 ALA B CA 1
ATOM 4058 C C . ALA B 1 261 ? 1.66 -25.688 0.826 1 90.19 261 ALA B C 1
ATOM 4060 O O . ALA B 1 261 ? 1.487 -26.531 -0.068 1 90.19 261 ALA B O 1
ATOM 4061 N N . VAL B 1 262 ? 2.537 -25.844 1.817 1 91.06 262 VAL B N 1
ATOM 4062 C CA . VAL B 1 262 ? 3.342 -27.062 1.943 1 91.06 262 VAL B CA 1
ATOM 4063 C C . VAL B 1 262 ? 2.434 -28.266 2.176 1 91.06 262 VAL B C 1
ATOM 4065 O O . VAL B 1 262 ? 2.623 -29.312 1.568 1 91.06 262 VAL B O 1
ATOM 4068 N N . GLU B 1 263 ? 1.437 -28.109 3.01 1 91.38 263 GLU B N 1
ATOM 4069 C CA . GLU B 1 263 ? 0.492 -29.188 3.309 1 91.38 263 GLU B CA 1
ATOM 4070 C C . GLU B 1 263 ? -0.26 -29.625 2.057 1 91.38 263 GLU B C 1
ATOM 4072 O O . GLU B 1 263 ? -0.487 -30.812 1.849 1 91.38 263 GLU B O 1
ATOM 4077 N N . LEU B 1 264 ? -0.706 -28.672 1.285 1 85.75 264 LEU B N 1
ATOM 4078 C CA . LEU B 1 264 ? -1.426 -28.969 0.052 1 85.75 264 LEU B CA 1
ATOM 4079 C C . LEU B 1 264 ? -0.566 -29.797 -0.896 1 85.75 264 LEU B C 1
ATOM 4081 O O . LEU B 1 264 ? -1.088 -30.609 -1.663 1 85.75 264 LEU B O 1
ATOM 4085 N N . GLY B 1 265 ? 0.746 -29.578 -0.962 1 82.12 265 GLY B N 1
ATOM 4086 C CA . GLY B 1 265 ? 1.658 -30.328 -1.822 1 82.12 265 GLY B CA 1
ATOM 4087 C C . GLY B 1 265 ? 1.926 -31.734 -1.338 1 82.12 265 GLY B C 1
ATOM 4088 O O . GLY B 1 265 ? 2.26 -32.625 -2.133 1 82.12 265 GLY B O 1
ATOM 4089 N N . GLN B 1 266 ? 1.895 -31.969 -0.01 1 79.75 266 GLN B N 1
ATOM 4090 C CA . GLN B 1 266 ? 2.143 -33.281 0.565 1 79.75 266 GLN B CA 1
ATOM 4091 C C . GLN B 1 266 ? 0.936 -34.219 0.383 1 79.75 266 GLN B C 1
ATOM 4093 O O . GLN B 1 266 ? 1.081 -35.438 0.331 1 79.75 266 GLN B O 1
ATOM 4098 N N . ASP B 1 267 ? -0.156 -33.656 0.362 1 63.66 267 ASP B N 1
ATOM 4099 C CA . ASP B 1 267 ? -1.358 -34.469 0.197 1 63.66 267 ASP B CA 1
ATOM 4100 C C . ASP B 1 267 ? -1.473 -35 -1.231 1 63.66 267 ASP B C 1
ATOM 4102 O O . ASP B 1 267 ? -2.273 -35.906 -1.504 1 63.66 267 ASP B O 1
ATOM 4106 N N . LYS B 1 268 ? -0.542 -34.719 -2.016 1 60.41 268 LYS B N 1
ATOM 4107 C CA . LYS B 1 268 ? -0.667 -35.125 -3.412 1 60.41 268 LYS B CA 1
ATOM 4108 C C . LYS B 1 268 ? 0.463 -36.062 -3.814 1 60.41 268 LYS B C 1
ATOM 4110 O O . LYS B 1 268 ? 1.553 -36.031 -3.242 1 60.41 268 LYS B O 1
#

Radius of gyration: 27.5 Å; Cα contacts (8 Å, |Δi|>4): 1114; chains: 2; bounding box: 44×82×60 Å

InterPro domains:
  IPR000304 Pyrroline-5-carboxylate reductase-like [MF_01925] (1-264)
  IPR000304 Pyrroline-5-carboxylate reductase-like [PIRSF000193] (1-266)
  IPR000304 Pyrroline-5-carboxylate reductase-like [TIGR00112] (4-264)
  IPR008927 6-phosphogluconate dehydrogenase-like, C-terminal domain superfamily [SSF48179] (159-266)
  IPR028939 Pyrroline-5-carboxylate reductase, catalytic, N-terminal [PF03807] (2-97)
  IPR029036 Pyrroline-5-carboxylate reductase, dimerisation domain [PF14748] (160-264)
  IPR036291 NAD(P)-binding domain superfamily [SSF51735] (1-156)

Secondary structure (DSSP, 8-state):
--EEEE--SHHHHHHHHHHHTSTTS-TT-EEEE-S-HHHHHHHTTSTT-EEES-GGGTGGG-SEEEE-S-GGGHHHHHHHHTTT--TT-EEEE--TT--HHHHHHHH--S-EEEEE--GGGGGT-EEEEEEE-TTS-HHHHHHHHHHHGGGEEEEE-SSHHHHHHHIIIIISHHHHHHHHHHHHHHHHHHTT--HHHHHHHHHHHHHHHHHHHHT----HHHHHHHH--TTSHHHHHHHHHHHTTHHHHHHHHHHHHHHHHHHHHH--/--EEEE--SHHHHHHHHHHHT-TTS-TT-EEEE-S-HHHHHHHTTSTT-EEES-GGGTGGG-SEEEE-S-GGGHHHHHHHHTTT--TT-EEEE--TT--HHHHHHHH--S-EEEEE--GGGGGT-EEEEEEE-TTS-HHHHHHHHHHHGGGEEEEE-SSHHHHHHHIIIIISHHHHHHHHHHHHHHHHHHTT--HHHHHHHHHHHHHHHHHHHHT----HHHHHHHH--TTSHHHHHHHHHHHTTHHHHHHHHHHHHHHHHHHHHH--

Nearest PDB structures (foldseek):
  2ag8-assembly1_A  TM=9.420E-01  e=3.480E-23  Neisseria meningitidis MC58
  6xp0-assembly1_A-2  TM=8.957E-01  e=9.461E-24  Homo sapiens
  3tri-assembly1_B  TM=8.952E-01  e=1.519E-23  Coxiella burnetii
  6xp2-assembly1_A  TM=8.911E-01  e=2.181E-22  Homo sapiens
  6lhm-assembly2_B  TM=8.931E-01  e=2.081E-20  Homo sapiens

Solvent-accessible surface area (backbone atoms only — not comparable to full-atom values): 26664 Å² total; per-residue (Å²): 117,29,38,29,33,36,23,67,46,75,64,26,39,37,49,52,58,34,38,63,70,32,86,85,35,58,90,74,27,38,35,37,32,34,86,47,63,70,59,44,59,60,46,56,72,39,81,72,48,44,68,43,78,50,64,85,80,43,52,62,68,28,43,34,39,35,39,33,51,60,54,90,52,44,65,65,50,31,61,67,39,33,85,44,57,55,92,86,35,33,39,37,30,52,32,71,31,66,48,62,66,57,50,26,70,55,40,73,43,67,29,33,31,46,34,36,54,24,75,28,26,70,75,45,34,12,43,28,37,29,34,65,34,88,70,48,46,72,68,57,48,51,54,49,49,56,51,54,35,47,24,22,50,61,43,86,44,95,41,70,67,52,40,32,43,38,38,19,49,30,35,29,28,38,39,55,53,28,51,50,51,43,27,51,30,52,40,33,40,72,70,64,42,50,74,67,56,16,49,52,43,49,53,42,24,52,50,14,36,50,50,52,47,74,77,43,88,63,50,39,69,58,50,32,54,73,67,32,46,93,91,33,31,35,36,40,16,52,48,46,31,58,75,67,43,44,52,59,48,52,27,48,14,30,46,38,11,21,51,42,28,50,50,54,28,65,75,97,118,29,38,29,31,37,23,65,46,75,65,25,39,36,50,51,57,36,38,64,70,32,88,84,34,57,90,74,28,40,36,37,32,34,87,47,63,70,59,45,58,60,45,57,70,38,83,72,48,44,70,41,77,49,65,85,80,44,52,63,68,28,45,34,39,36,39,33,51,59,54,89,52,43,64,66,51,31,63,70,38,32,86,44,57,58,92,86,35,34,40,37,31,53,34,69,30,66,47,63,65,57,49,28,71,54,40,72,45,66,27,34,31,45,34,36,55,22,75,28,26,70,75,44,35,12,44,28,37,28,33,66,36,89,70,49,45,72,69,57,48,49,52,50,48,56,50,54,36,48,25,21,49,60,44,83,44,95,42,69,70,53,41,32,41,36,37,19,50,31,36,31,26,35,39,52,53,26,51,51,50,43,26,50,30,53,39,35,40,72,71,64,43,50,74,66,54,16,49,52,44,48,54,41,23,51,49,14,35,51,49,51,47,72,76,44,90,63,50,39,67,58,50,33,53,74,66,30,47,92,93,32,31,37,36,42,16,53,49,45,31,58,75,66,43,44,53,57,49,52,28,48,15,30,46,37,10,20,51,43,27,50,51,53,29,65,78,98